Protein 5GNE (pdb70)

B-factor: mean 70.35, std 27.14, range [25.81, 166.95]

InterPro domains:
  IPR007484 Peptidase M28 [PF04389] (196-389)
  IPR045175 Peptidase M28 family [PTHR12147] (117-376)

Foldseek 3Di:
DKFWKKWFVQLCVVCVVQWDFLDDDPTMTTIIGRCDVVSVVSQVVCCLPTNHMAGCCLVQPVPDSVPDPVVVSNVLLFDFDADDFDQDPVVQLVVLLVPQDLVQLLVLLVVLLVDQFLAQADPNVQVQQVVLQVLLVVLCVVLVQPQKDKDWQDLPPPGPRTKMKMKGRVPADDAEEEEEEESGADDGRASCRQQTSLSSSLVSSLSNSQSVGPDHFRHMYMYIYFHPQSPNLSRLSRVLSVCVVVVRGHAEYEYEGRQFAALPLVQQEKEKEDPLAHPVVAVVLVVLCCVPLVGHYHYAYHGRSGTNSSSQSSVPYHYIYIHNDHPPSDDPCGNHSPSHSVRGDSSRSSSVSSSVNSSCRSVRHD/DKFWKKFFVQLCVVCVVFWDFLDDDPTMTTIIGRDDPVNLVSQVVCCLPGNHMAGCCLVQPPPDSVPDPVVVSNVLLFDFDQQPQDQDCPPVLVLLLVLQDLVQLLVLLVVLLVQQFLAQADPSVQVLQVVLQVLLVVLCVVLVPPQKDKDWQQLRPPGPHTKMKIKGRVVADDAEEEEEEESGADDGRASCSQQTSLSSSLVSSLSNSCSVSVPDFNHMYMYIHFYDQVPNLSRLSRVLSVCVVVVGGHAEYEYRGRQWAALDPPQLEKEKEPPLAHVNVVVVLQCLCVVWLNHHYHYAYHDRSRTNSSSCSSVPYHYIYIHNDHSVSDDPCGNHNPSHSVNTHSVSSSSSSSSVNSSCVSVRHD

Sequence (732 aa):
EEDRIIVSNCLYEQLKDKARLIAQSDHFSFIAIPIDENITNTLQKMRPVCGNYLNAEPYIQQTSNRFLDSKKLLDKLTSYHSIPYPINHEAQVHSLFEQIDPAKIWQTNQHLTSYINRSAKSRTGVEAAQWFKQQFDTLAQDYGRKDVESYFVKTGNNKFIQPSVVTVIGKDKPGEAIVIGAHIDTLDGNMPGADDDSSGISVELEMARVVFSSNFELNRPIYFIAYAAEERGLIGSGYVVQDFLQKKIPVKAVMQLDQAGYRANAKDQTIWLLKDYVDKGLTEFTAELLTRYVKTPVGYTKCGYACSDHVNWTNEGFKTTYPSATTLDDDNPYVHTSNDTLDILNLEHMVNFTKLGLAFIVELGLNEEDRIIVSNCLYEQLKDKARLIAQSDHFSFIAIPIDENITNTLQKMRPVCGNYLNAEPYIQQTSNRFLDSKKLLDKLTSYHSIPYPINHEAQVHSLFEQIDPAKIWQTNQHLTSYINRSAKSRTGVEAAQWFKQQFDTLAQDYGRKDVESYFVKTGNKFIQPSVVTVIGKDKPGEAIVIGAHIDTLDGNMPGADDDSSGISVELEMARVVFSSNFELNRPIYFIAYAAEERGLIGSGYVVQDFLQKKIPVKAVMQLDQAGYRANAKDQTIWLLKDYVDKGLTEFTAELLTRYVKTPVGYTKCGYACSDHVNWTNEGFKTTYPSATTLDDDNPYVHTSNDTLDILNLEHMVNFTKLGLAFIVELGLN

CATH classification: 3.40.630.10

Solvent-accessible surface area: 28064 Å² total; per-residue (Å²): 159,80,18,29,0,0,0,16,33,54,1,21,94,97,5,98,147,116,21,164,72,42,5,73,45,119,118,35,0,0,0,5,0,46,47,67,132,98,5,23,88,40,6,39,168,33,48,119,116,7,12,10,10,1,5,0,11,2,7,0,20,69,0,44,60,96,2,12,45,17,130,94,0,4,76,100,3,25,42,97,147,103,122,146,35,72,32,93,28,91,74,62,0,73,58,4,24,148,76,20,50,52,69,102,0,66,118,16,0,82,65,1,21,87,32,97,13,0,0,0,124,27,142,28,0,18,64,0,0,82,37,2,42,100,57,3,38,62,26,4,139,103,91,49,39,174,27,29,85,25,41,88,15,143,1,25,123,57,36,110,0,20,0,0,0,0,2,4,1,101,112,51,101,49,74,1,0,0,0,0,0,0,0,0,4,18,59,44,73,30,14,2,0,0,6,0,0,0,0,0,0,0,0,12,5,0,1,27,0,9,12,28,21,162,53,86,14,80,22,11,0,18,2,0,0,0,0,0,4,7,16,1,1,0,0,0,2,32,0,1,19,25,1,60,84,106,154,32,75,14,58,0,0,0,1,0,6,34,0,0,27,13,35,85,75,186,48,66,20,0,38,0,5,112,21,25,18,11,134,22,0,4,76,4,0,15,79,0,0,84,120,12,12,165,9,76,42,13,100,10,127,38,41,23,0,18,0,0,1,1,1,0,26,26,26,52,23,65,0,0,11,0,9,0,12,31,99,135,83,58,6,90,78,33,45,52,50,89,0,39,36,123,44,13,31,52,96,0,0,21,9,0,0,58,0,0,0,0,0,0,0,2,6,0,32,69,162,77,22,34,0,0,0,15,34,62,0,26,96,95,4,86,142,110,26,137,72,40,14,91,48,128,126,34,0,0,0,2,0,46,47,75,142,79,5,36,89,39,5,38,171,34,44,115,107,13,16,8,11,0,7,0,12,2,7,0,30,62,0,26,51,115,4,11,48,17,162,88,0,4,60,79,0,24,40,99,139,105,116,188,56,67,49,68,46,75,72,72,0,72,60,6,20,148,79,18,47,54,68,94,0,59,100,18,0,98,62,0,18,81,27,96,13,1,0,0,120,25,153,27,0,22,48,0,0,81,43,2,46,90,41,4,54,45,32,3,139,99,79,66,18,210,44,37,68,16,40,94,14,128,1,17,108,76,37,110,0,15,0,0,1,0,0,10,0,86,137,47,106,45,69,0,1,0,0,0,0,0,0,0,3,23,55,44,75,28,16,2,0,0,4,0,0,0,0,0,0,0,0,11,6,0,2,34,2,10,0,42,25,96,41,97,23,54,12,7,8,6,4,0,0,0,0,0,2,5,19,0,1,0,1,0,1,29,0,1,21,23,1,69,93,109,150,34,73,12,80,1,0,1,1,0,6,28,0,0,22,20,40,66,82,156,32,62,17,0,34,0,6,137,4,21,9,6,89,32,0,0,108,7,0,15,91,0,0,76,95,18,16,150,13,79,41,16,109,16,109,27,33,22,0,21,0,0,0,1,0,0,16,15,29,61,20,75,0,0,12,1,6,2,10,13,111,131,66,56,0,94,85,26,47,51,54,84,1,54,26,126,57,11,36,54,97,1,0,14,9,1,0,57,0,0,0,0,0,0,2,0,11,0,96,60

Nearest PDB structures (foldseek):
  5gne-assembly2_B  TM=9.988E-01  e=2.480E-70  Legionella pneumophila subsp. pneumophila str. Philadelphia 1
  6ica-assembly1_A  TM=9.302E-01  e=9.963E-44  Legionella pneumophila subsp. pneumophila str. Philadelphia 1
  6ica-assembly2_B  TM=9.115E-01  e=3.127E-43  Legionella pneumophila subsp. pneumophila str. Philadelphia 1
  6ica-assembly3_C  TM=9.333E-01  e=2.187E-42  Legionella pneumophila subsp. pneumophila str. Philadelphia 1
  6esl-assembly1_B  TM=7.771E-01  e=5.233E-43  Legionella pneumophila

Structure (mmCIF, N/CA/C/O backbone):
data_5GNE
#
_entry.id   5GNE
#
_cell.length_a   152.970
_cell.length_b   152.970
_cell.length_c   108.410
_cell.angle_alpha   90.00
_cell.angle_beta   90.00
_cell.angle_gamma   90.00
#
_symmetry.space_group_name_H-M   'P 42 21 2'
#
loop_
_entity.id
_entity.type
_entity.pdbx_description
1 polymer 'Leucine aminopeptidase'
2 non-polymer 'ZINC ION'
3 non-polymer 'SULFATE ION'
4 water water
#
loop_
_atom_site.group_PDB
_atom_site.id
_atom_site.type_symbol
_atom_site.label_atom_id
_atom_site.label_alt_id
_atom_site.label_comp_id
_atom_site.label_asym_id
_atom_site.label_entity_id
_atom_site.label_seq_id
_atom_site.pdbx_PDB_ins_code
_atom_site.Cartn_x
_atom_site.Cartn_y
_atom_site.Cartn_z
_atom_site.occupancy
_atom_site.B_iso_or_equiv
_atom_site.auth_seq_id
_atom_site.auth_comp_id
_atom_site.auth_asym_id
_atom_site.auth_atom_id
_atom_site.pdbx_PDB_model_num
ATOM 1 N N . GLU A 1 6 ? 19.236 -17.583 -17.454 1.00 93.63 28 GLU A N 1
ATOM 2 C CA . GLU A 1 6 ? 18.382 -17.088 -16.371 1.00 105.48 28 GLU A CA 1
ATOM 3 C C . GLU A 1 6 ? 17.351 -16.050 -16.824 1.00 103.71 28 GLU A C 1
ATOM 4 O O . GLU A 1 6 ? 16.143 -16.214 -16.617 1.00 108.26 28 GLU A O 1
ATOM 10 N N . GLU A 1 7 ? 17.824 -14.989 -17.461 1.00 83.39 29 GLU A N 1
ATOM 11 C CA . GLU A 1 7 ? 16.923 -13.943 -17.886 1.00 62.43 29 GLU A CA 1
ATOM 12 C C . GLU A 1 7 ? 16.517 -14.065 -19.320 1.00 57.02 29 GLU A C 1
ATOM 13 O O . GLU A 1 7 ? 17.350 -14.243 -20.205 1.00 58.67 29 GLU A O 1
ATOM 19 N N . ASP A 1 8 ? 15.224 -13.904 -19.551 1.00 51.71 30 ASP A N 1
ATOM 20 C CA . ASP A 1 8 ? 14.714 -13.917 -20.895 1.00 50.37 30 ASP A CA 1
ATOM 21 C C . ASP A 1 8 ? 14.797 -12.523 -21.457 1.00 50.44 30 ASP A C 1
ATOM 22 O O . ASP A 1 8 ? 14.611 -11.532 -20.747 1.00 47.02 30 ASP A O 1
ATOM 27 N N . ARG A 1 9 ? 15.108 -12.452 -22.739 1.00 40.04 31 ARG A N 1
ATOM 28 C CA . ARG A 1 9 ? 15.044 -11.188 -23.420 1.00 35.80 31 ARG A CA 1
ATOM 29 C C . ARG A 1 9 ? 13.887 -11.238 -24.393 1.00 38.08 31 ARG A C 1
ATOM 30 O O . ARG A 1 9 ? 13.854 -12.059 -25.316 1.00 35.03 31 ARG A O 1
ATOM 38 N N . ILE A 1 10 ? 12.920 -10.353 -24.173 1.00 33.99 32 ILE A N 1
ATOM 39 C CA . ILE A 1 10 ? 11.667 -10.405 -24.929 1.00 30.51 32 ILE A CA 1
ATOM 40 C C . ILE A 1 10 ? 11.283 -9.023 -25.386 1.00 39.08 32 ILE A C 1
ATOM 41 O O . ILE A 1 10 ? 11.723 -8.018 -24.818 1.00 41.23 32 ILE A O 1
ATOM 46 N N . ILE A 1 11 ? 10.461 -8.984 -26.431 1.00 34.01 33 ILE A N 1
ATOM 47 C CA . ILE A 1 11 ? 9.930 -7.729 -26.936 1.00 31.18 33 ILE A CA 1
ATOM 48 C C . ILE A 1 11 ? 8.444 -7.678 -26.613 1.00 33.65 33 ILE A C 1
ATOM 49 O O . ILE A 1 11 ? 7.711 -8.625 -26.876 1.00 32.74 33 ILE A O 1
ATOM 54 N N . VAL A 1 12 ? 8.023 -6.602 -25.964 1.00 32.64 34 VAL A N 1
ATOM 55 C CA . VAL A 1 12 ? 6.624 -6.394 -25.590 1.00 32.02 34 VAL A CA 1
ATOM 56 C C . VAL A 1 12 ? 6.099 -5.027 -26.001 1.00 34.39 34 VAL A C 1
ATOM 57 O O . VAL A 1 12 ? 6.851 -4.088 -26.152 1.00 41.22 34 VAL A O 1
ATOM 61 N N . SER A 1 13 ? 4.784 -4.909 -26.158 1.00 41.02 35 SER A N 1
ATOM 62 C CA . SER A 1 13 ? 4.157 -3.587 -26.353 1.00 34.97 35 SER A CA 1
ATOM 63 C C . SER A 1 13 ? 4.455 -2.710 -25.146 1.00 36.40 35 SER A C 1
ATOM 64 O O . SER A 1 13 ? 4.632 -3.204 -24.023 1.00 34.80 35 SER A O 1
ATOM 67 N N . ASN A 1 14 ? 4.525 -1.410 -25.357 1.00 31.62 36 ASN A N 1
ATOM 68 C CA . ASN A 1 14 ? 4.697 -0.528 -24.211 1.00 32.63 36 ASN A CA 1
ATOM 69 C C . ASN A 1 14 ? 3.612 -0.721 -23.158 1.00 33.07 36 ASN A C 1
ATOM 70 O O . ASN A 1 14 ? 3.858 -0.590 -21.956 1.00 39.34 36 ASN A O 1
ATOM 75 N N . CYS A 1 15 ? 2.428 -1.102 -23.615 1.00 38.76 37 CYS A N 1
ATOM 76 C CA . CYS A 1 15 ? 1.327 -1.464 -22.739 1.00 39.07 37 CYS A CA 1
ATOM 77 C C . CYS A 1 15 ? 1.735 -2.525 -21.733 1.00 33.86 37 CYS A C 1
ATOM 78 O O . CYS A 1 15 ? 1.592 -2.370 -20.534 1.00 52.91 37 CYS A O 1
ATOM 81 N N . LEU A 1 16 ? 2.251 -3.623 -22.237 1.00 40.88 38 LEU A N 1
ATOM 82 C CA . LEU A 1 16 ? 2.699 -4.711 -21.382 1.00 38.02 38 LEU A CA 1
ATOM 83 C C . LEU A 1 16 ? 3.913 -4.284 -20.549 1.00 37.25 38 LEU A C 1
ATOM 84 O O . LEU A 1 16 ? 4.045 -4.672 -19.391 1.00 40.29 38 LEU A O 1
ATOM 89 N N . TYR A 1 17 ? 4.789 -3.462 -21.118 1.00 39.18 39 TYR A N 1
ATOM 90 C CA . TYR A 1 17 ? 5.962 -3.019 -20.362 1.00 41.45 39 TYR A CA 1
ATOM 91 C C . TYR A 1 17 ? 5.586 -2.342 -19.050 1.00 49.34 39 TYR A C 1
ATOM 92 O O . TYR A 1 17 ? 6.183 -2.627 -18.008 1.00 46.02 39 TYR A O 1
ATOM 101 N N . GLU A 1 18 ? 4.609 -1.435 -19.101 1.00 49.74 40 GLU A N 1
ATOM 102 C CA . GLU A 1 18 ? 4.234 -0.686 -17.906 1.00 51.31 40 GLU A CA 1
ATOM 103 C C . GLU A 1 18 ? 3.723 -1.610 -16.808 1.00 48.15 40 GLU A C 1
ATOM 104 O O . GLU A 1 18 ? 3.846 -1.292 -15.628 1.00 56.69 40 GLU A O 1
ATOM 110 N N . GLN A 1 19 ? 3.168 -2.756 -17.194 1.00 45.12 41 GLN A N 1
ATOM 111 C CA . GLN A 1 19 ? 2.773 -3.784 -16.226 1.00 46.47 41 GLN A CA 1
ATOM 112 C C . GLN A 1 19 ? 3.962 -4.614 -15.701 1.00 56.39 41 GLN A C 1
ATOM 113 O O . GLN A 1 19 ? 3.819 -5.378 -14.748 1.00 69.79 41 GLN A O 1
ATOM 119 N N . LEU A 1 20 ? 5.123 -4.494 -16.333 1.00 48.71 42 LEU A N 1
ATOM 120 C CA . LEU A 1 20 ? 6.258 -5.359 -15.999 1.00 52.28 42 LEU A CA 1
ATOM 121 C C . LEU A 1 20 ? 7.473 -4.587 -15.511 1.00 54.21 42 LEU A C 1
ATOM 122 O O . LEU A 1 20 ? 8.482 -5.196 -15.138 1.00 60.57 42 LEU A O 1
ATOM 127 N N . LYS A 1 21 ? 7.397 -3.265 -15.629 1.00 54.20 43 LYS A N 1
ATOM 128 C CA . LYS A 1 21 ? 8.480 -2.328 -15.314 1.00 50.69 43 LYS A CA 1
ATOM 129 C C . LYS A 1 21 ? 9.331 -2.717 -14.122 1.00 56.73 43 LYS A C 1
ATOM 130 O O . LYS A 1 21 ? 10.550 -2.763 -14.204 1.00 56.04 43 LYS A O 1
ATOM 136 N N . ASP A 1 22 ? 8.666 -2.954 -12.999 1.00 65.00 44 ASP A N 1
ATOM 137 C CA . ASP A 1 22 ? 9.349 -3.139 -11.729 1.00 61.08 44 ASP A CA 1
ATOM 138 C C . ASP A 1 22 ? 10.124 -4.442 -11.672 1.00 56.44 44 ASP A C 1
ATOM 139 O O . ASP A 1 22 ? 11.003 -4.596 -10.826 1.00 56.59 44 ASP A O 1
ATOM 144 N N . LYS A 1 23 ? 9.802 -5.385 -12.552 1.00 58.53 45 LYS A N 1
ATOM 145 C CA . LYS A 1 23 ? 10.529 -6.650 -12.560 1.00 57.16 45 LYS A CA 1
ATOM 146 C C . LYS A 1 23 ? 11.464 -6.780 -13.771 1.00 60.01 45 LYS A C 1
ATOM 147 O O . LYS A 1 23 ? 12.178 -7.767 -13.913 1.00 65.82 45 LYS A O 1
ATOM 153 N N . ALA A 1 24 ? 11.491 -5.763 -14.623 1.00 60.04 46 ALA A N 1
ATOM 154 C CA . ALA A 1 24 ? 12.229 -5.848 -15.877 1.00 49.52 46 ALA A CA 1
ATOM 155 C C . ALA A 1 24 ? 13.358 -4.845 -15.934 1.00 54.34 46 ALA A C 1
ATOM 156 O O . ALA A 1 24 ? 13.353 -3.845 -15.229 1.00 66.42 46 ALA A O 1
ATOM 158 N N . ARG A 1 25 ? 14.323 -5.143 -16.792 1.00 48.47 47 ARG A N 1
ATOM 159 C CA . ARG A 1 25 ? 15.387 -4.241 -17.180 1.00 43.91 47 ARG A CA 1
ATOM 160 C C . ARG A 1 25 ? 15.118 -3.777 -18.601 1.00 43.17 47 ARG A C 1
ATOM 161 O O . ARG A 1 25 ? 14.983 -4.600 -19.512 1.00 50.96 47 ARG A O 1
ATOM 169 N N . LEU A 1 26 ? 15.027 -2.470 -18.794 1.00 43.50 48 LEU A N 1
ATOM 170 C CA . LEU A 1 26 ? 14.779 -1.937 -20.114 1.00 38.24 48 LEU A CA 1
ATOM 171 C C . LEU A 1 26 ? 16.038 -1.850 -20.951 1.00 44.75 48 LEU A C 1
ATOM 172 O O . LEU A 1 26 ? 16.942 -1.085 -20.619 1.00 51.51 48 LEU A O 1
ATOM 177 N N . ILE A 1 27 ? 16.097 -2.569 -22.064 1.00 39.56 49 ILE A N 1
ATOM 178 C CA . ILE A 1 27 ? 17.296 -2.506 -22.892 1.00 40.28 49 ILE A CA 1
ATOM 179 C C . ILE A 1 27 ? 17.181 -1.432 -23.984 1.00 38.62 49 ILE A C 1
ATOM 180 O O . ILE A 1 27 ? 18.069 -0.627 -24.158 1.00 55.50 49 ILE A O 1
ATOM 185 N N . ALA A 1 28 ? 16.079 -1.444 -24.723 1.00 39.62 50 ALA A N 1
ATOM 186 C CA . ALA A 1 28 ? 15.800 -0.458 -25.760 1.00 33.73 50 ALA A CA 1
ATOM 187 C C . ALA A 1 28 ? 14.301 -0.230 -25.780 1.00 41.53 50 ALA A C 1
ATOM 188 O O . ALA A 1 28 ? 13.539 -1.083 -25.344 1.00 44.68 50 ALA A O 1
ATOM 190 N N . GLN A 1 29 ? 13.884 0.936 -26.252 1.00 38.98 51 GLN A N 1
ATOM 191 C CA . GLN A 1 29 ? 12.479 1.301 -26.300 1.00 39.43 51 GLN A CA 1
ATOM 192 C C . GLN A 1 29 ? 12.153 2.169 -27.487 1.00 38.57 51 GLN A C 1
ATOM 193 O O . GLN A 1 29 ? 12.971 2.959 -27.892 1.00 45.36 51 GLN A O 1
ATOM 199 N N . SER A 1 30 ? 10.958 1.992 -28.055 1.00 43.41 52 SER A N 1
ATOM 200 C CA . SER A 1 30 ? 10.443 2.848 -29.134 1.00 36.44 52 SER A CA 1
ATOM 201 C C . SER A 1 30 ? 9.140 3.504 -28.673 1.00 37.84 52 SER A C 1
ATOM 202 O O . SER A 1 30 ? 8.726 3.324 -27.544 1.00 43.34 52 SER A O 1
ATOM 205 N N . ASP A 1 31 ? 8.481 4.271 -29.527 1.00 42.83 53 ASP A N 1
ATOM 206 C CA . ASP A 1 31 ? 7.210 4.866 -29.128 1.00 48.18 53 ASP A CA 1
ATOM 207 C C . ASP A 1 31 ? 6.157 3.781 -28.779 1.00 45.86 53 ASP A C 1
ATOM 208 O O . ASP A 1 31 ? 5.251 4.053 -27.997 1.00 43.89 53 ASP A O 1
ATOM 213 N N . HIS A 1 32 ? 6.264 2.582 -29.362 1.00 39.28 54 HIS A N 1
ATOM 214 C CA . HIS A 1 32 ? 5.254 1.525 -29.153 1.00 41.55 54 HIS A CA 1
ATOM 215 C C . HIS A 1 32 ? 5.743 0.224 -28.471 1.00 44.45 54 HIS A C 1
ATOM 216 O O . HIS A 1 32 ? 4.939 -0.479 -27.846 1.00 42.15 54 HIS A O 1
ATOM 223 N N . PHE A 1 33 ? 7.035 -0.096 -28.554 1.00 44.27 55 PHE A N 1
ATOM 224 C CA . PHE A 1 33 ? 7.512 -1.366 -28.004 1.00 41.86 55 PHE A CA 1
ATOM 225 C C . PHE A 1 33 ? 8.753 -1.199 -27.141 1.00 47.13 55 PHE A C 1
ATOM 226 O O . PHE A 1 33 ? 9.497 -0.194 -27.267 1.00 44.42 55 PHE A O 1
ATOM 234 N N . SER A 1 34 ? 8.942 -2.179 -26.255 1.00 38.38 56 SER A N 1
ATOM 235 C CA . SER A 1 34 ? 10.115 -2.278 -25.393 1.00 38.76 56 SER A CA 1
ATOM 236 C C . SER A 1 34 ? 10.846 -3.608 -25.537 1.00 35.65 56 SER A C 1
ATOM 237 O O . SER A 1 34 ? 10.215 -4.666 -25.635 1.00 39.27 56 SER A O 1
ATOM 240 N N . PHE A 1 35 ? 12.173 -3.539 -25.551 1.00 42.05 57 PHE A N 1
ATOM 241 C CA . PHE A 1 35 ? 13.026 -4.714 -25.565 1.00 29.16 57 PHE A CA 1
ATOM 242 C C . PHE A 1 35 ? 13.588 -4.875 -24.166 1.00 31.04 57 PHE A C 1
ATOM 243 O O . PHE A 1 35 ? 14.309 -3.999 -23.682 1.00 36.02 57 PHE A O 1
ATOM 251 N N . ILE A 1 36 ? 13.220 -5.950 -23.481 1.00 33.19 58 ILE A N 1
ATOM 252 C CA . ILE A 1 36 ? 13.536 -6.053 -22.062 1.00 33.60 58 ILE A CA 1
ATOM 253 C C . ILE A 1 36 ? 14.151 -7.374 -21.646 1.00 39.28 58 ILE A C 1
ATOM 254 O O . ILE A 1 36 ? 14.059 -8.388 -22.334 1.00 37.90 58 ILE A O 1
ATOM 259 N N . ALA A 1 37 ? 14.788 -7.339 -20.487 1.00 35.97 59 ALA A N 1
ATOM 260 C CA . ALA A 1 37 ? 15.260 -8.548 -19.853 1.00 37.41 59 ALA A CA 1
ATOM 261 C C . ALA A 1 37 ? 14.464 -8.744 -18.575 1.00 45.68 59 ALA A C 1
ATOM 262 O O . ALA A 1 37 ? 14.348 -7.835 -17.750 1.00 48.34 59 ALA A O 1
ATOM 264 N N . ILE A 1 38 ? 13.905 -9.935 -18.424 1.00 42.14 60 ILE A N 1
ATOM 265 C CA . ILE A 1 38 ? 13.021 -10.212 -17.313 1.00 43.61 60 ILE A CA 1
ATOM 266 C C . ILE A 1 38 ? 13.054 -11.718 -17.083 1.00 50.82 60 ILE A C 1
ATOM 267 O O . ILE A 1 38 ? 13.003 -12.507 -18.026 1.00 56.89 60 ILE A O 1
ATOM 272 N N . PRO A 1 39 ? 13.201 -12.128 -15.824 1.00 47.19 61 PRO A N 1
ATOM 273 C CA . PRO A 1 39 ? 13.211 -13.565 -15.599 1.00 52.84 61 PRO A CA 1
ATOM 274 C C . PRO A 1 39 ? 11.774 -14.024 -15.452 1.00 52.67 61 PRO A C 1
ATOM 275 O O . PRO A 1 39 ? 11.124 -13.740 -14.447 1.00 60.08 61 PRO A O 1
ATOM 279 N N . ILE A 1 40 ? 11.271 -14.693 -16.480 1.00 51.24 62 ILE A N 1
ATOM 280 C CA . ILE A 1 40 ? 9.892 -15.140 -16.496 1.00 53.75 62 ILE A CA 1
ATOM 281 C C . ILE A 1 40 ? 9.675 -16.300 -15.518 1.00 54.78 62 ILE A C 1
ATOM 282 O O . ILE A 1 40 ? 10.157 -17.408 -15.740 1.00 57.84 62 ILE A O 1
ATOM 287 N N . ASP A 1 41 ? 8.978 -16.017 -14.428 1.00 52.17 63 ASP A N 1
ATOM 288 C CA . ASP A 1 41 ? 8.623 -17.020 -13.437 1.00 61.39 63 ASP A CA 1
ATOM 289 C C . ASP A 1 41 ? 7.127 -17.173 -13.659 1.00 65.74 63 ASP A C 1
ATOM 290 O O . ASP A 1 41 ? 6.618 -16.550 -14.580 1.00 67.06 63 ASP A O 1
ATOM 295 N N . GLU A 1 42 ? 6.385 -17.963 -12.892 1.00 69.77 64 GLU A N 1
ATOM 296 C CA . GLU A 1 42 ? 4.986 -18.021 -13.293 1.00 76.94 64 GLU A CA 1
ATOM 297 C C . GLU A 1 42 ? 4.178 -16.848 -12.739 1.00 64.67 64 GLU A C 1
ATOM 298 O O . GLU A 1 42 ? 3.057 -16.626 -13.181 1.00 68.72 64 GLU A O 1
ATOM 304 N N . ASN A 1 43 ? 4.712 -16.106 -11.779 1.00 62.44 65 ASN A N 1
ATOM 305 C CA . ASN A 1 43 ? 4.080 -14.829 -11.457 1.00 65.77 65 ASN A CA 1
ATOM 306 C C . ASN A 1 43 ? 3.997 -13.955 -12.714 1.00 65.19 65 ASN A C 1
ATOM 307 O O . ASN A 1 43 ? 2.922 -13.459 -13.091 1.00 66.93 65 ASN A O 1
ATOM 312 N N . ILE A 1 44 ? 5.137 -13.810 -13.390 1.00 60.44 66 ILE A N 1
ATOM 313 C CA . ILE A 1 44 ? 5.212 -12.967 -14.582 1.00 56.25 66 ILE A CA 1
ATOM 314 C C . ILE A 1 44 ? 4.434 -13.613 -15.726 1.00 52.70 66 ILE A C 1
ATOM 315 O O . ILE A 1 44 ? 3.775 -12.917 -16.490 1.00 56.36 66 ILE A O 1
ATOM 320 N N . THR A 1 45 ? 4.505 -14.939 -15.840 1.00 56.75 67 THR A N 1
ATOM 321 C CA . THR A 1 45 ? 3.675 -15.661 -16.809 1.00 50.83 67 THR A CA 1
ATOM 322 C C . THR A 1 45 ? 2.207 -15.267 -16.659 1.00 61.55 67 THR A C 1
ATOM 323 O O . THR A 1 45 ? 1.519 -15.030 -17.654 1.00 71.31 67 THR A O 1
ATOM 327 N N . ASN A 1 46 ? 1.730 -15.169 -15.422 1.00 65.33 68 ASN A N 1
ATOM 328 C CA . ASN A 1 46 ? 0.324 -14.850 -15.186 1.00 63.56 68 ASN A CA 1
ATOM 329 C C . ASN A 1 46 ? -0.021 -13.442 -15.620 1.00 65.77 68 ASN A C 1
ATOM 330 O O . ASN A 1 46 ? -1.128 -13.190 -16.106 1.00 62.63 68 ASN A O 1
ATOM 335 N N . THR A 1 47 ? 0.914 -12.517 -15.413 1.00 62.02 69 THR A N 1
ATOM 336 C CA . THR A 1 47 ? 0.708 -11.142 -15.846 1.00 56.87 69 THR A CA 1
ATOM 337 C C . THR A 1 47 ? 0.607 -11.105 -17.361 1.00 47.59 69 THR A C 1
ATOM 338 O O . THR A 1 47 ? -0.300 -10.506 -17.937 1.00 43.88 69 THR A O 1
ATOM 342 N N . LEU A 1 48 ? 1.555 -11.756 -18.009 1.00 45.20 70 LEU A N 1
ATOM 343 C CA . LEU A 1 48 ? 1.541 -11.828 -19.456 1.00 47.24 70 LEU A CA 1
ATOM 344 C C . LEU A 1 48 ? 0.208 -12.350 -19.951 1.00 47.87 70 LEU A C 1
ATOM 345 O O . LEU A 1 48 ? -0.397 -11.774 -20.851 1.00 50.62 70 LEU A O 1
ATOM 350 N N . GLN A 1 49 ? -0.308 -13.386 -19.302 1.00 55.23 71 GLN A N 1
ATOM 351 C CA . GLN A 1 49 ? -1.517 -14.018 -19.808 1.00 48.99 71 GLN A CA 1
ATOM 352 C C . GLN A 1 49 ? -2.703 -13.117 -19.584 1.00 48.56 71 GLN A C 1
ATOM 353 O O . GLN A 1 49 ? -3.586 -13.001 -20.417 1.00 60.89 71 GLN A O 1
ATOM 359 N N . LYS A 1 50 ? -2.719 -12.468 -18.439 1.00 52.19 72 LYS A N 1
ATOM 360 C CA . LYS A 1 50 ? -3.837 -11.624 -18.067 1.00 53.27 72 LYS A CA 1
ATOM 361 C C . LYS A 1 50 ? -3.901 -10.331 -18.895 1.00 54.64 72 LYS A C 1
ATOM 362 O O . LYS A 1 50 ? -4.993 -9.840 -19.191 1.00 54.37 72 LYS A O 1
ATOM 368 N N . MET A 1 51 ? -2.743 -9.801 -19.304 1.00 50.78 73 MET A N 1
ATOM 369 C CA . MET A 1 51 ? -2.711 -8.564 -20.082 1.00 42.26 73 MET A CA 1
ATOM 370 C C . MET A 1 51 ? -2.786 -8.802 -21.584 1.00 43.90 73 MET A C 1
ATOM 371 O O . MET A 1 51 ? -2.969 -7.858 -22.353 1.00 43.35 73 MET A O 1
ATOM 376 N N . ARG A 1 52 ? -2.679 -10.061 -22.001 1.00 40.20 74 ARG A N 1
ATOM 377 C CA . ARG A 1 52 ? -2.642 -10.391 -23.426 1.00 44.19 74 ARG A CA 1
ATOM 378 C C . ARG A 1 52 ? -3.800 -9.837 -24.300 1.00 51.39 74 ARG A C 1
ATOM 379 O O . ARG A 1 52 ? -3.549 -9.363 -25.407 1.00 52.78 74 ARG A O 1
ATOM 387 N N . PRO A 1 53 ? -5.058 -9.897 -23.829 1.00 49.00 75 PRO A N 1
ATOM 388 C CA . PRO A 1 53 ? -6.141 -9.294 -24.641 1.00 52.90 75 PRO A CA 1
ATOM 389 C C . PRO A 1 53 ? -5.996 -7.773 -24.857 1.00 51.89 75 PRO A C 1
ATOM 390 O O . PRO A 1 53 ? -6.340 -7.246 -25.910 1.00 43.27 75 PRO A O 1
ATOM 394 N N . VAL A 1 54 ? -5.562 -7.078 -23.817 1.00 48.17 76 VAL A N 1
ATOM 395 C CA . VAL A 1 54 ? -5.358 -5.636 -23.864 1.00 53.42 76 VAL A CA 1
ATOM 396 C C . VAL A 1 54 ? -4.046 -5.246 -24.547 1.00 56.34 76 VAL A C 1
ATOM 397 O O . VAL A 1 54 ? -4.011 -4.347 -25.389 1.00 50.25 76 VAL A O 1
ATOM 401 N N . CYS A 1 55 ? -2.975 -5.940 -24.176 1.00 53.19 77 CYS A N 1
ATOM 402 C CA . CYS A 1 55 ? -1.625 -5.510 -24.493 1.00 43.21 77 CYS A CA 1
ATOM 403 C C . CYS A 1 55 ? -0.899 -6.352 -25.526 1.00 44.38 77 CYS A C 1
ATOM 404 O O . CYS A 1 55 ? 0.226 -6.020 -25.902 1.00 42.78 77 CYS A O 1
ATOM 407 N N . GLY A 1 56 ? -1.494 -7.472 -25.933 1.00 52.84 78 GLY A N 1
ATOM 408 C CA . GLY A 1 56 ? -0.890 -8.315 -26.955 1.00 30.91 78 GLY A CA 1
ATOM 409 C C . GLY A 1 56 ? 0.034 -9.369 -26.396 1.00 37.46 78 GLY A C 1
ATOM 410 O O . GLY A 1 56 ? 0.384 -9.379 -25.221 1.00 37.60 78 GLY A O 1
ATOM 411 N N . ASN A 1 57 ? 0.476 -10.253 -27.272 1.00 49.26 79 ASN A N 1
ATOM 412 C CA . ASN A 1 57 ? 1.415 -11.283 -26.896 1.00 42.30 79 ASN A CA 1
ATOM 413 C C . ASN A 1 57 ? 2.826 -10.706 -26.903 1.00 41.54 79 ASN A C 1
ATOM 414 O O . ASN A 1 57 ? 3.015 -9.568 -27.277 1.00 39.46 79 ASN A O 1
ATOM 419 N N . TYR A 1 58 ? 3.808 -11.491 -26.482 1.00 38.65 80 TYR A N 1
ATOM 420 C CA . TYR A 1 58 ? 5.197 -11.061 -26.545 1.00 46.52 80 TYR A CA 1
ATOM 421 C C . TYR A 1 58 ? 6.032 -11.957 -27.451 1.00 42.49 80 TYR A C 1
ATOM 422 O O . TYR A 1 58 ? 5.653 -13.078 -27.761 1.00 43.68 80 TYR A O 1
ATOM 431 N N . LEU A 1 59 ? 7.171 -11.442 -27.882 1.00 41.86 81 LEU A N 1
ATOM 432 C CA . LEU A 1 59 ? 8.061 -12.213 -28.732 1.00 36.24 81 LEU A CA 1
ATOM 433 C C . LEU A 1 59 ? 9.330 -12.531 -27.957 1.00 33.64 81 LEU A C 1
ATOM 434 O O . LEU A 1 59 ? 9.972 -11.635 -27.440 1.00 34.39 81 LEU A O 1
ATOM 439 N N . ASN A 1 60 ? 9.697 -13.794 -27.840 1.00 37.49 82 ASN A N 1
ATOM 440 C CA . ASN A 1 60 ? 10.980 -14.076 -27.235 1.00 37.14 82 ASN A CA 1
ATOM 441 C C . ASN A 1 60 ? 12.077 -13.852 -28.254 1.00 32.13 82 ASN A C 1
ATOM 442 O O . ASN A 1 60 ? 12.057 -14.442 -29.314 1.00 39.33 82 ASN A O 1
ATOM 447 N N . ALA A 1 61 ? 13.050 -13.019 -27.909 1.00 34.99 83 ALA A N 1
ATOM 448 C CA . ALA A 1 61 ? 14.082 -12.617 -28.868 1.00 33.80 83 ALA A CA 1
ATOM 449 C C . ALA A 1 61 ? 15.193 -13.636 -29.014 1.00 42.24 83 ALA A C 1
ATOM 450 O O . ALA A 1 61 ? 15.948 -13.573 -29.987 1.00 39.56 83 ALA A O 1
ATOM 452 N N . GLU A 1 62 ? 15.306 -14.559 -28.063 1.00 31.28 84 GLU A N 1
ATOM 453 C CA . GLU A 1 62 ? 16.434 -15.489 -28.070 1.00 39.86 84 GLU A CA 1
ATOM 454 C C . GLU A 1 62 ? 16.749 -16.152 -29.417 1.00 40.15 84 GLU A C 1
ATOM 455 O O . GLU A 1 62 ? 17.909 -16.271 -29.769 1.00 50.89 84 GLU A O 1
ATOM 461 N N . PRO A 1 63 ? 15.732 -16.591 -30.177 1.00 47.95 85 PRO A N 1
ATOM 462 C CA . PRO A 1 63 ? 16.148 -17.205 -31.443 1.00 40.67 85 PRO A CA 1
ATOM 463 C C . PRO A 1 63 ? 16.835 -16.218 -32.381 1.00 37.13 85 PRO A C 1
ATOM 464 O O . PRO A 1 63 ? 17.548 -16.658 -33.252 1.00 45.09 85 PRO A O 1
ATOM 468 N N . TYR A 1 64 ? 16.625 -14.918 -32.216 1.00 33.28 86 TYR A N 1
ATOM 469 C CA . TYR A 1 64 ? 17.263 -13.955 -33.104 1.00 33.74 86 TYR A CA 1
ATOM 470 C C . TYR A 1 64 ? 18.671 -13.544 -32.643 1.00 40.22 86 TYR A C 1
ATOM 471 O O . TYR A 1 64 ? 19.514 -13.162 -33.464 1.00 51.24 86 TYR A O 1
ATOM 480 N N . ILE A 1 65 ? 18.943 -13.636 -31.347 1.00 33.39 87 ILE A N 1
ATOM 481 C CA . ILE A 1 65 ? 20.190 -13.108 -30.806 1.00 40.14 87 ILE A CA 1
ATOM 482 C C . ILE A 1 65 ? 21.017 -14.118 -30.004 1.00 46.64 87 ILE A C 1
ATOM 483 O O . ILE A 1 65 ? 22.181 -13.846 -29.683 1.00 55.95 87 ILE A O 1
ATOM 488 N N . GLN A 1 66 ? 20.423 -15.271 -29.698 1.00 49.69 88 GLN A N 1
ATOM 489 C CA . GLN A 1 66 ? 21.146 -16.419 -29.119 1.00 60.72 88 GLN A CA 1
ATOM 490 C C . GLN A 1 66 ? 22.210 -16.109 -28.090 1.00 61.98 88 GLN A C 1
ATOM 491 O O . GLN A 1 66 ? 23.358 -16.438 -28.401 1.00 79.70 88 GLN A O 1
ATOM 497 N N . GLN A 1 67 ? 21.910 -15.470 -26.952 1.00 59.81 89 GLN A N 1
ATOM 498 C CA . GLN A 1 67 ? 22.882 -15.404 -25.837 1.00 69.90 89 GLN A CA 1
ATOM 499 C C . GLN A 1 67 ? 23.989 -14.330 -26.109 1.00 56.81 89 GLN A C 1
ATOM 500 O O . GLN A 1 67 ? 24.778 -13.999 -25.230 1.00 48.49 89 GLN A O 1
ATOM 506 N N . THR A 1 68 ? 23.994 -13.736 -27.305 1.00 43.83 90 THR A N 1
ATOM 507 C CA . THR A 1 68 ? 24.818 -12.566 -27.601 1.00 38.66 90 THR A CA 1
ATOM 508 C C . THR A 1 68 ? 24.585 -11.495 -26.559 1.00 44.43 90 THR A C 1
ATOM 509 O O . THR A 1 68 ? 23.429 -11.154 -26.224 1.00 42.69 90 THR A O 1
ATOM 513 N N . SER A 1 69 ? 25.686 -11.006 -26.026 1.00 46.16 91 SER A N 1
ATOM 514 C CA . SER A 1 69 ? 25.696 -10.008 -24.989 1.00 48.04 91 SER A CA 1
ATOM 515 C C . SER A 1 69 ? 25.080 -8.719 -25.483 1.00 51.19 91 SER A C 1
ATOM 516 O O . SER A 1 69 ? 25.276 -8.362 -26.639 1.00 53.00 91 SER A O 1
ATOM 519 N N . ASN A 1 70 ? 24.341 -8.030 -24.613 1.00 45.14 92 ASN A N 1
ATOM 520 C CA . ASN A 1 70 ? 23.772 -6.736 -24.965 1.00 42.67 92 ASN A CA 1
ATOM 521 C C . ASN A 1 70 ? 24.822 -5.737 -25.483 1.00 52.25 92 ASN A C 1
ATOM 522 O O . ASN A 1 70 ? 24.534 -4.958 -26.374 1.00 58.39 92 ASN A O 1
ATOM 527 N N . ARG A 1 71 ? 26.040 -5.755 -24.936 1.00 60.40 93 ARG A N 1
ATOM 528 C CA . ARG A 1 71 ? 27.068 -4.800 -25.393 1.00 57.82 93 ARG A CA 1
ATOM 529 C C . ARG A 1 71 ? 27.321 -4.902 -26.893 1.00 52.25 93 ARG A C 1
ATOM 530 O O . ARG A 1 71 ? 27.738 -3.928 -27.507 1.00 54.14 93 ARG A O 1
ATOM 538 N N . PHE A 1 72 ? 27.112 -6.079 -27.477 1.00 46.49 94 PHE A N 1
ATOM 539 C CA . PHE A 1 72 ? 27.375 -6.248 -28.906 1.00 48.92 94 PHE A CA 1
ATOM 540 C C . PHE A 1 72 ? 26.145 -6.159 -29.810 1.00 47.97 94 PHE A C 1
ATOM 541 O O . PHE A 1 72 ? 26.271 -6.315 -31.032 1.00 47.09 94 PHE A O 1
ATOM 549 N N . LEU A 1 73 ? 24.976 -5.893 -29.231 1.00 42.88 95 LEU A N 1
ATOM 550 C CA . LEU A 1 73 ? 23.751 -5.855 -30.014 1.00 52.80 95 LEU A CA 1
ATOM 551 C C . LEU A 1 73 ? 23.413 -4.439 -30.427 1.00 47.77 95 LEU A C 1
ATOM 552 O O .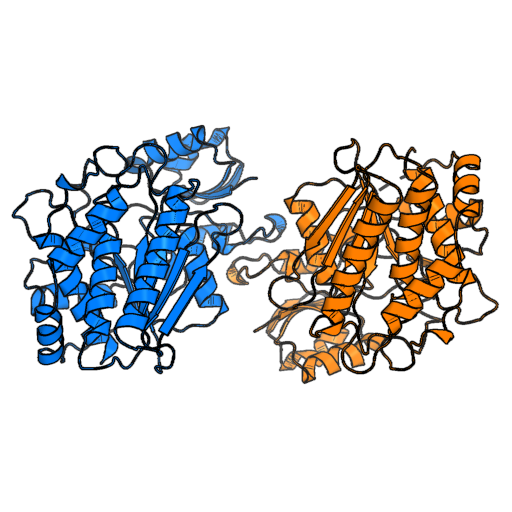 LEU A 1 73 ? 23.546 -3.507 -29.650 1.00 56.90 95 LEU A O 1
ATOM 557 N N . ASP A 1 74 ? 22.961 -4.283 -31.662 1.00 47.40 96 ASP A N 1
ATOM 558 C CA . ASP A 1 74 ? 22.311 -3.047 -32.047 1.00 38.98 96 ASP A CA 1
ATOM 559 C C . ASP A 1 74 ? 20.830 -3.178 -31.614 1.00 44.68 96 ASP A C 1
ATOM 560 O O . ASP A 1 74 ? 19.957 -3.547 -32.396 1.00 41.89 96 ASP A O 1
ATOM 565 N N . SER A 1 75 ? 20.582 -2.923 -30.335 1.00 41.35 97 SER A N 1
ATOM 566 C CA . SER A 1 75 ? 19.268 -3.110 -29.751 1.00 37.70 97 SER A CA 1
ATOM 567 C C . SER A 1 75 ? 18.153 -2.362 -30.459 1.00 44.31 97 SER A C 1
ATOM 568 O O . SER A 1 75 ? 17.037 -2.886 -30.570 1.00 46.99 97 SER A O 1
ATOM 571 N N . LYS A 1 76 ? 18.427 -1.145 -30.916 1.00 36.71 98 LYS A N 1
ATOM 572 C CA . LYS A 1 76 ? 17.373 -0.375 -31.539 1.00 40.61 98 LYS A CA 1
ATOM 573 C C . LYS A 1 76 ? 17.022 -0.932 -32.907 1.00 39.93 98 LYS A C 1
ATOM 574 O O . LYS A 1 76 ? 15.855 -0.948 -33.290 1.00 48.51 98 LYS A O 1
ATOM 580 N N . LYS A 1 77 ? 18.016 -1.406 -33.648 1.00 44.38 99 LYS A N 1
ATOM 581 C CA . LYS A 1 77 ? 17.715 -1.948 -34.961 1.00 46.37 99 LYS A CA 1
ATOM 582 C C . LYS A 1 77 ? 16.945 -3.262 -34.791 1.00 45.80 99 LYS A C 1
ATOM 583 O O . LYS A 1 77 ? 15.996 -3.554 -35.539 1.00 48.24 99 LYS A O 1
ATOM 589 N N . LEU A 1 78 ? 17.330 -4.030 -33.781 1.00 35.97 100 LEU A N 1
ATOM 590 C CA . LEU A 1 78 ? 16.631 -5.265 -33.464 1.00 39.89 100 LEU A CA 1
ATOM 591 C C . LEU A 1 78 ? 15.169 -4.964 -33.132 1.00 44.55 100 LEU A C 1
ATOM 592 O O . LEU A 1 78 ? 14.240 -5.574 -33.672 1.00 50.72 100 LEU A O 1
ATOM 597 N N . LEU A 1 79 ? 14.986 -4.008 -32.230 1.00 38.54 101 LEU A N 1
ATOM 598 C CA . LEU A 1 79 ? 13.677 -3.642 -31.768 1.00 34.55 101 LEU A CA 1
ATOM 599 C C . LEU A 1 79 ? 12.798 -3.149 -32.914 1.00 45.52 101 LEU A C 1
ATOM 600 O O . LEU A 1 79 ? 11.637 -3.561 -33.043 1.00 49.04 101 LEU A O 1
ATOM 605 N N . ASP A 1 80 ? 13.358 -2.300 -33.768 1.00 41.73 102 ASP A N 1
ATOM 606 C CA . ASP A 1 80 ? 12.608 -1.782 -34.912 1.00 46.24 102 ASP A CA 1
ATOM 607 C C . ASP A 1 80 ? 12.225 -2.877 -35.904 1.00 44.99 102 ASP A C 1
ATOM 608 O O . ASP A 1 80 ? 11.084 -2.936 -36.366 1.00 53.37 102 ASP A O 1
ATOM 613 N N . LYS A 1 81 ? 13.166 -3.745 -36.238 1.00 34.55 103 LYS A N 1
ATOM 614 C CA . LYS A 1 81 ? 12.923 -4.689 -37.308 1.00 45.96 103 LYS A CA 1
ATOM 615 C C . LYS A 1 81 ? 12.017 -5.849 -36.887 1.00 43.33 103 LYS A C 1
ATOM 616 O O . LYS A 1 81 ? 11.343 -6.423 -37.734 1.00 45.59 103 LYS A O 1
ATOM 622 N N . LEU A 1 82 ? 11.964 -6.175 -35.594 1.00 40.96 104 LEU A N 1
ATOM 623 C CA . LEU A 1 82 ? 11.056 -7.226 -35.121 1.00 35.45 104 LEU A CA 1
ATOM 624 C C . LEU A 1 82 ? 9.667 -6.659 -34.732 1.00 42.18 104 LEU A C 1
ATOM 625 O O . LEU A 1 82 ? 8.814 -7.413 -34.261 1.00 42.49 104 LEU A O 1
ATOM 630 N N . THR A 1 83 ? 9.435 -5.355 -34.916 1.00 41.97 105 THR A N 1
ATOM 631 C CA . THR A 1 83 ? 8.107 -4.805 -34.610 1.00 47.11 105 THR A CA 1
ATOM 632 C C . THR A 1 83 ? 7.491 -4.046 -35.788 1.00 45.40 105 THR A C 1
ATOM 633 O O . THR A 1 83 ? 6.500 -3.369 -35.645 1.00 54.18 105 THR A O 1
ATOM 637 N N . SER A 1 84 ? 8.086 -4.193 -36.959 1.00 56.29 106 SER A N 1
ATOM 638 C CA . SER A 1 84 ? 7.584 -3.591 -38.175 1.00 45.76 106 SER A CA 1
ATOM 639 C C . SER A 1 84 ? 7.741 -4.574 -39.300 1.00 51.04 106 SER A C 1
ATOM 640 O O . SER A 1 84 ? 8.599 -5.435 -39.240 1.00 68.60 106 SER A O 1
ATOM 643 N N . TYR A 1 85 ? 6.936 -4.446 -40.341 1.00 65.94 107 TYR A N 1
ATOM 644 C CA . TYR A 1 85 ? 7.135 -5.284 -41.514 1.00 76.48 107 TYR A CA 1
ATOM 645 C C . TYR A 1 85 ? 6.898 -4.545 -42.806 1.00 65.12 107 TYR A C 1
ATOM 646 O O . TYR A 1 85 ? 6.042 -3.686 -42.889 1.00 67.80 107 TYR A O 1
ATOM 655 N N . HIS A 1 86 ? 7.672 -4.902 -43.820 1.00 68.58 108 HIS A N 1
ATOM 656 C CA . HIS A 1 86 ? 7.464 -4.355 -45.138 1.00 68.92 108 HIS A CA 1
ATOM 657 C C . HIS A 1 86 ? 6.969 -5.459 -46.093 1.00 69.99 108 HIS A C 1
ATOM 658 O O . HIS A 1 86 ? 7.503 -6.566 -46.137 1.00 63.28 108 HIS A O 1
ATOM 665 N N . SER A 1 87 ? 5.926 -5.129 -46.844 1.00 79.24 109 SER A N 1
ATOM 666 C CA . SER A 1 87 ? 5.271 -6.032 -47.781 1.00 74.70 109 SER A CA 1
ATOM 667 C C . SER A 1 87 ? 6.219 -6.520 -48.879 1.00 92.46 109 SER A C 1
ATOM 668 O O . SER A 1 87 ? 7.069 -5.758 -49.336 1.00 99.79 109 SER A O 1
ATOM 671 N N . ILE A 1 88 ? 6.092 -7.782 -49.292 1.00 96.72 110 ILE A N 1
ATOM 672 C CA . ILE A 1 88 ? 6.896 -8.284 -50.411 1.00 93.22 110 ILE A CA 1
ATOM 673 C C . ILE A 1 88 ? 6.082 -8.314 -51.710 1.00 92.56 110 ILE A C 1
ATOM 674 O O . ILE A 1 88 ? 5.312 -9.244 -51.964 1.00 93.81 110 ILE A O 1
ATOM 679 N N . PRO A 1 93 ? -1.580 -13.544 -59.401 1.00 98.21 115 PRO A N 1
ATOM 680 C CA . PRO A 1 93 ? -0.170 -13.861 -59.650 1.00 91.33 115 PRO A CA 1
ATOM 681 C C . PRO A 1 93 ? 0.139 -15.341 -59.412 1.00 80.37 115 PRO A C 1
ATOM 682 O O . PRO A 1 93 ? 1.055 -15.870 -60.043 1.00 84.31 115 PRO A O 1
ATOM 686 N N . TYR A 1 94 ? -0.614 -15.994 -58.522 1.00 69.10 116 TYR A N 1
ATOM 687 C CA . TYR A 1 94 ? -0.520 -17.455 -58.364 1.00 62.43 116 TYR A CA 1
ATOM 688 C C . TYR A 1 94 ? -1.583 -18.183 -59.198 1.00 55.57 116 TYR A C 1
ATOM 689 O O . TYR A 1 94 ? -2.784 -17.907 -59.084 1.00 49.92 116 TYR A O 1
ATOM 698 N N . PRO A 1 95 ? -1.139 -19.131 -60.020 1.00 44.12 117 PRO A N 1
ATOM 699 C CA . PRO A 1 95 ? -1.989 -19.939 -60.893 1.00 46.41 117 PRO A CA 1
ATOM 700 C C . PRO A 1 95 ? -2.862 -20.886 -60.092 1.00 50.33 117 PRO A C 1
ATOM 701 O O . PRO A 1 95 ? -2.402 -21.346 -59.040 1.00 56.81 117 PRO A O 1
ATOM 705 N N . ILE A 1 96 ? -4.109 -21.085 -60.518 1.00 45.63 118 ILE A N 1
ATOM 706 C CA . ILE A 1 96 ? -4.964 -22.163 -60.010 1.00 50.40 118 ILE A CA 1
ATOM 707 C C . ILE A 1 96 ? -5.480 -23.051 -61.186 1.00 57.51 118 ILE A C 1
ATOM 708 O O . ILE A 1 96 ? -6.426 -22.690 -61.867 1.00 60.20 118 ILE A O 1
ATOM 713 N N . ASN A 1 97 ? -4.851 -24.196 -61.434 1.00 59.79 119 ASN A N 1
ATOM 714 C CA . ASN A 1 97 ? -5.007 -24.891 -62.722 1.00 60.74 119 ASN A CA 1
ATOM 715 C C . ASN A 1 97 ? -5.006 -26.425 -62.632 1.00 54.62 119 ASN A C 1
AT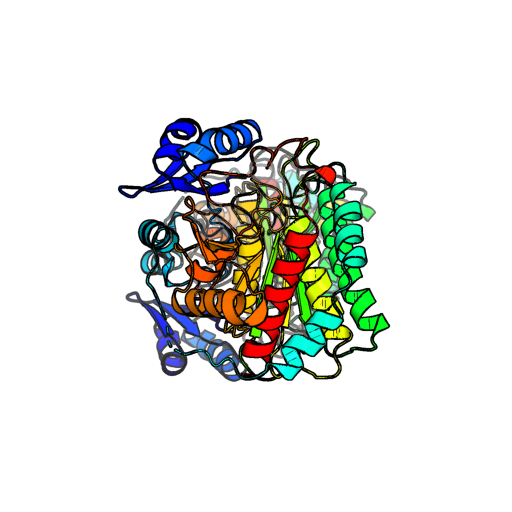OM 716 O O . ASN A 1 97 ? -4.717 -27.130 -63.608 1.00 55.94 119 ASN A O 1
ATOM 721 N N . HIS A 1 98 ? -5.244 -26.897 -61.424 1.00 57.11 120 HIS A N 1
ATOM 722 C CA . HIS A 1 98 ? -5.126 -28.277 -60.998 1.00 55.52 120 HIS A CA 1
ATOM 723 C C . HIS A 1 98 ? -6.395 -28.847 -60.374 1.00 56.44 120 HIS A C 1
ATOM 724 O O . HIS A 1 98 ? -6.323 -29.644 -59.417 1.00 57.97 120 HIS A O 1
ATOM 731 N N . GLU A 1 99 ? -7.549 -28.539 -60.957 1.00 51.62 121 GLU A N 1
ATOM 732 C CA . GLU A 1 99 ? -8.827 -28.882 -60.344 1.00 51.31 121 GLU A CA 1
ATOM 733 C C . GLU A 1 99 ? -9.003 -30.392 -60.170 1.00 61.71 121 GLU A C 1
ATOM 734 O O . GLU A 1 99 ? -9.495 -30.847 -59.134 1.00 63.18 121 GLU A O 1
ATOM 740 N N . ALA A 1 100 ? -8.579 -31.184 -61.153 1.00 52.75 122 ALA A N 1
ATOM 741 C CA . ALA A 1 100 ? -8.759 -32.635 -61.041 1.00 44.31 122 ALA A CA 1
ATOM 742 C C . ALA A 1 100 ? -7.988 -33.169 -59.858 1.00 50.21 122 ALA A C 1
ATOM 743 O O . ALA A 1 100 ? -8.518 -33.956 -59.071 1.00 50.34 122 ALA A O 1
ATOM 745 N N . GLN A 1 101 ? -6.737 -32.739 -59.724 1.00 52.88 123 GLN A N 1
ATOM 746 C CA . GLN A 1 101 ? -5.920 -33.228 -58.625 1.00 50.68 123 GLN A CA 1
ATOM 747 C C . GLN A 1 101 ? -6.461 -32.786 -57.269 1.00 48.95 123 GLN A C 1
ATOM 748 O O . GLN A 1 101 ? -6.531 -33.585 -56.333 1.00 55.98 123 GLN A O 1
ATOM 754 N N . VAL A 1 102 ? -6.891 -31.533 -57.177 1.00 46.01 124 VAL A N 1
ATOM 755 C CA . VAL A 1 102 ? -7.432 -31.005 -55.936 1.00 42.20 124 VAL A CA 1
ATOM 756 C C . VAL A 1 102 ? -8.659 -31.829 -55.510 1.00 55.85 124 VAL A C 1
ATOM 757 O O . VAL A 1 102 ? -8.788 -32.215 -54.346 1.00 60.07 124 VAL A O 1
ATOM 761 N N . HIS A 1 103 ? -9.561 -32.113 -56.443 1.00 57.04 125 HIS A N 1
ATOM 762 C CA . HIS A 1 103 ? -10.724 -32.919 -56.091 1.00 61.19 125 HIS A CA 1
ATOM 763 C C . HIS A 1 103 ? -10.369 -34.353 -55.722 1.00 54.06 125 HIS A C 1
ATOM 764 O O . HIS A 1 103 ? -10.954 -34.890 -54.796 1.00 51.58 125 HIS A O 1
ATOM 771 N N . SER A 1 104 ? -9.400 -34.959 -56.400 1.00 51.17 126 SER A N 1
ATOM 772 C CA . SER A 1 104 ? -8.946 -36.301 -56.013 1.00 48.88 126 SER A CA 1
ATOM 773 C C . SER A 1 104 ? -8.518 -36.295 -54.568 1.00 56.33 126 SER A C 1
ATOM 774 O O . SER A 1 104 ? -8.847 -37.215 -53.827 1.00 62.87 126 SER A O 1
ATOM 777 N N . LEU A 1 105 ? -7.782 -35.262 -54.161 1.00 48.55 127 LEU A N 1
ATOM 778 C CA . LEU A 1 105 ? -7.296 -35.224 -52.784 1.00 44.92 127 LEU A CA 1
ATOM 779 C C . LEU A 1 105 ? -8.430 -34.991 -51.801 1.00 43.19 127 LEU A C 1
ATOM 780 O O . LEU A 1 105 ? -8.421 -35.592 -50.720 1.00 48.29 127 LEU A O 1
ATOM 785 N N . PHE A 1 106 ? -9.379 -34.114 -52.139 1.00 41.89 128 PHE A N 1
ATOM 786 C CA . PHE A 1 106 ? -10.566 -33.898 -51.276 1.00 43.63 128 PHE A CA 1
ATOM 787 C C . PHE A 1 106 ? -11.266 -35.220 -50.961 1.00 47.38 128 PHE A C 1
ATOM 788 O O . PHE A 1 106 ? -11.546 -35.521 -49.812 1.00 51.76 128 PHE A O 1
ATOM 796 N N . GLU A 1 107 ? -11.503 -36.025 -51.994 1.00 52.46 129 GLU A N 1
ATOM 797 C CA . GLU A 1 107 ? -12.219 -37.297 -51.847 1.00 62.21 129 GLU A CA 1
ATOM 798 C C . GLU A 1 107 ? -11.511 -38.292 -50.926 1.00 61.78 129 GLU A C 1
ATOM 799 O O . GLU A 1 107 ? -12.096 -39.289 -50.521 1.00 63.25 129 GLU A O 1
ATOM 805 N N . GLN A 1 108 ? -10.256 -38.020 -50.588 1.00 54.96 130 GLN A N 1
ATOM 806 C CA . GLN A 1 108 ? -9.537 -38.884 -49.668 1.00 49.12 130 GLN A CA 1
ATOM 807 C C . GLN A 1 108 ? -9.496 -38.357 -48.240 1.00 50.11 130 GLN A C 1
ATOM 808 O O . GLN A 1 108 ? -8.940 -39.003 -47.359 1.00 56.43 130 GLN A O 1
ATOM 814 N N . ILE A 1 109 ? -10.091 -37.198 -47.990 1.00 51.38 131 ILE A N 1
ATOM 815 C CA . ILE A 1 109 ? -10.125 -36.702 -46.625 1.00 53.31 131 ILE A CA 1
ATOM 816 C C . ILE A 1 109 ? -10.967 -37.614 -45.768 1.00 63.99 131 ILE A C 1
ATOM 817 O O . ILE A 1 109 ? -12.129 -37.871 -46.088 1.00 64.56 131 ILE A O 1
ATOM 822 N N . ASP A 1 110 ? -10.352 -38.125 -44.706 1.00 59.80 132 ASP A N 1
ATOM 823 C CA . ASP A 1 110 ? -11.009 -38.994 -43.747 1.00 57.36 132 ASP A CA 1
ATOM 824 C C . ASP A 1 110 ? -11.282 -38.250 -42.428 1.00 55.15 132 ASP A C 1
ATOM 825 O O . ASP A 1 110 ? -10.433 -38.218 -41.534 1.00 56.97 132 ASP A O 1
ATOM 830 N N . PRO A 1 111 ? -12.470 -37.643 -42.302 1.00 49.83 133 PRO A N 1
ATOM 831 C CA . PRO A 1 111 ? -12.870 -36.890 -41.106 1.00 50.96 133 PRO A CA 1
ATOM 832 C C . PRO A 1 111 ? -12.703 -37.644 -39.775 1.00 57.90 133 PRO A C 1
ATOM 833 O O . PRO A 1 111 ? -12.406 -37.035 -38.742 1.00 58.19 133 PRO A O 1
ATOM 837 N N . ALA A 1 112 ? -12.897 -38.954 -39.793 1.00 60.06 134 ALA A N 1
ATOM 838 C CA . ALA A 1 112 ? -12.720 -39.743 -38.579 1.00 63.54 134 ALA A CA 1
ATOM 839 C C . ALA A 1 112 ? -11.262 -39.708 -38.112 1.00 60.20 134 ALA A C 1
ATOM 840 O O . ALA A 1 112 ? -10.978 -39.666 -36.911 1.00 59.62 134 ALA A O 1
ATOM 842 N N . LYS A 1 113 ? -10.340 -39.701 -39.069 1.00 55.10 135 LYS A N 1
ATOM 843 C CA . LYS A 1 113 ? -8.929 -39.743 -38.737 1.00 58.37 135 LYS A CA 1
ATOM 844 C C . LYS A 1 113 ? -8.541 -38.405 -38.102 1.00 57.20 135 LYS A C 1
ATOM 845 O O . LYS A 1 113 ? -7.772 -38.368 -37.127 1.00 48.81 135 LYS A O 1
ATOM 851 N N . ILE A 1 114 ? -9.099 -37.317 -38.640 1.00 53.83 136 ILE A N 1
ATOM 852 C CA . ILE A 1 114 ? -8.977 -35.994 -38.023 1.00 58.58 136 ILE A CA 1
ATOM 853 C C . ILE A 1 114 ? -9.426 -36.013 -36.569 1.00 61.76 136 ILE A C 1
ATOM 854 O O . ILE A 1 114 ? -8.678 -35.626 -35.669 1.00 60.33 136 ILE A O 1
ATOM 859 N N . TRP A 1 115 ? -10.659 -36.464 -36.349 1.00 66.61 137 TRP A N 1
ATOM 860 C CA . TRP A 1 115 ? -11.252 -36.458 -35.019 1.00 59.90 137 TRP A CA 1
ATOM 861 C C . TRP A 1 115 ? -10.424 -37.285 -34.051 1.00 55.14 137 TRP A C 1
ATOM 862 O O . TRP A 1 115 ? -10.194 -36.858 -32.916 1.00 60.24 137 TRP A O 1
ATOM 873 N N . GLN A 1 116 ? -9.929 -38.432 -34.513 1.00 53.35 138 GLN A N 1
ATOM 874 C CA . GLN A 1 116 ? -9.129 -39.291 -33.653 1.00 55.04 138 GLN A CA 1
ATOM 875 C C . GLN A 1 116 ? -7.893 -38.565 -33.106 1.00 58.36 138 GLN A C 1
ATOM 876 O O . GLN A 1 116 ? -7.559 -38.691 -31.918 1.00 51.19 138 GLN A O 1
ATOM 882 N N . THR A 1 117 ? -7.243 -37.783 -33.970 1.00 57.52 139 THR A N 1
ATOM 883 C CA . THR A 1 117 ? -6.057 -37.014 -33.579 1.00 46.43 139 THR A CA 1
ATOM 884 C C . THR A 1 117 ? -6.395 -36.056 -32.455 1.00 44.77 139 THR A C 1
ATOM 885 O O . THR A 1 117 ? -5.694 -36.004 -31.443 1.00 54.83 139 THR A O 1
ATOM 889 N N . ASN A 1 118 ? -7.461 -35.285 -32.634 1.00 43.05 140 ASN A N 1
ATOM 890 C CA . ASN A 1 118 ? -7.910 -34.396 -31.574 1.00 47.50 140 ASN A CA 1
ATOM 891 C C . ASN A 1 118 ? -8.179 -35.132 -30.281 1.00 57.74 140 ASN A C 1
ATOM 892 O O . ASN A 1 118 ? -7.818 -34.648 -29.210 1.00 64.63 140 ASN A O 1
ATOM 897 N N . GLN A 1 119 ? -8.797 -36.305 -30.368 1.00 56.42 141 GLN A N 1
ATOM 898 C CA . GLN A 1 119 ? -9.070 -37.068 -29.157 1.00 62.46 141 GLN A CA 1
ATOM 899 C C . GLN A 1 119 ? -7.773 -37.435 -28.447 1.00 58.44 141 GLN A C 1
ATOM 900 O O . GLN A 1 119 ? -7.699 -37.356 -27.230 1.00 67.51 141 GLN A O 1
ATOM 906 N N . HIS A 1 120 ? -6.732 -37.782 -29.200 1.00 49.31 142 HIS A N 1
ATOM 907 C CA . HIS A 1 120 ? -5.485 -38.165 -28.556 1.00 50.65 142 HIS A CA 1
ATOM 908 C C . HIS A 1 120 ? -4.798 -36.975 -27.874 1.00 58.45 142 HIS A C 1
ATOM 909 O O . HIS A 1 120 ? -4.431 -37.067 -26.701 1.00 63.93 142 HIS A O 1
ATOM 916 N N . LEU A 1 121 ? -4.641 -35.865 -28.589 1.00 51.64 143 LEU A N 1
ATOM 917 C CA . LEU A 1 121 ? -3.894 -34.717 -28.058 1.00 58.69 143 LEU A CA 1
ATOM 918 C C . LEU A 1 121 ? -4.609 -34.081 -26.876 1.00 62.60 143 LEU A C 1
ATOM 919 O O . LEU A 1 121 ? -3.986 -33.563 -25.945 1.00 59.20 143 LEU A O 1
ATOM 924 N N . THR A 1 122 ? -5.929 -34.061 -26.972 1.00 57.73 144 THR A N 1
ATOM 925 C CA . THR A 1 122 ? -6.742 -33.429 -25.967 1.00 63.47 144 THR A CA 1
ATOM 926 C C . THR A 1 122 ? -6.915 -34.328 -24.731 1.00 65.65 144 THR A C 1
ATOM 927 O O . THR A 1 122 ? -7.435 -33.887 -23.709 1.00 56.87 144 THR A O 1
ATOM 931 N N . SER A 1 123 ? -6.476 -35.582 -24.823 1.00 61.24 145 SER A N 1
ATOM 932 C CA . SER A 1 123 ? -6.567 -36.483 -23.680 1.00 64.98 145 SER A CA 1
ATOM 933 C C . SER A 1 123 ? -5.406 -36.236 -22.707 1.00 65.01 145 SER A C 1
ATOM 934 O O . SER A 1 123 ? -5.489 -36.604 -21.537 1.00 74.30 145 SER A O 1
ATOM 937 N N . TYR A 1 124 ? -4.316 -35.639 -23.191 1.00 60.66 146 TYR A N 1
ATOM 938 C CA . TYR A 1 124 ? -3.224 -35.212 -22.302 1.00 65.03 146 TYR A CA 1
ATOM 939 C C . TYR A 1 124 ? -3.734 -34.198 -21.291 1.00 62.23 146 TYR A C 1
ATOM 940 O O . TYR A 1 124 ? -4.606 -33.387 -21.605 1.00 67.91 146 TYR A O 1
ATOM 949 N N . ILE A 1 125 ? -3.208 -34.254 -20.074 1.00 67.14 147 ILE A N 1
ATOM 950 C CA . ILE A 1 125 ? -3.575 -33.271 -19.058 1.00 73.93 147 ILE A CA 1
ATOM 951 C C . ILE A 1 125 ? -3.262 -31.847 -19.559 1.00 66.44 147 ILE A C 1
ATOM 952 O O . ILE A 1 125 ? -4.086 -30.934 -19.446 1.00 69.99 147 ILE A O 1
ATOM 957 N N . ASN A 1 126 ? -2.070 -31.681 -20.123 1.00 56.79 148 ASN A N 1
ATOM 958 C CA . ASN A 1 126 ? -1.714 -30.503 -20.897 1.00 47.52 148 ASN A CA 1
ATOM 959 C C . ASN A 1 126 ? -0.642 -30.944 -21.881 1.00 50.85 148 ASN A C 1
ATOM 960 O O . ASN A 1 126 ? -0.192 -32.083 -21.818 1.00 63.07 148 ASN A O 1
ATOM 965 N N . ARG A 1 127 ? -0.265 -30.060 -22.803 1.00 52.20 149 ARG A N 1
ATOM 966 C CA . ARG A 1 127 ? 0.865 -30.244 -23.706 1.00 46.10 149 ARG A CA 1
ATOM 967 C C . ARG A 1 127 ? 1.872 -29.083 -23.526 1.00 62.87 149 ARG A C 1
ATOM 968 O O . ARG A 1 127 ? 2.389 -28.522 -24.501 1.00 57.41 149 ARG A O 1
ATOM 976 N N . SER A 1 128 ? 2.164 -28.742 -22.275 1.00 63.66 150 SER A N 1
ATOM 977 C CA . SER A 1 128 ? 3.036 -27.612 -21.951 1.00 48.79 150 SER A CA 1
ATOM 978 C C . SER A 1 128 ? 4.498 -27.827 -22.340 1.00 48.01 150 SER A C 1
ATOM 979 O O . SER A 1 128 ? 5.012 -28.930 -22.234 1.00 58.59 150 SER A O 1
ATOM 982 N N . ALA A 1 129 ? 5.179 -26.764 -22.756 1.00 44.98 151 ALA A N 1
ATOM 983 C CA . ALA A 1 129 ? 6.575 -26.883 -23.156 1.00 50.55 151 ALA A CA 1
ATOM 984 C C . ALA A 1 129 ? 7.497 -27.268 -22.001 1.00 53.06 151 ALA A C 1
ATOM 985 O O . ALA A 1 129 ? 8.636 -27.673 -22.231 1.00 58.13 151 ALA A O 1
ATOM 987 N N . LYS A 1 130 ? 7.015 -27.125 -20.771 1.00 52.71 152 LYS A N 1
ATOM 988 C CA . LYS A 1 130 ? 7.785 -27.521 -19.597 1.00 56.14 152 LYS A CA 1
ATOM 989 C C . LYS A 1 130 ? 7.482 -28.940 -19.121 1.00 63.47 152 LYS A C 1
ATOM 990 O O . LYS A 1 130 ? 8.265 -29.505 -18.357 1.00 71.63 152 LYS A O 1
ATOM 996 N N . SER A 1 131 ? 6.356 -29.520 -19.538 1.00 57.12 153 SER A N 1
ATOM 997 C CA . SER A 1 131 ? 5.918 -30.765 -18.902 1.00 53.77 153 SER A CA 1
ATOM 998 C C . SER A 1 131 ? 6.310 -31.998 -19.711 1.00 60.29 153 SER A C 1
ATOM 999 O O . SER A 1 131 ? 6.678 -31.914 -20.882 1.00 60.76 153 SER A O 1
ATOM 1002 N N . ARG A 1 132 ? 6.254 -33.142 -19.046 1.00 71.18 154 ARG A N 1
ATOM 1003 C CA . ARG A 1 132 ? 6.541 -34.429 -19.651 1.00 74.48 154 ARG A CA 1
ATOM 1004 C C . ARG A 1 132 ? 5.505 -34.739 -20.736 1.00 68.26 154 ARG A C 1
ATOM 1005 O O . ARG A 1 132 ? 5.854 -35.211 -21.822 1.00 63.37 154 ARG A O 1
ATOM 1013 N N . THR A 1 133 ? 4.230 -34.504 -20.440 1.00 59.48 155 THR A N 1
ATOM 1014 C CA . THR A 1 133 ? 3.200 -34.723 -21.446 1.00 57.03 155 THR A CA 1
ATOM 1015 C C . THR A 1 133 ? 3.441 -33.862 -22.669 1.00 60.68 155 THR A C 1
ATOM 1016 O O . THR A 1 133 ? 3.281 -34.329 -23.790 1.00 65.85 155 THR A O 1
ATOM 1020 N N . GLY A 1 134 ? 3.851 -32.614 -22.452 1.00 64.35 156 GLY A N 1
ATOM 1021 C CA . GLY A 1 134 ? 4.231 -31.732 -23.542 1.00 51.89 156 GLY A CA 1
ATOM 1022 C C . GLY A 1 134 ? 5.313 -32.324 -24.431 1.00 49.74 156 GLY A C 1
ATOM 1023 O O . GLY A 1 134 ? 5.274 -32.178 -25.647 1.00 54.14 156 GLY A O 1
ATOM 1024 N N . VAL A 1 135 ? 6.269 -33.018 -23.825 1.00 49.41 157 VAL A N 1
ATOM 1025 C CA . VAL A 1 135 ? 7.315 -33.706 -24.571 1.00 53.36 157 VAL A CA 1
ATOM 1026 C C . VAL A 1 135 ? 6.741 -34.903 -25.335 1.00 54.31 157 VAL A C 1
ATOM 1027 O O . VAL A 1 135 ? 7.070 -35.125 -26.499 1.00 67.59 157 VAL A O 1
ATOM 1031 N N . GLU A 1 136 ? 5.886 -35.676 -24.683 1.00 53.96 158 GLU A N 1
ATOM 1032 C CA . GLU A 1 136 ? 5.257 -36.815 -25.337 1.00 62.44 158 GLU A CA 1
ATOM 1033 C C . GLU A 1 136 ? 4.502 -36.411 -26.575 1.00 66.78 158 GLU A C 1
ATOM 1034 O O . GLU A 1 136 ? 4.600 -37.082 -27.613 1.00 62.79 158 GLU A O 1
ATOM 1040 N N . ALA A 1 137 ? 3.783 -35.293 -26.485 1.00 57.73 159 ALA A N 1
ATOM 1041 C CA . ALA A 1 137 ? 2.975 -34.866 -27.617 1.00 51.50 159 ALA A CA 1
ATOM 1042 C C . ALA A 1 137 ? 3.873 -34.673 -28.836 1.00 50.86 159 ALA A C 1
ATOM 1043 O O . ALA A 1 137 ? 3.558 -35.149 -29.938 1.00 53.42 159 ALA A O 1
ATOM 1045 N N . ALA A 1 138 ? 5.035 -34.074 -28.617 1.00 43.97 160 ALA A N 1
ATOM 1046 C CA . ALA A 1 138 ? 5.967 -33.835 -29.707 1.00 41.99 160 ALA A CA 1
ATOM 1047 C C . ALA A 1 138 ? 6.473 -35.164 -30.247 1.00 48.00 160 ALA A C 1
ATOM 1048 O O . ALA A 1 138 ? 6.489 -35.380 -31.456 1.00 50.22 160 ALA A O 1
ATOM 1050 N N . GLN A 1 139 ? 6.871 -36.062 -29.352 1.00 55.99 161 GLN A N 1
ATOM 1051 C CA . GLN A 1 139 ? 7.363 -37.374 -29.785 1.00 61.59 161 GLN A CA 1
ATOM 1052 C C . GLN A 1 139 ? 6.301 -38.144 -30.536 1.00 54.83 161 GLN A C 1
ATOM 1053 O O . GLN A 1 139 ? 6.584 -38.789 -31.543 1.00 63.07 161 GLN A O 1
ATOM 1059 N N . TRP A 1 140 ? 5.084 -38.092 -30.021 1.00 51.21 162 TRP A N 1
ATOM 1060 C CA . TRP A 1 140 ? 3.935 -38.688 -30.687 1.00 53.11 162 TRP A CA 1
ATOM 1061 C C . TRP A 1 140 ? 3.808 -38.222 -32.148 1.00 58.25 162 TRP A C 1
ATOM 1062 O O . TRP A 1 140 ? 3.695 -39.027 -33.075 1.00 60.39 162 TRP A O 1
ATOM 1073 N N . PHE A 1 141 ? 3.823 -36.911 -32.335 1.00 54.95 163 PHE A N 1
ATOM 1074 C CA . PHE A 1 141 ? 3.663 -36.323 -33.647 1.00 49.44 163 PHE A CA 1
ATOM 1075 C C . PHE A 1 141 ? 4.696 -36.858 -34.618 1.00 47.29 163 PHE A C 1
ATOM 1076 O O . PHE A 1 141 ? 4.356 -37.267 -35.730 1.00 49.35 163 PHE A O 1
ATOM 1084 N N . LYS A 1 142 ? 5.952 -36.900 -34.171 1.00 58.21 164 LYS A N 1
ATOM 1085 C CA . LYS A 1 142 ? 7.060 -37.348 -35.017 1.00 55.50 164 LYS A CA 1
ATOM 1086 C C . LYS A 1 142 ? 6.797 -38.772 -35.466 1.00 52.15 164 LYS A C 1
ATOM 1087 O O . LYS A 1 142 ? 6.952 -39.125 -36.635 1.00 53.94 164 LYS A O 1
ATOM 1093 N N . GLN A 1 143 ? 6.415 -39.591 -34.510 1.00 52.45 165 GLN A N 1
ATOM 1094 C CA . GLN A 1 143 ? 6.174 -40.996 -34.772 1.00 57.94 165 GLN A CA 1
ATOM 1095 C C . GLN A 1 143 ? 4.958 -41.203 -35.679 1.00 56.56 165 GLN A C 1
ATOM 1096 O O . GLN A 1 143 ? 4.956 -42.122 -36.501 1.00 54.82 165 GLN A O 1
ATOM 1102 N N . GLN A 1 144 ? 3.936 -40.351 -35.550 1.00 56.78 166 GLN A N 1
ATOM 1103 C CA . GLN A 1 144 ? 2.786 -40.409 -36.472 1.00 53.00 166 GLN A CA 1
ATOM 1104 C C . GLN A 1 144 ? 3.233 -40.174 -37.915 1.00 51.90 166 GLN A C 1
ATOM 1105 O O . GLN A 1 144 ? 2.717 -40.783 -38.848 1.00 53.20 166 GLN A O 1
ATOM 1111 N N . PHE A 1 145 ? 4.210 -39.295 -38.093 1.00 50.38 167 PHE A N 1
ATOM 1112 C CA . PHE A 1 145 ? 4.715 -39.029 -39.428 1.00 54.90 167 PHE A CA 1
ATOM 1113 C C . PHE A 1 145 ? 5.541 -40.215 -39.905 1.00 61.35 167 PHE A C 1
ATOM 1114 O O . PHE A 1 145 ? 5.284 -40.758 -40.979 1.00 64.92 167 PHE A O 1
ATOM 1122 N N . ASP A 1 146 ? 6.515 -40.622 -39.094 1.00 60.61 168 ASP A N 1
ATOM 1123 C CA . ASP A 1 146 ? 7.387 -41.745 -39.429 1.00 57.25 168 ASP A CA 1
ATOM 1124 C C . ASP A 1 146 ? 6.585 -42.989 -39.795 1.00 62.28 168 ASP A C 1
ATOM 1125 O O . ASP A 1 146 ? 6.863 -43.651 -40.807 1.00 59.96 168 ASP A O 1
ATOM 1130 N N . THR A 1 147 ? 5.590 -43.299 -38.966 1.00 57.66 169 THR A N 1
ATOM 1131 C CA . THR A 1 147 ? 4.730 -44.447 -39.198 1.00 59.05 169 THR A CA 1
ATOM 1132 C C . THR A 1 147 ? 4.043 -44.337 -40.557 1.00 62.04 169 THR A C 1
ATOM 1133 O O . THR A 1 147 ? 4.081 -45.276 -41.361 1.00 66.06 169 THR A O 1
ATOM 1137 N N . LEU A 1 148 ? 3.403 -43.197 -40.801 1.00 54.73 170 LEU A N 1
ATOM 1138 C CA . LEU A 1 148 ? 2.721 -42.959 -42.070 1.00 57.45 170 LEU A CA 1
ATOM 1139 C C . LEU A 1 148 ? 3.641 -43.152 -43.273 1.00 55.42 170 LEU A C 1
ATOM 1140 O O . LEU A 1 148 ? 3.274 -43.804 -44.253 1.00 52.01 170 LEU A O 1
ATOM 1145 N N . ALA A 1 149 ? 4.859 -42.630 -43.173 1.00 61.22 171 ALA A N 1
ATOM 1146 C CA . ALA A 1 149 ? 5.824 -42.758 -44.259 1.00 66.83 171 ALA A CA 1
ATOM 1147 C C . ALA A 1 149 ? 6.261 -44.206 -44.447 1.00 74.91 171 ALA A C 1
ATOM 1148 O O . ALA A 1 149 ? 6.543 -44.622 -45.566 1.00 77.98 171 ALA A O 1
ATOM 1150 N N . GLN A 1 150 ? 6.296 -44.977 -43.362 1.00 79.35 172 GLN A N 1
ATOM 1151 C CA . GLN A 1 150 ? 6.651 -46.393 -43.459 1.00 84.79 172 GLN A CA 1
ATOM 1152 C C . GLN A 1 150 ? 5.479 -47.182 -44.017 1.00 80.14 172 GLN A C 1
ATOM 1153 O O . GLN A 1 150 ? 5.662 -48.033 -44.875 1.00 87.29 172 GLN A O 1
ATOM 1159 N N . ASP A 1 151 ? 4.272 -46.848 -43.572 1.00 76.53 173 ASP A N 1
ATOM 1160 C CA . ASP A 1 151 ? 3.058 -47.496 -44.056 1.00 75.12 173 ASP A CA 1
ATOM 1161 C C . ASP A 1 151 ? 2.776 -47.309 -45.545 1.00 69.63 173 ASP A C 1
ATOM 1162 O O . ASP A 1 151 ? 2.219 -48.186 -46.189 1.00 77.59 173 ASP A O 1
ATOM 1167 N N . TYR A 1 152 ? 3.159 -46.176 -46.105 1.00 67.09 174 TYR A N 1
ATOM 1168 C CA . TYR A 1 152 ? 2.951 -45.967 -47.535 1.00 69.41 174 TYR A CA 1
ATOM 1169 C C . TYR A 1 152 ? 4.244 -46.125 -48.341 1.00 68.06 174 TYR A C 1
ATOM 1170 O O . TYR A 1 152 ? 4.313 -45.708 -49.499 1.00 68.21 174 TYR A O 1
ATOM 1179 N N . GLY A 1 153 ? 5.248 -46.746 -47.721 1.00 69.11 175 GLY A N 1
ATOM 1180 C CA . GLY A 1 153 ? 6.533 -47.033 -48.342 1.00 67.69 175 GLY A CA 1
ATOM 1181 C C . GLY A 1 153 ? 7.145 -45.842 -49.051 1.00 75.69 175 GLY A C 1
ATOM 1182 O O . GLY A 1 153 ? 7.604 -45.936 -50.193 1.00 81.85 175 GLY A O 1
ATOM 1183 N N . ARG A 1 154 ? 7.172 -44.719 -48.348 1.00 63.02 176 ARG A N 1
ATOM 1184 C CA . ARG A 1 154 ? 7.763 -43.505 -48.869 1.00 59.19 176 ARG A CA 1
ATOM 1185 C C . ARG A 1 154 ? 9.129 -43.250 -48.194 1.00 63.06 176 ARG A C 1
ATOM 1186 O O . ARG A 1 154 ? 9.200 -42.944 -47.002 1.00 70.66 176 ARG A O 1
ATOM 1194 N N . LYS A 1 155 ? 10.206 -43.375 -48.968 1.00 63.81 177 LYS A N 1
ATOM 1195 C CA . LYS A 1 155 ? 11.576 -43.242 -48.456 1.00 71.98 177 LYS A CA 1
ATOM 1196 C C . LYS A 1 155 ? 12.021 -41.816 -48.632 1.00 66.77 177 LYS A C 1
ATOM 1197 O O . LYS A 1 155 ? 13.072 -41.379 -48.165 1.00 77.50 177 LYS A O 1
ATOM 1203 N N . ASP A 1 156 ? 11.125 -41.098 -49.276 1.00 65.62 178 ASP A N 1
ATOM 1204 C CA . ASP A 1 156 ? 11.313 -39.795 -49.872 1.00 68.67 178 ASP A CA 1
ATOM 1205 C C . ASP A 1 156 ? 11.230 -38.673 -48.811 1.00 77.69 178 ASP A C 1
ATOM 1206 O O . ASP A 1 156 ? 10.981 -37.511 -49.128 1.00 79.56 178 ASP A O 1
ATOM 1211 N N . VAL A 1 157 ? 11.462 -39.037 -47.552 1.00 71.80 179 VAL A N 1
ATOM 1212 C CA . VAL A 1 157 ? 11.034 -38.247 -46.409 1.00 51.56 179 VAL A CA 1
ATOM 1213 C C . VAL A 1 157 ? 12.150 -37.965 -45.411 1.00 54.59 179 VAL A C 1
ATOM 1214 O O . VAL A 1 157 ? 13.260 -38.479 -45.530 1.00 59.34 179 VAL A O 1
ATOM 1218 N N . GLU A 1 158 ? 11.845 -37.101 -44.448 1.00 54.17 180 GLU A N 1
ATOM 1219 C CA . GLU A 1 158 ? 12.752 -36.822 -43.350 1.00 50.64 180 GLU A CA 1
ATOM 1220 C C . GLU A 1 158 ? 11.934 -36.342 -42.151 1.00 55.33 180 GLU A C 1
ATOM 1221 O O . GLU A 1 158 ? 10.841 -35.772 -42.330 1.00 58.54 180 GLU A O 1
ATOM 1227 N N . SER A 1 159 ? 12.399 -36.634 -40.938 1.00 53.39 181 SER A N 1
ATOM 1228 C CA . SER A 1 159 ? 11.804 -36.045 -39.730 1.00 53.48 181 SER A CA 1
ATOM 1229 C C . SER A 1 159 ? 12.866 -35.851 -38.656 1.00 53.76 181 SER A C 1
ATOM 1230 O O . SER A 1 159 ? 13.671 -36.735 -38.414 1.00 60.60 181 SER A O 1
ATOM 1233 N N . TYR A 1 160 ? 12.878 -34.682 -38.023 1.00 58.79 182 TYR A N 1
ATOM 1234 C CA . TYR A 1 160 ? 13.821 -34.420 -36.939 1.00 47.96 182 TYR A CA 1
ATOM 1235 C C . TYR A 1 160 ? 13.292 -33.467 -35.898 1.00 49.60 182 TYR A C 1
ATOM 1236 O O . TYR A 1 160 ? 12.424 -32.647 -36.177 1.00 52.05 182 TYR A O 1
ATOM 1245 N N . PHE A 1 161 ? 13.815 -33.588 -34.686 1.00 47.68 183 PHE A N 1
ATOM 1246 C CA . PHE A 1 161 ? 13.572 -32.608 -33.650 1.00 43.42 183 PHE A CA 1
ATOM 1247 C C . PHE A 1 161 ? 14.412 -31.377 -33.870 1.00 50.43 183 PHE A C 1
ATOM 1248 O O . PHE A 1 161 ? 15.543 -31.469 -34.323 1.00 62.69 183 PHE A O 1
ATOM 1256 N N . VAL A 1 162 ? 13.843 -30.221 -33.555 1.00 48.64 184 VAL A N 1
ATOM 1257 C CA . VAL A 1 162 ? 14.606 -28.999 -33.428 1.00 47.47 184 VAL A CA 1
ATOM 1258 C C . VAL A 1 162 ? 14.490 -28.487 -31.992 1.00 48.89 184 VAL A C 1
ATOM 1259 O O . VAL A 1 162 ? 13.413 -28.137 -31.540 1.00 50.51 184 VAL A O 1
ATOM 1263 N N . LYS A 1 163 ? 15.615 -28.517 -31.286 1.00 50.85 185 LYS A N 1
ATOM 1264 C CA . LYS A 1 163 ? 15.742 -28.141 -29.887 1.00 51.65 185 LYS A CA 1
ATOM 1265 C C . LYS A 1 163 ? 15.145 -26.767 -29.635 1.00 48.21 185 LYS A C 1
ATOM 1266 O O . LYS A 1 163 ? 15.365 -25.846 -30.408 1.00 55.81 185 LYS A O 1
ATOM 1272 N N . THR A 1 164 ? 14.418 -26.612 -28.537 1.00 51.39 186 THR A N 1
ATOM 1273 C CA . THR A 1 164 ? 13.860 -25.303 -28.203 1.00 57.10 186 THR A CA 1
ATOM 1274 C C . THR A 1 164 ? 14.856 -24.600 -27.296 1.00 45.67 186 THR A C 1
ATOM 1275 O O . THR A 1 164 ? 14.561 -24.241 -26.161 1.00 47.89 186 THR A O 1
ATOM 1279 N N . GLY A 1 165 ? 16.048 -24.392 -27.848 1.00 58.56 187 GLY A N 1
ATOM 1280 C CA . GLY A 1 165 ? 17.167 -23.852 -27.102 1.00 56.67 187 GLY A CA 1
ATOM 1281 C C . GLY A 1 165 ? 17.405 -24.660 -25.844 1.00 59.35 187 GLY A C 1
ATOM 1282 O O . GLY A 1 165 ? 17.292 -25.886 -25.835 1.00 63.43 187 GLY A O 1
ATOM 1283 N N . ASN A 1 166 ? 17.722 -23.965 -24.765 1.00 63.59 188 ASN A N 1
ATOM 1284 C CA A ASN A 1 166 ? 18.025 -24.572 -23.483 0.46 65.45 188 ASN A CA 1
ATOM 1285 C CA B ASN A 1 166 ? 17.970 -24.667 -23.510 0.54 64.32 188 ASN A CA 1
ATOM 1286 C C . ASN A 1 166 ? 16.918 -24.279 -22.497 1.00 63.49 188 ASN A C 1
ATOM 1287 O O . ASN A 1 166 ? 17.037 -24.581 -21.320 1.00 72.55 188 ASN A O 1
ATOM 1296 N N . LYS A 1 167 ? 15.866 -23.630 -22.974 1.00 61.72 189 LYS A N 1
ATOM 1297 C CA . LYS A 1 167 ? 14.856 -23.113 -22.067 1.00 63.00 189 LYS A CA 1
ATOM 1298 C C . LYS A 1 167 ? 13.693 -24.052 -21.849 1.00 59.45 189 LYS A C 1
ATOM 1299 O O . LYS A 1 167 ? 13.056 -23.994 -20.803 1.00 67.53 189 LYS A O 1
ATOM 1305 N N . PHE A 1 168 ? 13.389 -24.886 -22.841 1.00 55.71 190 PHE A N 1
ATOM 1306 C CA . PHE A 1 168 ? 12.204 -25.752 -22.768 1.00 51.06 190 PHE A CA 1
ATOM 1307 C C . PHE A 1 168 ? 12.454 -27.177 -23.245 1.00 48.85 190 PHE A C 1
ATOM 1308 O O . PHE A 1 168 ? 12.955 -27.391 -24.345 1.00 51.62 190 PHE A O 1
ATOM 1316 N N . ILE A 1 169 ? 12.081 -28.154 -22.424 1.00 55.83 191 ILE A N 1
ATOM 1317 C CA . ILE A 1 169 ? 12.327 -29.555 -22.762 1.00 55.99 191 ILE A CA 1
ATOM 1318 C C . ILE A 1 169 ? 11.526 -30.039 -23.976 1.00 58.16 191 ILE A C 1
ATOM 1319 O O . ILE A 1 169 ? 11.894 -31.011 -24.621 1.00 66.71 191 ILE A O 1
ATOM 1324 N N . GLN A 1 170 ? 10.429 -29.374 -24.291 1.00 55.58 192 GLN A N 1
ATOM 1325 C CA . GLN A 1 170 ? 9.632 -29.773 -25.446 1.00 50.11 192 GLN A CA 1
ATOM 1326 C C . GLN A 1 170 ? 10.282 -29.300 -26.750 1.00 47.51 192 GLN A C 1
ATOM 1327 O O . GLN A 1 170 ? 10.492 -28.110 -26.949 1.00 40.75 192 GLN A O 1
ATOM 1333 N N . PRO A 1 171 ? 10.593 -30.234 -27.659 1.00 50.21 193 PRO A N 1
ATOM 1334 C CA . PRO A 1 171 ? 11.207 -29.828 -28.925 1.00 46.18 193 PRO A CA 1
ATOM 1335 C C . PRO A 1 171 ? 10.155 -29.571 -29.991 1.00 48.88 193 PRO A C 1
ATOM 1336 O O . PRO A 1 171 ? 9.014 -30.043 -29.857 1.00 39.22 193 PRO A O 1
ATOM 1340 N N . SER A 1 172 ? 10.536 -28.861 -31.045 1.00 40.27 194 SER A N 1
ATOM 1341 C CA . SER A 1 172 ? 9.699 -28.775 -32.226 1.00 40.03 194 SER A CA 1
ATOM 1342 C C . SER A 1 172 ? 9.929 -30.012 -33.090 1.00 42.65 194 SER A C 1
ATOM 1343 O O . SER A 1 172 ? 10.970 -30.653 -32.980 1.00 46.10 194 SER A O 1
ATOM 1346 N N . VAL A 1 173 ? 9.013 -30.297 -34.008 1.00 43.24 195 VAL A N 1
ATOM 1347 C CA . VAL A 1 173 ? 9.200 -31.406 -34.922 1.00 30.97 195 VAL A CA 1
ATOM 1348 C C . VAL A 1 173 ? 9.000 -30.954 -36.351 1.00 44.77 195 VAL A C 1
ATOM 1349 O O . VAL A 1 173 ? 7.935 -30.445 -36.708 1.00 47.88 195 VAL A O 1
ATOM 1353 N N . VAL A 1 174 ? 10.032 -31.157 -37.168 1.00 40.58 196 VAL A N 1
ATOM 1354 C CA . VAL A 1 174 ? 10.017 -30.809 -38.577 1.00 37.10 196 VAL A CA 1
ATOM 1355 C C . VAL A 1 174 ? 9.953 -32.109 -39.379 1.00 48.31 196 VAL A C 1
ATOM 1356 O O . VAL A 1 174 ? 10.761 -33.009 -39.161 1.00 53.39 196 VAL A O 1
ATOM 1360 N N . THR A 1 175 ? 8.981 -32.217 -40.286 1.00 47.08 197 THR A N 1
ATOM 1361 C CA . THR A 1 175 ? 8.889 -33.356 -41.199 1.00 34.47 197 THR A CA 1
ATOM 1362 C C . THR A 1 175 ? 8.769 -32.826 -42.616 1.00 40.86 197 THR A C 1
ATOM 1363 O O . THR A 1 175 ? 8.371 -31.673 -42.813 1.00 39.08 197 THR A O 1
ATOM 1367 N N . VAL A 1 176 ? 9.173 -33.637 -43.592 1.00 38.75 198 VAL A N 1
ATOM 1368 C CA . VAL A 1 176 ? 9.119 -33.222 -44.983 1.00 35.90 198 VAL A CA 1
ATOM 1369 C C . VAL A 1 176 ? 8.812 -34.390 -45.882 1.00 40.51 198 VAL A C 1
ATOM 1370 O O . VAL A 1 176 ? 9.375 -35.467 -45.731 1.00 42.87 198 VAL A O 1
ATOM 1374 N N . ILE A 1 177 ? 7.918 -34.170 -46.836 1.00 49.44 199 ILE A N 1
ATOM 1375 C CA . ILE A 1 177 ? 7.676 -35.163 -47.861 1.00 44.73 199 ILE A CA 1
ATOM 1376 C C . ILE A 1 177 ? 8.267 -34.663 -49.187 1.00 50.29 199 ILE A C 1
ATOM 1377 O O . ILE A 1 177 ? 7.972 -33.543 -49.653 1.00 45.69 199 ILE A O 1
ATOM 1382 N N . GLY A 1 178 ? 9.105 -35.501 -49.786 1.00 45.80 200 GLY A N 1
ATOM 1383 C CA . GLY A 1 178 ? 9.780 -35.160 -51.016 1.00 40.74 200 GLY A CA 1
ATOM 1384 C C . GLY A 1 178 ? 11.061 -34.391 -50.740 1.00 44.07 200 GLY A C 1
ATOM 1385 O O . GLY A 1 178 ? 11.256 -33.312 -51.287 1.00 46.56 200 GLY A O 1
ATOM 1386 N N . LYS A 1 179 ? 11.929 -34.954 -49.892 1.00 47.17 201 LYS A N 1
ATOM 1387 C CA . LYS A 1 179 ? 13.199 -34.321 -49.495 1.00 46.78 201 LYS A CA 1
ATOM 1388 C C . LYS A 1 179 ? 14.088 -34.026 -50.704 1.00 52.22 201 LYS A C 1
ATOM 1389 O O . LYS A 1 179 ? 14.933 -33.142 -50.658 1.00 68.88 201 LYS A O 1
ATOM 1395 N N . ASP A 1 180 ? 13.961 -34.827 -51.752 1.00 57.07 202 ASP A N 1
ATOM 1396 C CA . ASP A 1 180 ? 14.845 -34.704 -52.911 1.00 52.08 202 ASP A CA 1
ATOM 1397 C C . ASP A 1 180 ? 14.224 -33.876 -54.028 1.00 54.45 202 ASP A C 1
ATOM 1398 O O . ASP A 1 180 ? 14.832 -33.724 -55.080 1.00 55.21 202 ASP A O 1
ATOM 1403 N N . LYS A 1 181 ? 13.020 -33.349 -53.822 1.00 48.12 203 LYS A N 1
ATOM 1404 C CA . LYS A 1 181 ? 12.378 -32.565 -54.871 1.00 51.71 203 LYS A CA 1
ATOM 1405 C C . LYS A 1 181 ? 13.108 -31.230 -55.059 1.00 58.19 203 LYS A C 1
ATOM 1406 O O . LYS A 1 181 ? 13.679 -30.677 -54.108 1.00 53.94 203 LYS A O 1
ATOM 1412 N N . PRO A 1 182 ? 13.136 -30.733 -56.303 1.00 57.55 204 PRO A N 1
ATOM 1413 C CA . PRO A 1 182 ? 13.816 -29.465 -56.609 1.00 60.76 204 PRO A CA 1
ATOM 1414 C C . PRO A 1 182 ? 12.971 -28.254 -56.214 1.00 61.41 204 PRO A C 1
ATOM 1415 O O . PRO A 1 182 ? 11.750 -28.327 -56.262 1.00 52.07 204 PRO A O 1
ATOM 1419 N N . GLY A 1 183 ? 13.600 -27.135 -55.887 1.00 68.45 205 GLY A N 1
ATOM 1420 C CA . GLY A 1 183 ? 12.823 -25.926 -55.705 1.00 65.78 205 GLY A CA 1
ATOM 1421 C C . GLY A 1 183 ? 12.549 -25.453 -54.296 1.00 62.24 205 GLY A C 1
ATOM 1422 O O . GLY A 1 183 ? 12.954 -26.059 -53.297 1.00 63.07 205 GLY A O 1
ATOM 1423 N N . GLU A 1 184 ? 11.801 -24.367 -54.213 1.00 56.66 206 GLU A N 1
ATOM 1424 C CA . GLU A 1 184 ? 11.509 -23.800 -52.921 1.00 50.68 206 GLU A CA 1
ATOM 1425 C C . GLU A 1 184 ? 10.388 -24.601 -52.308 1.00 47.06 206 GLU A C 1
ATOM 1426 O O . GLU A 1 184 ? 9.461 -25.047 -52.979 1.00 35.48 206 GLU A O 1
ATOM 1432 N N . ALA A 1 185 ? 10.509 -24.817 -51.016 1.00 49.78 207 ALA A N 1
ATOM 1433 C CA . ALA A 1 185 ? 9.611 -25.698 -50.319 1.00 44.59 207 ALA A CA 1
ATOM 1434 C C . ALA A 1 185 ? 8.295 -24.999 -49.947 1.00 47.97 207 ALA A C 1
ATOM 1435 O O . ALA A 1 185 ? 8.169 -23.768 -49.988 1.00 44.36 207 ALA A O 1
ATOM 1437 N N . ILE A 1 186 ? 7.321 -25.813 -49.571 1.00 39.94 208 ILE A N 1
ATOM 1438 C CA . ILE A 1 186 ? 6.099 -25.317 -48.999 1.00 41.76 208 ILE A CA 1
ATOM 1439 C C . ILE A 1 186 ? 6.123 -25.756 -47.562 1.00 38.34 208 ILE A C 1
ATOM 1440 O O . ILE A 1 186 ? 6.568 -26.846 -47.273 1.00 41.34 208 ILE A O 1
ATOM 1445 N N . VAL A 1 187 ? 5.728 -24.865 -46.658 1.00 38.11 209 VAL A N 1
ATOM 1446 C CA . VAL A 1 187 ? 5.697 -25.177 -45.242 1.00 36.85 209 VAL A CA 1
ATOM 1447 C C . VAL A 1 187 ? 4.273 -25.066 -44.681 1.00 37.70 209 VAL A C 1
ATOM 1448 O O . VAL A 1 187 ? 3.573 -24.051 -44.880 1.00 33.83 209 VAL A O 1
ATOM 1452 N N . ILE A 1 188 ? 3.870 -26.108 -43.975 1.00 33.36 210 ILE A N 1
ATOM 1453 C CA . ILE A 1 188 ? 2.664 -26.128 -43.173 1.00 28.57 210 ILE A CA 1
ATOM 1454 C C . ILE A 1 188 ? 3.072 -26.261 -41.706 1.00 31.70 210 ILE A C 1
ATOM 1455 O O . ILE A 1 188 ? 3.885 -27.139 -41.358 1.00 37.97 210 ILE A O 1
ATOM 1460 N N . GLY A 1 189 ? 2.495 -25.464 -40.829 1.00 26.64 211 GLY A N 1
ATOM 1461 C CA . GLY A 1 189 ? 2.872 -25.532 -39.431 1.00 27.23 211 GLY A CA 1
ATOM 1462 C C . GLY A 1 189 ? 1.695 -25.329 -38.504 1.00 33.46 211 GLY A C 1
ATOM 1463 O O . GLY A 1 189 ? 0.696 -24.709 -38.870 1.00 34.51 211 GLY A O 1
ATOM 1464 N N . ALA A 1 190 ? 1.822 -25.858 -37.294 1.00 31.37 212 ALA A N 1
ATOM 1465 C CA . ALA A 1 190 ? 0.846 -25.651 -36.229 1.00 26.67 212 ALA A CA 1
ATOM 1466 C C . ALA A 1 190 ? 1.612 -25.814 -34.936 1.00 26.89 212 ALA A C 1
ATOM 1467 O O . ALA A 1 190 ? 2.660 -26.437 -34.934 1.00 30.89 212 ALA A O 1
ATOM 1469 N N . HIS A 1 191 ? 1.143 -25.261 -33.838 1.00 28.55 213 HIS A N 1
ATOM 1470 C CA . HIS A 1 191 ? 1.876 -25.455 -32.598 1.00 39.94 213 HIS A CA 1
ATOM 1471 C C . HIS A 1 191 ? 1.240 -26.526 -31.722 1.00 38.96 213 HIS A C 1
ATOM 1472 O O . HIS A 1 191 ? 0.018 -26.642 -31.663 1.00 40.96 213 HIS A O 1
ATOM 1479 N N . ILE A 1 192 ? 2.099 -27.348 -31.117 1.00 38.53 214 ILE A N 1
ATOM 1480 C CA . ILE A 1 192 ? 1.703 -28.546 -30.376 1.00 40.50 214 ILE A CA 1
ATOM 1481 C C . ILE A 1 192 ? 1.408 -28.259 -28.910 1.00 44.32 214 ILE A C 1
ATOM 1482 O O . ILE A 1 192 ? 0.768 -29.051 -28.228 1.00 50.95 214 ILE A O 1
ATOM 1487 N N . ASP A 1 193 ? 1.882 -27.122 -28.426 1.00 46.13 215 ASP A N 1
ATOM 1488 C CA . ASP A 1 193 ? 1.945 -26.896 -26.995 1.00 43.90 215 ASP A CA 1
ATOM 1489 C C . ASP A 1 193 ? 0.701 -26.215 -26.470 1.00 44.36 215 ASP A C 1
ATOM 1490 O O . ASP A 1 193 ? -0.180 -25.803 -27.235 1.00 44.65 215 ASP A O 1
ATOM 1495 N N . THR A 1 194 ? 0.614 -26.165 -25.147 1.00 47.44 216 THR A N 1
ATOM 1496 C CA . THR A 1 194 ? -0.424 -25.417 -24.460 1.00 49.33 216 THR A CA 1
ATOM 1497 C C . THR A 1 194 ? 0.140 -24.785 -23.189 1.00 49.61 216 THR A C 1
ATOM 1498 O O . THR A 1 194 ? 1.292 -25.022 -22.856 1.00 59.74 216 THR A O 1
ATOM 1502 N N . LEU A 1 195 ? -0.675 -24.047 -22.437 1.00 52.93 217 LEU A N 1
ATOM 1503 C CA . LEU A 1 195 ? -0.255 -23.596 -21.102 1.00 62.41 217 LEU A CA 1
ATOM 1504 C C . LEU A 1 195 ? -0.163 -24.738 -20.086 1.00 60.98 217 LEU A C 1
ATOM 1505 O O . LEU A 1 195 ? -0.510 -25.876 -20.378 1.00 65.73 217 LEU A O 1
ATOM 1510 N N . ASP A 1 196 ? 0.297 -24.411 -18.883 1.00 58.23 218 ASP A N 1
ATOM 1511 C CA . ASP A 1 196 ? 0.422 -25.387 -17.803 1.00 60.58 218 ASP A CA 1
ATOM 1512 C C . ASP A 1 196 ? -0.916 -25.655 -17.156 1.00 63.21 218 ASP A C 1
ATOM 1513 O O . ASP A 1 196 ? -1.879 -24.914 -17.366 1.00 57.51 218 ASP A O 1
ATOM 1518 N N . GLY A 1 197 ? -0.954 -26.711 -16.351 1.00 65.32 219 GLY A N 1
ATOM 1519 C CA . GLY A 1 197 ? -2.137 -27.067 -15.602 1.00 59.57 219 GLY A CA 1
ATOM 1520 C C . GLY A 1 197 ? -3.029 -28.004 -16.379 1.00 67.00 219 GLY A C 1
ATOM 1521 O O . GLY A 1 197 ? -2.562 -28.932 -17.042 1.00 69.69 219 GLY A O 1
ATOM 1522 N N . ASN A 1 198 ? -4.329 -27.766 -16.288 1.00 71.81 220 ASN A N 1
ATOM 1523 C CA . ASN A 1 198 ? -5.283 -28.570 -17.023 1.00 69.12 220 ASN A CA 1
ATOM 1524 C C . ASN A 1 198 ? -5.783 -27.859 -18.287 1.00 69.24 220 ASN A C 1
ATOM 1525 O O . ASN A 1 198 ? -6.693 -27.026 -18.250 1.00 70.40 220 ASN A O 1
ATOM 1530 N N . MET A 1 199 ? -5.172 -28.208 -19.410 1.00 69.74 221 MET A N 1
ATOM 1531 C CA . MET A 1 199 ? -5.377 -27.501 -20.671 1.00 69.55 221 MET A CA 1
ATOM 1532 C C . MET A 1 199 ? -5.497 -28.488 -21.811 1.00 67.06 221 MET A C 1
ATOM 1533 O O . MET A 1 199 ? -4.494 -28.930 -22.374 1.00 64.17 221 MET A O 1
ATOM 1538 N N . PRO A 1 200 ? -6.736 -28.833 -22.160 1.00 67.80 222 PRO A N 1
ATOM 1539 C CA . PRO A 1 200 ? -6.967 -29.741 -23.286 1.00 69.07 222 PRO A CA 1
ATOM 1540 C C . PRO A 1 200 ? -6.514 -29.107 -24.592 1.00 58.18 222 PRO A C 1
ATOM 1541 O O . PRO A 1 200 ? -6.138 -29.823 -25.528 1.00 55.39 222 PRO A O 1
ATOM 1545 N N . GLY A 1 201 ? -6.587 -27.779 -24.650 1.00 66.42 223 GLY A N 1
ATOM 1546 C CA . GLY A 1 201 ? -6.105 -27.008 -25.782 1.00 58.21 223 GLY A CA 1
ATOM 1547 C C . GLY A 1 201 ? -6.675 -27.559 -27.067 1.00 61.11 223 GLY A C 1
ATOM 1548 O O . GLY A 1 201 ? -5.975 -27.689 -28.068 1.00 62.09 223 GLY A O 1
ATOM 1549 N N . ALA A 1 202 ? -7.961 -27.887 -27.031 1.00 52.42 224 ALA A N 1
ATOM 1550 C CA . ALA A 1 202 ? -8.595 -28.523 -28.161 1.00 53.40 224 ALA A CA 1
ATOM 1551 C C . ALA A 1 202 ? -8.563 -27.644 -29.410 1.00 55.41 224 ALA A C 1
ATOM 1552 O O . ALA A 1 202 ? -7.966 -28.026 -30.412 1.00 63.65 224 ALA A O 1
ATOM 1554 N N . ASP A 1 203 ? -9.221 -26.488 -29.365 1.00 57.47 225 ASP A N 1
ATOM 1555 C CA . ASP A 1 203 ? -9.147 -25.556 -30.485 1.00 46.98 225 ASP A CA 1
ATOM 1556 C C . ASP A 1 203 ? -7.763 -24.922 -30.555 1.00 50.47 225 ASP A C 1
ATOM 1557 O O . ASP A 1 203 ? -7.205 -24.788 -31.628 1.00 49.32 225 ASP A O 1
ATOM 1562 N N . ASP A 1 204 ? -7.200 -24.539 -29.408 1.00 59.97 226 ASP A N 1
ATOM 1563 C CA . ASP A 1 204 ? -5.873 -23.943 -29.415 1.00 53.70 226 ASP A CA 1
ATOM 1564 C C . ASP A 1 204 ? -4.853 -25.019 -29.664 1.00 65.79 226 ASP A C 1
ATOM 1565 O O . ASP A 1 204 ? -4.145 -25.500 -28.782 1.00 59.08 226 ASP A O 1
ATOM 1570 N N . ASP A 1 205 ? -4.988 -25.424 -30.917 1.00 73.57 227 ASP A N 1
ATOM 1571 C CA . ASP A 1 205 ? -4.152 -26.171 -31.809 1.00 53.00 227 ASP A CA 1
ATOM 1572 C C . ASP A 1 205 ? -3.907 -27.631 -31.694 1.00 53.26 227 ASP A C 1
ATOM 1573 O O . ASP A 1 205 ? -3.037 -28.151 -32.388 1.00 65.22 227 ASP A O 1
ATOM 1578 N N . SER A 1 206 ? -4.731 -28.324 -30.931 1.00 47.04 228 SER A N 1
ATOM 1579 C CA . SER A 1 206 ? -4.932 -29.706 -31.312 1.00 42.20 228 SER A CA 1
ATOM 1580 C C . SER A 1 206 ? -5.522 -29.644 -32.727 1.00 44.84 228 SER A C 1
ATOM 1581 O O . SER A 1 206 ? -5.072 -30.344 -33.642 1.00 39.86 228 SER A O 1
ATOM 1584 N N . SER A 1 207 ? -6.489 -28.743 -32.913 1.00 39.36 229 SER A N 1
ATOM 1585 C CA . SER A 1 207 ? -7.149 -28.592 -34.208 1.00 44.88 229 SER A CA 1
ATOM 1586 C C . SER A 1 207 ? -6.135 -28.410 -35.347 1.00 49.22 229 SER A C 1
ATOM 1587 O O . SER A 1 207 ? -6.105 -29.222 -36.294 1.00 41.17 229 SER A O 1
ATOM 1590 N N . GLY A 1 208 ? -5.315 -27.359 -35.257 1.00 39.17 230 GLY A N 1
ATOM 1591 C CA . GLY A 1 208 ? -4.312 -27.126 -36.270 1.00 36.53 230 GLY A CA 1
ATOM 1592 C C . GLY A 1 208 ? -3.428 -28.331 -36.538 1.00 34.10 230 GLY A C 1
ATOM 1593 O O . GLY A 1 208 ? -3.240 -28.728 -37.687 1.00 41.17 230 GLY A O 1
ATOM 1594 N N . ILE A 1 209 ? -2.919 -28.943 -35.477 1.00 33.42 231 ILE A N 1
ATOM 1595 C CA . ILE A 1 209 ? -2.116 -30.152 -35.607 1.00 37.99 231 ILE A CA 1
ATOM 1596 C C . ILE A 1 209 ? -2.884 -31.250 -36.340 1.00 45.71 231 ILE A C 1
ATOM 1597 O O . ILE A 1 209 ? -2.365 -31.880 -37.260 1.00 51.26 231 ILE A O 1
ATOM 1602 N N . SER A 1 210 ? -4.122 -31.490 -35.933 1.00 37.98 232 SER A N 1
ATOM 1603 C CA . SER A 1 210 ? -4.877 -32.572 -36.556 1.00 47.03 232 SER A CA 1
ATOM 1604 C C . SER A 1 210 ? -5.054 -32.319 -38.054 1.00 46.75 232 SER A C 1
ATOM 1605 O O . SER A 1 210 ? -4.959 -33.234 -38.875 1.00 52.97 232 SER A O 1
ATOM 1608 N N . VAL A 1 211 ? -5.361 -31.079 -38.401 1.00 32.63 233 VAL A N 1
ATOM 1609 C CA . VAL A 1 211 ? -5.585 -30.731 -39.795 1.00 37.31 233 VAL A CA 1
ATOM 1610 C C . VAL A 1 211 ? -4.371 -31.016 -40.666 1.00 33.91 233 VAL A C 1
ATOM 1611 O O . VAL A 1 211 ? -4.497 -31.580 -41.752 1.00 40.94 233 VAL A O 1
ATOM 1615 N N . GLU A 1 212 ? -3.189 -30.659 -40.188 1.00 32.90 234 GLU A N 1
ATOM 1616 C CA . GLU A 1 212 ? -1.993 -30.855 -40.997 1.00 42.43 234 GLU A CA 1
ATOM 1617 C C . GLU A 1 212 ? -1.588 -32.310 -41.007 1.00 36.79 234 GLU A C 1
ATOM 1618 O O . GLU A 1 212 ? -0.993 -32.772 -41.997 1.00 41.07 234 GLU A O 1
ATOM 1624 N N . LEU A 1 213 ? -1.890 -33.036 -39.933 1.00 33.84 235 LEU A N 1
ATOM 1625 C CA . LEU A 1 213 ? -1.602 -34.474 -39.919 1.00 37.95 235 LEU A CA 1
ATOM 1626 C C . LEU A 1 213 ? -2.424 -35.180 -40.976 1.00 40.31 235 LEU A C 1
ATOM 1627 O O . LEU A 1 213 ? -1.890 -35.990 -41.729 1.00 51.97 235 LEU A O 1
ATOM 1632 N N . GLU A 1 214 ? -3.702 -34.826 -41.085 1.00 39.21 236 GLU A N 1
ATOM 1633 C CA . GLU A 1 214 ? -4.535 -35.359 -42.168 1.00 40.47 236 GLU A CA 1
ATOM 1634 C C . GLU A 1 214 ? -4.029 -34.947 -43.563 1.00 41.51 236 GLU A C 1
ATOM 1635 O O . GLU A 1 214 ? -4.067 -35.741 -44.520 1.00 43.47 236 GLU A O 1
ATOM 1641 N N . MET A 1 215 ? -3.613 -33.697 -43.694 1.00 38.28 237 MET A N 1
ATOM 1642 C CA . MET A 1 215 ? -3.022 -33.234 -44.953 1.00 42.21 237 MET A CA 1
ATOM 1643 C C . MET A 1 215 ? -1.843 -34.116 -45.357 1.00 41.03 237 MET A C 1
ATOM 1644 O O . MET A 1 215 ? -1.777 -34.613 -46.491 1.00 43.56 237 MET A O 1
ATOM 1649 N N . ALA A 1 216 ? -0.961 -34.379 -44.396 1.00 40.48 238 ALA A N 1
ATOM 1650 C CA . ALA A 1 216 ? 0.192 -35.261 -44.620 1.00 45.42 238 ALA A CA 1
ATOM 1651 C C . ALA A 1 216 ? -0.255 -36.650 -45.041 1.00 41.14 238 ALA A C 1
ATOM 1652 O O . ALA A 1 216 ? 0.324 -37.257 -45.933 1.00 47.42 238 ALA A O 1
ATOM 1654 N N . ARG A 1 217 ? -1.284 -37.162 -44.399 1.00 42.18 239 ARG A N 1
ATOM 1655 C CA . ARG A 1 217 ? -1.698 -38.513 -44.694 1.00 49.80 239 ARG A CA 1
ATOM 1656 C C . ARG A 1 217 ? -2.370 -38.625 -46.058 1.00 54.87 239 ARG A C 1
ATOM 1657 O O . ARG A 1 217 ? -2.115 -39.565 -46.809 1.00 56.90 239 ARG A O 1
ATOM 1665 N N . VAL A 1 218 ? -3.212 -37.656 -46.391 1.00 48.85 240 VAL A N 1
ATOM 1666 C CA . VAL A 1 218 ? -3.744 -37.568 -47.743 1.00 48.39 240 VAL A CA 1
ATOM 1667 C C . VAL A 1 218 ? -2.642 -37.514 -48.807 1.00 51.94 240 VAL A C 1
ATOM 1668 O O . VAL A 1 218 ? -2.665 -38.283 -49.768 1.00 60.94 240 VAL A O 1
ATOM 1672 N N . VAL A 1 219 ? -1.655 -36.650 -48.605 1.00 47.59 241 VAL A N 1
ATOM 1673 C CA . VAL A 1 219 ? -0.510 -36.566 -49.510 1.00 46.50 241 VAL A CA 1
ATOM 1674 C C . VAL A 1 219 ? 0.228 -37.916 -49.657 1.00 58.90 241 VAL A C 1
ATOM 1675 O O . VAL A 1 219 ? 0.584 -38.303 -50.764 1.00 57.43 241 VAL A O 1
ATOM 1679 N N . PHE A 1 220 ? 0.405 -38.662 -48.568 1.00 59.67 242 PHE A N 1
ATOM 1680 C CA . PHE A 1 220 ? 1.061 -39.973 -48.659 1.00 55.03 242 PHE A CA 1
ATOM 1681 C C . PHE A 1 220 ? 0.240 -40.953 -49.496 1.00 64.32 242 PHE A C 1
ATOM 1682 O O . PHE A 1 220 ? 0.793 -41.776 -50.235 1.00 59.93 242 PHE A O 1
ATOM 1690 N N . SER A 1 221 ? -1.077 -40.879 -49.362 1.00 64.45 243 SER A N 1
ATOM 1691 C CA . SER A 1 221 ? -1.966 -41.786 -50.082 1.00 69.63 243 SER A CA 1
ATOM 1692 C C . SER A 1 221 ? -2.305 -41.280 -51.494 1.00 65.47 243 SER A C 1
ATOM 1693 O O . SER A 1 221 ? -2.954 -41.977 -52.259 1.00 74.42 243 SER A O 1
ATOM 1696 N N . SER A 1 222 ? -1.892 -40.061 -51.821 1.00 67.56 244 SER A N 1
ATOM 1697 C CA . SER A 1 222 ? -2.048 -39.522 -53.183 1.00 69.02 244 SER A CA 1
ATOM 1698 C C . SER A 1 222 ? -1.425 -40.380 -54.303 1.00 66.69 244 SER A C 1
ATOM 1699 O O . SER A 1 222 ? -0.483 -41.137 -54.072 1.00 69.10 244 SER A O 1
ATOM 1702 N N . ASN A 1 223 ? -1.977 -40.256 -55.513 1.00 61.41 245 ASN A N 1
ATOM 1703 C CA . ASN A 1 223 ? -1.500 -41.002 -56.684 1.00 66.60 245 ASN A CA 1
ATOM 1704 C C . ASN A 1 223 ? -0.474 -40.195 -57.488 1.00 70.14 245 ASN A C 1
ATOM 1705 O O . ASN A 1 223 ? 0.150 -40.711 -58.411 1.00 79.07 245 ASN A O 1
ATOM 1710 N N . PHE A 1 224 ? -0.354 -38.913 -57.172 1.00 57.69 246 PHE A N 1
ATOM 1711 C CA . PHE A 1 224 ? 0.642 -38.062 -57.804 1.00 57.87 246 PHE A CA 1
ATOM 1712 C C . PHE A 1 224 ? 1.617 -37.530 -56.749 1.00 60.62 246 PHE A C 1
ATOM 1713 O O . PHE A 1 224 ? 1.313 -37.439 -55.558 1.00 57.50 246 PHE A O 1
ATOM 1721 N N . GLU A 1 225 ? 2.822 -37.245 -57.196 1.00 63.61 247 GLU A N 1
ATOM 1722 C CA . GLU A 1 225 ? 3.843 -36.669 -56.349 1.00 60.56 247 GLU A CA 1
ATOM 1723 C C . GLU A 1 225 ? 3.792 -35.153 -56.507 1.00 52.13 247 GLU A C 1
ATOM 1724 O O . GLU A 1 225 ? 3.123 -34.643 -57.403 1.00 51.79 247 GLU A O 1
ATOM 1730 N N . LEU A 1 226 ? 4.443 -34.430 -55.610 1.00 43.39 248 LEU A N 1
ATOM 1731 C CA . LEU A 1 226 ? 4.524 -32.983 -55.774 1.00 46.41 248 LEU A CA 1
ATOM 1732 C C . LEU A 1 226 ? 5.869 -32.667 -56.398 1.00 49.66 248 LEU A C 1
ATOM 1733 O O . LEU A 1 226 ? 6.774 -33.482 -56.333 1.00 46.36 248 LEU A O 1
ATOM 1738 N N . ASN A 1 227 ? 6.015 -31.486 -56.989 1.00 49.24 249 ASN A N 1
ATOM 1739 C CA . ASN A 1 227 ? 7.296 -31.096 -57.544 1.00 40.98 249 ASN A CA 1
ATOM 1740 C C . ASN A 1 227 ? 8.164 -30.271 -56.597 1.00 51.35 249 ASN A C 1
ATOM 1741 O O . ASN A 1 227 ? 9.220 -29.789 -56.994 1.00 47.91 249 ASN A O 1
ATOM 1746 N N . ARG A 1 228 ? 7.726 -30.131 -55.347 1.00 51.36 250 ARG A N 1
ATOM 1747 C CA . ARG A 1 228 ? 8.459 -29.371 -54.333 1.00 47.41 250 ARG A CA 1
ATOM 1748 C C . ARG A 1 228 ? 8.426 -30.188 -53.067 1.00 46.22 250 ARG A C 1
ATOM 1749 O O . ARG A 1 228 ? 7.458 -30.902 -52.852 1.00 52.14 250 ARG A O 1
ATOM 1757 N N . PRO A 1 229 ? 9.423 -30.029 -52.185 1.00 43.77 251 PRO A N 1
ATOM 1758 C CA . PRO A 1 229 ? 9.270 -30.557 -50.826 1.00 39.94 251 PRO A CA 1
ATOM 1759 C C . PRO A 1 229 ? 8.118 -29.865 -50.087 1.00 48.29 251 PRO A C 1
ATOM 1760 O O . PRO A 1 229 ? 7.958 -28.647 -50.209 1.00 44.40 251 PRO A O 1
ATOM 1764 N N . ILE A 1 230 ? 7.374 -30.636 -49.300 1.00 38.79 252 ILE A N 1
ATOM 1765 C CA . ILE A 1 230 ? 6.349 -30.107 -48.432 1.00 37.88 252 ILE A CA 1
ATOM 1766 C C . ILE A 1 230 ? 6.753 -30.392 -47.009 1.00 36.75 252 ILE A C 1
ATOM 1767 O O . ILE A 1 230 ? 6.977 -31.533 -46.649 1.00 41.36 252 ILE A O 1
ATOM 1772 N N . TYR A 1 231 ? 6.811 -29.361 -46.187 1.00 37.42 253 TYR A N 1
ATOM 1773 C CA . TYR A 1 231 ? 7.112 -29.551 -44.779 1.00 35.29 253 TYR A CA 1
ATOM 1774 C C . TYR A 1 231 ? 5.863 -29.538 -43.924 1.00 37.30 253 TYR A C 1
ATOM 1775 O O . TYR A 1 231 ? 4.926 -28.734 -44.128 1.00 35.37 253 TYR A O 1
ATOM 1784 N N . PHE A 1 232 ? 5.846 -30.417 -42.943 1.00 31.14 254 PHE A N 1
ATOM 1785 C CA . PHE A 1 232 ? 4.809 -30.333 -41.942 1.00 33.59 254 PHE A CA 1
ATOM 1786 C C . PHE A 1 232 ? 5.501 -30.171 -40.606 1.00 33.79 254 PHE A C 1
ATOM 1787 O O . PHE A 1 232 ? 6.387 -30.950 -40.271 1.00 40.30 254 PHE A O 1
ATOM 1795 N N . ILE A 1 233 ? 5.124 -29.129 -39.872 1.00 35.06 255 ILE A N 1
ATOM 1796 C CA . ILE A 1 233 ? 5.799 -28.761 -38.650 1.00 28.78 255 ILE A CA 1
ATOM 1797 C C . ILE A 1 233 ? 4.895 -28.648 -37.427 1.00 31.41 255 ILE A C 1
ATOM 1798 O O . ILE A 1 233 ? 3.807 -28.081 -37.471 1.00 41.20 255 ILE A O 1
ATOM 1803 N N . ALA A 1 234 ? 5.361 -29.229 -36.334 1.00 32.84 256 ALA A N 1
ATOM 1804 C CA . ALA A 1 234 ? 4.783 -29.038 -35.004 1.00 30.25 256 ALA A CA 1
ATOM 1805 C C . ALA A 1 234 ? 5.681 -28.153 -34.115 1.00 32.58 256 ALA A C 1
ATOM 1806 O O . ALA A 1 234 ? 6.734 -28.608 -33.625 1.00 38.48 256 ALA A O 1
ATOM 1808 N N . TYR A 1 235 ? 5.301 -26.892 -33.947 1.00 35.39 257 TYR A N 1
ATOM 1809 C CA . TYR A 1 235 ? 6.077 -25.962 -33.138 1.00 37.78 257 TYR A CA 1
ATOM 1810 C C . TYR A 1 235 ? 5.936 -26.235 -31.655 1.00 42.64 257 TYR A C 1
ATOM 1811 O O . TYR A 1 235 ? 4.826 -26.364 -31.128 1.00 36.42 257 TYR A O 1
ATOM 1820 N N . ALA A 1 236 ? 7.071 -26.281 -30.972 1.00 39.94 258 ALA A N 1
ATOM 1821 C CA . ALA A 1 236 ? 7.070 -26.287 -29.512 1.00 41.22 258 ALA A CA 1
ATOM 1822 C C . ALA A 1 236 ? 6.802 -24.872 -28.994 1.00 36.04 258 ALA A C 1
ATOM 1823 O O . ALA A 1 236 ? 6.988 -23.910 -29.708 1.00 30.59 258 ALA A O 1
ATOM 1825 N N . ALA A 1 237 ? 6.356 -24.769 -27.750 1.00 35.19 259 ALA A N 1
ATOM 1826 C CA . ALA A 1 237 ? 6.435 -23.536 -26.980 1.00 34.53 259 ALA A CA 1
ATOM 1827 C C . ALA A 1 237 ? 5.876 -22.276 -27.641 1.00 41.65 259 ALA A C 1
ATOM 1828 O O . ALA A 1 237 ? 6.365 -21.153 -27.386 1.00 37.94 259 ALA A O 1
ATOM 1830 N N . GLU A 1 238 ? 4.846 -22.427 -28.462 1.00 35.66 260 GLU A N 1
ATOM 1831 C CA . GLU A 1 238 ? 4.232 -21.235 -29.048 1.00 35.39 260 GLU A CA 1
ATOM 1832 C C . GLU A 1 238 ? 3.649 -20.344 -27.951 1.00 34.15 260 GLU A C 1
ATOM 1833 O O . GLU A 1 238 ? 3.600 -19.126 -28.084 1.00 36.33 260 GLU A O 1
ATOM 1839 N N . GLU A 1 239 ? 3.242 -20.969 -26.854 1.00 37.90 261 GLU A N 1
ATOM 1840 C CA . GLU A 1 239 ? 2.636 -20.259 -25.735 1.00 33.93 261 GLU A CA 1
ATOM 1841 C C . GLU A 1 239 ? 3.695 -19.589 -24.874 1.00 33.32 261 GLU A C 1
ATOM 1842 O O . GLU A 1 239 ? 3.383 -18.991 -23.857 1.00 47.73 261 GLU A O 1
ATOM 1848 N N . ARG A 1 240 ? 4.946 -19.655 -25.315 1.00 37.93 262 ARG A N 1
ATOM 1849 C CA . ARG A 1 240 ? 6.070 -18.985 -24.632 1.00 38.46 262 ARG A CA 1
ATOM 1850 C C . ARG A 1 240 ? 6.726 -17.960 -25.555 1.00 37.80 262 ARG A C 1
ATOM 1851 O O . ARG A 1 240 ? 7.910 -18.059 -25.873 1.00 47.45 262 ARG A O 1
ATOM 1859 N N . GLY A 1 241 ? 5.953 -16.984 -26.007 1.00 39.44 263 GLY A N 1
ATOM 1860 C CA . GLY A 1 241 ? 6.466 -15.963 -26.901 1.00 35.82 263 GLY A CA 1
ATOM 1861 C C . GLY A 1 241 ? 6.975 -16.472 -28.237 1.00 40.69 263 GLY A C 1
ATOM 1862 O O . GLY A 1 241 ? 7.973 -15.976 -28.771 1.00 34.51 263 GLY A O 1
ATOM 1863 N N . LEU A 1 242 ? 6.310 -17.497 -28.755 1.00 33.41 264 LEU A N 1
ATOM 1864 C CA . LEU A 1 242 ? 6.595 -18.024 -30.096 1.00 35.14 264 LEU A CA 1
ATOM 1865 C C . LEU A 1 242 ? 8.008 -18.570 -30.241 1.00 37.55 264 LEU A C 1
ATOM 1866 O O . LEU A 1 242 ? 8.541 -18.639 -31.347 1.00 42.58 264 LEU A O 1
ATOM 1871 N N . ILE A 1 243 ? 8.614 -18.993 -29.142 1.00 31.29 265 ILE A N 1
ATOM 1872 C CA . ILE A 1 243 ? 10.034 -19.337 -29.205 1.00 41.95 265 ILE A CA 1
ATOM 1873 C C . ILE A 1 243 ? 10.318 -20.621 -30.010 1.00 42.14 265 ILE A C 1
ATOM 1874 O O . ILE A 1 243 ? 11.363 -20.702 -30.662 1.00 44.11 265 ILE A O 1
ATOM 1879 N N . GLY A 1 244 ? 9.400 -21.596 -30.012 1.00 38.22 266 GLY A N 1
ATOM 1880 C CA . GLY A 1 244 ? 9.628 -22.807 -30.796 1.00 28.30 266 GLY A CA 1
ATOM 1881 C C . GLY A 1 244 ? 9.843 -22.543 -32.284 1.00 36.90 266 GLY A C 1
ATOM 1882 O O . GLY A 1 244 ? 10.904 -22.925 -32.845 1.00 37.03 266 GLY A O 1
ATOM 1883 N N . SER A 1 245 ? 8.888 -21.863 -32.926 1.00 32.33 267 SER A N 1
ATOM 1884 C CA . SER A 1 245 ? 9.015 -21.513 -34.339 1.00 30.44 267 SER A CA 1
ATOM 1885 C C . SER A 1 245 ? 10.192 -20.558 -34.591 1.00 37.24 267 SER A C 1
ATOM 1886 O O . SER A 1 245 ? 10.739 -20.527 -35.690 1.00 41.14 267 SER A O 1
ATOM 1889 N N . GLY A 1 246 ? 10.535 -19.748 -33.595 1.00 33.84 268 GLY A N 1
ATOM 1890 C CA . GLY A 1 246 ? 11.758 -18.963 -33.635 1.00 38.22 268 GLY A CA 1
ATOM 1891 C C . GLY A 1 246 ? 12.936 -19.844 -34.014 1.00 38.57 268 GLY A C 1
ATOM 1892 O O . GLY A 1 246 ? 13.584 -19.663 -35.048 1.00 33.39 268 GLY A O 1
ATOM 1893 N N . TYR A 1 247 ? 13.197 -20.833 -33.172 1.00 39.74 269 TYR A N 1
ATOM 1894 C CA . TYR A 1 247 ? 14.261 -21.791 -33.450 1.00 44.81 269 TYR A CA 1
ATOM 1895 C C . TYR A 1 247 ? 14.095 -22.505 -34.783 1.00 47.92 269 TYR A C 1
ATOM 1896 O O . TYR A 1 247 ? 15.069 -22.664 -35.511 1.00 48.30 269 TYR A O 1
ATOM 1905 N N . VAL A 1 248 ? 12.871 -22.922 -35.109 1.00 44.46 270 VAL A N 1
ATOM 1906 C CA . VAL A 1 248 ? 12.658 -23.600 -36.383 1.00 40.65 270 VAL A CA 1
ATOM 1907 C C . VAL A 1 248 ? 13.028 -22.697 -37.581 1.00 41.09 270 VAL A C 1
ATOM 1908 O O . VAL A 1 248 ? 13.664 -23.156 -38.541 1.00 47.63 270 VAL A O 1
ATOM 1912 N N . VAL A 1 249 ? 12.603 -21.441 -37.561 1.00 34.91 271 VAL A N 1
ATOM 1913 C CA . VAL A 1 249 ? 12.913 -20.549 -38.671 1.00 39.32 271 VAL A CA 1
ATOM 1914 C C . VAL A 1 249 ? 14.425 -20.327 -38.788 1.00 47.82 271 VAL A C 1
ATOM 1915 O O . VAL A 1 249 ? 15.001 -20.350 -39.892 1.00 52.72 271 VAL A O 1
ATOM 1919 N N . GLN A 1 250 ? 15.071 -20.157 -37.644 1.00 44.40 272 GLN A N 1
ATOM 1920 C CA . GLN A 1 250 ? 16.519 -20.059 -37.606 1.00 53.25 272 GLN A CA 1
ATOM 1921 C C . GLN A 1 250 ? 17.156 -21.338 -38.190 1.00 53.59 272 GLN A C 1
ATOM 1922 O O . GLN A 1 250 ? 18.146 -21.256 -38.929 1.00 57.44 272 GLN A O 1
ATOM 1928 N N . ASP A 1 251 ? 16.590 -22.500 -37.878 1.00 43.52 273 ASP A N 1
ATOM 1929 C CA . ASP A 1 251 ? 17.126 -23.755 -38.411 1.00 44.52 273 ASP A CA 1
ATOM 1930 C C . ASP A 1 251 ? 16.992 -23.823 -39.939 1.00 49.82 273 ASP A C 1
ATOM 1931 O O . ASP A 1 251 ? 17.924 -24.257 -40.631 1.00 54.08 273 ASP A O 1
ATOM 1936 N N . PHE A 1 252 ? 15.875 -23.327 -40.473 1.00 49.48 274 PHE A N 1
ATOM 1937 C CA . PHE A 1 252 ? 15.703 -23.238 -41.920 1.00 45.08 274 PHE A CA 1
ATOM 1938 C C . PHE A 1 252 ? 16.713 -22.249 -42.541 1.00 53.23 274 PHE A C 1
ATOM 1939 O O . PHE A 1 252 ? 17.186 -22.427 -43.666 1.00 46.69 274 PHE A O 1
ATOM 1947 N N . LEU A 1 253 ? 17.013 -21.181 -41.809 1.00 48.86 275 LEU A N 1
ATOM 1948 C CA . LEU A 1 253 ? 17.926 -20.168 -42.307 1.00 44.74 275 LEU A CA 1
ATOM 1949 C C . LEU A 1 253 ? 19.350 -20.706 -42.339 1.00 53.92 275 LEU A C 1
ATOM 1950 O O . LEU A 1 253 ? 20.066 -20.535 -43.327 1.00 49.64 275 LEU A O 1
ATOM 1955 N N . GLN A 1 254 ? 19.750 -21.361 -41.255 1.00 51.79 276 GLN A N 1
ATOM 1956 C CA . GLN A 1 254 ? 21.058 -21.988 -41.183 1.00 54.38 276 GLN A CA 1
ATOM 1957 C C . GLN A 1 254 ? 21.258 -23.068 -42.242 1.00 64.92 276 GLN A C 1
ATOM 1958 O O . GLN A 1 254 ? 22.309 -23.139 -42.873 1.00 69.35 276 GLN A O 1
ATOM 1964 N N . LYS A 1 255 ? 20.231 -23.877 -42.471 1.00 59.21 277 LYS A N 1
ATOM 1965 C CA . LYS A 1 255 ? 20.343 -24.952 -43.443 1.00 49.01 277 LYS A CA 1
ATOM 1966 C C . LYS A 1 255 ? 20.114 -24.440 -44.846 1.00 53.31 277 LYS A C 1
ATOM 1967 O O . LYS A 1 255 ? 20.202 -25.204 -45.810 1.00 52.37 277 LYS A O 1
ATOM 1973 N N . LYS A 1 256 ? 19.877 -23.138 -44.962 1.00 52.22 278 LYS A N 1
ATOM 1974 C CA . LYS A 1 256 ? 19.675 -22.539 -46.267 1.00 59.93 278 LYS A CA 1
ATOM 1975 C C . LYS A 1 256 ? 18.561 -23.203 -47.079 1.00 64.48 278 LYS A C 1
ATOM 1976 O O . LYS A 1 256 ? 18.631 -23.243 -48.298 1.00 75.60 278 LYS A O 1
ATOM 1982 N N . ILE A 1 257 ? 17.563 -23.775 -46.410 1.00 62.16 279 ILE A N 1
ATOM 1983 C CA . ILE A 1 257 ? 16.404 -24.311 -47.115 1.00 53.04 279 ILE A CA 1
ATOM 1984 C C . ILE A 1 257 ? 15.548 -23.211 -47.745 1.00 54.59 279 ILE A C 1
ATOM 1985 O O . ILE A 1 257 ? 15.032 -22.338 -47.038 1.00 54.88 279 ILE A O 1
ATOM 1990 N N . PRO A 1 258 ? 15.410 -23.228 -49.082 1.00 52.52 280 PRO A N 1
ATOM 1991 C CA . PRO A 1 258 ? 14.571 -22.166 -49.674 1.00 52.67 280 PRO A CA 1
ATOM 1992 C C . PRO A 1 258 ? 13.084 -22.474 -49.531 1.00 49.96 280 PRO A C 1
ATOM 1993 O O . PRO A 1 258 ? 12.668 -23.595 -49.794 1.00 50.87 280 PRO A O 1
ATOM 1997 N N . VAL A 1 259 ? 12.299 -21.454 -49.204 1.00 44.52 281 VAL A N 1
ATOM 1998 C CA . VAL A 1 259 ? 10.888 -21.607 -48.892 1.00 46.66 281 VAL A CA 1
ATOM 1999 C C . VAL A 1 259 ? 10.013 -20.546 -49.561 1.00 48.18 281 VAL A C 1
ATOM 2000 O O . VAL A 1 259 ? 10.132 -19.346 -49.291 1.00 44.84 281 VAL A O 1
ATOM 2004 N N . LYS A 1 260 ? 9.094 -21.021 -50.391 1.00 46.46 282 LYS A N 1
ATOM 2005 C CA . LYS A 1 260 ? 8.244 -20.171 -51.216 1.00 43.53 282 LYS A CA 1
ATOM 2006 C C . LYS A 1 260 ? 6.973 -19.721 -50.508 1.00 47.12 282 LYS A C 1
ATOM 2007 O O . LYS A 1 260 ? 6.380 -18.724 -50.880 1.00 46.88 282 LYS A O 1
ATOM 2013 N N . ALA A 1 261 ? 6.541 -20.471 -49.497 1.00 45.63 283 ALA A N 1
ATOM 2014 C CA . ALA A 1 261 ? 5.225 -20.253 -48.897 1.00 35.23 283 ALA A CA 1
ATOM 2015 C C . ALA A 1 261 ? 5.040 -20.988 -47.596 1.00 35.37 283 ALA A C 1
ATOM 2016 O O . ALA A 1 261 ? 5.426 -22.149 -47.466 1.00 39.02 283 ALA A O 1
ATOM 2018 N N . VAL A 1 262 ? 4.393 -20.306 -46.663 1.00 33.95 284 VAL A N 1
ATOM 2019 C CA . VAL A 1 262 ? 4.152 -20.819 -45.331 1.00 35.85 284 VAL A CA 1
ATOM 2020 C C . VAL A 1 262 ? 2.680 -20.607 -44.933 1.00 33.58 284 VAL A C 1
ATOM 2021 O O . VAL A 1 262 ? 2.131 -19.495 -45.039 1.00 38.44 284 VAL A O 1
ATOM 2025 N N . MET A 1 263 ? 2.052 -21.696 -44.493 1.00 37.64 285 MET A N 1
ATOM 2026 C CA . MET A 1 263 ? 0.707 -21.688 -43.911 1.00 31.83 285 MET A CA 1
ATOM 2027 C C . MET A 1 263 ? 0.756 -21.977 -42.429 1.00 37.78 285 MET A C 1
ATOM 2028 O O . MET A 1 263 ? 1.396 -22.927 -42.001 1.00 33.81 285 MET A O 1
ATOM 2033 N N . GLN A 1 264 ? 0.079 -21.135 -41.651 1.00 32.27 286 GLN A N 1
ATOM 2034 C CA . GLN A 1 264 ? -0.036 -21.340 -40.214 1.00 31.79 286 GLN A CA 1
ATOM 2035 C C . GLN A 1 264 ? -1.437 -21.724 -39.855 1.00 39.02 286 GLN A C 1
ATOM 2036 O O . GLN A 1 264 ? -2.412 -21.037 -40.222 1.00 38.94 286 GLN A O 1
ATOM 2042 N N . LEU A 1 265 ? -1.536 -22.819 -39.120 1.00 42.65 287 LEU A N 1
ATOM 2043 C CA . LEU A 1 265 ? -2.802 -23.322 -38.641 1.00 29.47 287 LEU A CA 1
ATOM 2044 C C . LEU A 1 265 ? -2.844 -23.183 -37.137 1.00 35.20 287 LEU A C 1
ATOM 2045 O O . LEU A 1 265 ? -2.321 -24.027 -36.417 1.00 43.26 287 LEU A O 1
ATOM 2050 N N . ASP A 1 266 ? -3.475 -22.124 -36.660 1.00 40.20 288 ASP A N 1
ATOM 2051 C CA . ASP A 1 266 ? -3.642 -21.926 -35.242 1.00 42.16 288 ASP A CA 1
ATOM 2052 C C . ASP A 1 266 ? -5.137 -21.661 -34.972 1.00 50.36 288 ASP A C 1
ATOM 2053 O O . ASP A 1 266 ? -5.662 -20.602 -35.317 1.00 57.03 288 ASP A O 1
ATOM 2058 N N . GLN A 1 267 ? -5.779 -22.604 -34.280 1.00 53.32 289 GLN A N 1
ATOM 2059 C CA . GLN A 1 267 ? -7.245 -22.643 -34.089 1.00 46.66 289 GLN A CA 1
ATOM 2060 C C . GLN A 1 267 ? -8.003 -22.808 -35.393 1.00 44.26 289 GLN A C 1
ATOM 2061 O O . GLN A 1 267 ? -8.355 -21.828 -36.056 1.00 40.17 289 GLN A O 1
ATOM 2067 N N . ALA A 1 268 ? -8.166 -24.066 -35.792 1.00 41.59 290 ALA A N 1
ATOM 2068 C CA . ALA A 1 268 ? -8.888 -24.406 -37.015 1.00 46.44 290 ALA A CA 1
ATOM 2069 C C . ALA A 1 268 ? -10.211 -25.139 -36.780 1.00 54.05 290 ALA A C 1
ATOM 2070 O O . ALA A 1 268 ? -10.712 -25.798 -37.695 1.00 54.25 290 ALA A O 1
ATOM 2072 N N . GLY A 1 269 ? -10.741 -25.097 -35.559 1.00 55.90 291 GLY A N 1
ATOM 2073 C CA . GLY A 1 269 ? -11.840 -25.985 -35.232 1.00 60.66 291 GLY A CA 1
ATOM 2074 C C . GLY A 1 269 ? -13.065 -25.489 -34.495 1.00 66.18 291 GLY A C 1
ATOM 2075 O O . GLY A 1 269 ? -13.996 -26.257 -34.268 1.00 68.45 291 GLY A O 1
ATOM 2076 N N . TYR A 1 270 ? -13.091 -24.217 -34.134 1.00 63.14 292 TYR A N 1
ATOM 2077 C CA . TYR A 1 270 ? -14.191 -23.700 -33.343 1.00 53.91 292 TYR A CA 1
ATOM 2078 C C . TYR A 1 270 ? -15.006 -22.728 -34.145 1.00 64.81 292 TYR A C 1
ATOM 2079 O O . TYR A 1 270 ? -14.468 -21.794 -34.735 1.00 66.27 292 TYR A O 1
ATOM 2088 N N . ARG A 1 271 ? -16.313 -22.958 -34.174 1.00 67.01 293 ARG A N 1
ATOM 2089 C CA . ARG A 1 271 ? -17.201 -21.999 -34.788 1.00 70.68 293 ARG A CA 1
ATOM 2090 C C . ARG A 1 271 ? -17.954 -21.237 -33.724 1.00 67.53 293 ARG A C 1
ATOM 2091 O O . ARG A 1 271 ? -18.433 -21.825 -32.767 1.00 70.59 293 ARG A O 1
ATOM 2099 N N . ALA A 1 272 ? -17.999 -19.919 -33.870 1.00 70.75 294 ALA A N 1
ATOM 2100 C CA . ALA A 1 272 ? -18.733 -19.069 -32.942 1.00 78.76 294 ALA A CA 1
ATOM 2101 C C . ALA A 1 272 ? -20.230 -19.385 -33.064 1.00 88.05 294 ALA A C 1
ATOM 2102 O O . ALA A 1 272 ? -20.904 -19.637 -32.064 1.00 88.81 294 ALA A O 1
ATOM 2104 N N . ASN A 1 273 ? -20.738 -19.346 -34.295 1.00 88.70 295 ASN A N 1
ATOM 2105 C CA . ASN A 1 273 ? -22.060 -19.875 -34.622 1.00 86.61 295 ASN A CA 1
ATOM 2106 C C . ASN A 1 273 ? -21.890 -21.183 -35.384 1.00 76.94 295 ASN A C 1
ATOM 2107 O O . ASN A 1 273 ? -21.414 -21.183 -36.516 1.00 60.97 295 ASN A O 1
ATOM 2112 N N . ALA A 1 274 ? -22.335 -22.284 -34.782 1.00 88.15 296 ALA A N 1
ATOM 2113 C CA . ALA A 1 274 ? -22.078 -23.640 -35.295 1.00 90.47 296 ALA A CA 1
ATOM 2114 C C . ALA A 1 274 ? -22.472 -23.935 -36.748 1.00 95.43 296 ALA A C 1
ATOM 2115 O O . ALA A 1 274 ? -22.139 -25.009 -37.260 1.00 97.34 296 ALA A O 1
ATOM 2117 N N . LYS A 1 275 ? -23.193 -23.037 -37.412 1.00 91.04 297 LYS A N 1
ATOM 2118 C CA . LYS A 1 275 ? -23.409 -23.221 -38.848 1.00 89.77 297 LYS A CA 1
ATOM 2119 C C . LYS A 1 275 ? -22.935 -22.008 -39.644 1.00 90.38 297 LYS A C 1
ATOM 2120 O O . LYS A 1 275 ? -23.406 -21.760 -40.749 1.00 94.04 297 LYS A O 1
ATOM 2126 N N . ASP A 1 276 ? -21.974 -21.275 -39.085 1.00 95.96 298 ASP A N 1
ATOM 2127 C CA . ASP A 1 276 ? -21.397 -20.125 -39.772 1.00 95.21 298 ASP A CA 1
ATOM 2128 C C . ASP A 1 276 ? -20.579 -20.574 -41.005 1.00 90.35 298 ASP A C 1
ATOM 2129 O O . ASP A 1 276 ? -20.766 -20.004 -42.059 1.00 94.60 298 ASP A O 1
ATOM 2134 N N . GLN A 1 277 ? -19.657 -21.535 -40.913 1.00 78.84 299 GLN A N 1
ATOM 2135 C CA . GLN A 1 277 ? -18.849 -21.874 -42.125 1.00 77.43 299 GLN A CA 1
ATOM 2136 C C . GLN A 1 277 ? -17.961 -20.819 -42.776 1.00 75.33 299 GLN A C 1
ATOM 2137 O O . GLN A 1 277 ? -17.243 -21.136 -43.708 1.00 81.93 299 GLN A O 1
ATOM 2143 N N . THR A 1 278 ? -17.950 -19.596 -42.271 1.00 82.52 300 THR A N 1
ATOM 2144 C CA . THR A 1 278 ? -16.977 -18.606 -42.742 1.00 74.95 300 THR A CA 1
ATOM 2145 C C . THR A 1 278 ? -15.575 -18.950 -42.260 1.00 66.38 300 THR A C 1
ATOM 2146 O O . THR A 1 278 ? -15.393 -19.362 -41.122 1.00 66.61 300 THR A O 1
ATOM 2150 N N . ILE A 1 279 ? -14.587 -18.830 -43.135 1.00 70.42 301 ILE A N 1
ATOM 2151 C CA . ILE A 1 279 ? -13.202 -18.899 -42.679 1.00 63.80 301 ILE A CA 1
ATOM 2152 C C . ILE A 1 279 ? -12.541 -17.522 -42.836 1.00 56.17 301 ILE A C 1
ATOM 2153 O O . ILE A 1 279 ? -12.698 -16.851 -43.853 1.00 54.62 301 ILE A O 1
ATOM 2158 N N . TRP A 1 280 ? -11.798 -17.112 -41.817 1.00 55.34 302 TRP A N 1
ATOM 2159 C CA . TRP A 1 280 ? -11.212 -15.775 -41.773 1.00 57.05 302 TRP A CA 1
ATOM 2160 C C . TRP A 1 280 ? -9.709 -15.803 -42.061 1.00 60.89 302 TRP A C 1
ATOM 2161 O O . TRP A 1 280 ? -8.973 -16.621 -41.513 1.00 56.96 302 TRP A O 1
ATOM 2172 N N . LEU A 1 281 ? -9.269 -14.887 -42.918 1.00 59.00 303 LEU A N 1
ATOM 2173 C CA . LEU A 1 281 ? -7.861 -14.723 -43.233 1.00 51.97 303 LEU A CA 1
ATOM 2174 C C . LEU A 1 281 ? -7.333 -13.528 -42.479 1.00 63.04 303 LEU A C 1
ATOM 2175 O O . LEU A 1 281 ? -8.051 -12.530 -42.327 1.00 65.96 303 LEU A O 1
ATOM 2180 N N . LEU A 1 282 ? -6.072 -13.601 -42.052 1.00 61.35 304 LEU A N 1
ATOM 2181 C CA . LEU A 1 282 ? -5.476 -12.514 -41.286 1.00 58.01 304 LEU A CA 1
ATOM 2182 C C . LEU A 1 282 ? -4.854 -11.547 -42.242 1.00 57.54 304 LEU A C 1
ATOM 2183 O O . LEU A 1 282 ? -4.333 -11.967 -43.266 1.00 63.78 304 LEU A O 1
ATOM 2188 N N . LYS A 1 283 ? -4.948 -10.249 -41.964 1.00 63.65 305 LYS A N 1
ATOM 2189 C CA . LYS A 1 283 ? -4.360 -9.315 -42.914 1.00 73.70 305 LYS A CA 1
ATOM 2190 C C . LYS A 1 283 ? -3.089 -8.610 -42.435 1.00 72.06 305 LYS A C 1
ATOM 2191 O O . LYS A 1 283 ? -2.456 -7.911 -43.222 1.00 79.30 305 LYS A O 1
ATOM 2197 N N . ASP A 1 284 ? -2.712 -8.748 -41.170 1.00 69.48 306 ASP A N 1
ATOM 2198 C CA . ASP A 1 284 ? -1.417 -8.196 -40.775 1.00 80.12 306 ASP A CA 1
ATOM 2199 C C . ASP A 1 284 ? -0.353 -9.286 -40.550 1.00 69.08 306 ASP A C 1
ATOM 2200 O O . ASP A 1 284 ? -0.645 -10.412 -40.152 1.00 65.58 306 ASP A O 1
ATOM 2205 N N . TYR A 1 285 ? 0.892 -8.925 -40.817 1.00 56.24 307 TYR A N 1
ATOM 2206 C CA . TYR A 1 285 ? 2.003 -9.816 -40.575 1.00 55.03 307 TYR A CA 1
ATOM 2207 C C . TYR A 1 285 ? 1.927 -11.082 -41.426 1.00 55.24 307 TYR A C 1
ATOM 2208 O O . TYR A 1 285 ? 2.429 -12.127 -41.039 1.00 51.61 307 TYR A O 1
ATOM 2217 N N . VAL A 1 286 ? 1.313 -10.952 -42.599 1.00 46.44 308 VAL A N 1
ATOM 2218 C CA . VAL A 1 286 ? 1.200 -12.028 -43.591 1.00 43.50 308 VAL A CA 1
ATOM 2219 C C . VAL A 1 286 ? 1.524 -11.438 -44.949 1.00 42.09 308 VAL A C 1
ATOM 2220 O O . VAL A 1 286 ? 1.582 -10.230 -45.088 1.00 51.29 308 VAL A O 1
ATOM 2224 N N . ASP A 1 287 ? 1.771 -12.287 -45.934 1.00 44.37 309 ASP A N 1
ATOM 2225 C CA . ASP A 1 287 ? 1.962 -11.853 -47.317 1.00 45.70 309 ASP A CA 1
ATOM 2226 C C . ASP A 1 287 ? 0.611 -11.608 -47.958 1.00 51.98 309 ASP A C 1
ATOM 2227 O O . ASP A 1 287 ? -0.244 -12.497 -47.953 1.00 55.08 309 ASP A O 1
ATOM 2232 N N . LYS A 1 288 ? 0.413 -10.420 -48.516 1.00 59.00 310 LYS A N 1
ATOM 2233 C CA . LYS A 1 288 ? -0.867 -10.088 -49.133 1.00 60.12 310 LYS A CA 1
ATOM 2234 C C . LYS A 1 288 ? -1.104 -10.914 -50.377 1.00 54.61 310 LYS A C 1
ATOM 2235 O O . LYS A 1 288 ? -2.198 -11.417 -50.560 1.00 59.83 310 LYS A O 1
ATOM 2241 N N . GLY A 1 289 ? -0.055 -11.157 -51.157 1.00 55.31 311 GLY A N 1
ATOM 2242 C CA . GLY A 1 289 ? -0.135 -12.028 -52.323 1.00 60.28 311 GLY A CA 1
ATOM 2243 C C . GLY A 1 289 ? -0.559 -13.454 -52.000 1.00 57.89 311 GLY A C 1
ATOM 2244 O O . GLY A 1 289 ? -1.509 -13.968 -52.572 1.00 62.16 311 GLY A O 1
ATOM 2245 N N . LEU A 1 290 ? 0.143 -14.087 -51.068 1.00 56.19 312 LEU A N 1
ATOM 2246 C CA . LEU A 1 290 ? -0.198 -15.431 -50.616 1.00 52.72 312 LEU A CA 1
ATOM 2247 C C . LEU A 1 290 ? -1.606 -15.472 -50.009 1.00 55.50 312 LEU A C 1
ATOM 2248 O O . LEU A 1 290 ? -2.320 -16.474 -50.126 1.00 50.76 312 LEU A O 1
ATOM 2253 N N . THR A 1 291 ? -1.992 -14.388 -49.343 1.00 49.94 313 THR A N 1
ATOM 2254 C CA . THR A 1 291 ? -3.323 -14.294 -48.731 1.00 52.39 313 THR A CA 1
ATOM 2255 C C . THR A 1 291 ? -4.449 -14.159 -49.758 1.00 50.90 313 THR A C 1
ATOM 2256 O O . THR A 1 291 ? -5.493 -14.801 -49.610 1.00 52.77 313 THR A O 1
ATOM 2260 N N . GLU A 1 292 ? -4.240 -13.387 -50.824 1.00 54.91 314 GLU A N 1
ATOM 2261 C CA . GLU A 1 292 ? -5.263 -13.328 -51.863 1.00 57.70 314 GLU A CA 1
ATOM 2262 C C . GLU A 1 292 ? -5.404 -14.709 -52.495 1.00 55.44 314 GLU A C 1
ATOM 2263 O O . GLU A 1 292 ? -6.513 -15.144 -52.795 1.00 59.63 314 GLU A O 1
ATOM 2269 N N . PHE A 1 293 ? -4.278 -15.399 -52.663 1.00 53.10 315 PHE A N 1
ATOM 2270 C CA . PHE A 1 293 ? -4.255 -16.766 -53.182 1.00 46.22 315 PHE A CA 1
ATOM 2271 C C . PHE A 1 293 ? -5.112 -17.697 -52.320 1.00 45.80 315 PHE A C 1
ATOM 2272 O O . PHE A 1 293 ? -5.948 -18.439 -52.837 1.00 45.89 315 PHE A O 1
ATOM 2280 N N . THR A 1 294 ? -4.911 -17.645 -51.004 1.00 43.05 316 THR A N 1
ATOM 2281 C CA . THR A 1 294 ? -5.688 -18.475 -50.078 1.00 46.50 316 THR A CA 1
ATOM 2282 C C . THR A 1 294 ? -7.190 -18.172 -50.199 1.00 52.74 316 THR A C 1
ATOM 2283 O O . THR A 1 294 ? -8.020 -19.083 -50.238 1.00 54.97 316 THR A O 1
ATOM 2287 N N . ALA A 1 295 ? -7.525 -16.889 -50.275 1.00 54.50 317 ALA A N 1
ATOM 2288 C CA . ALA A 1 295 ? -8.905 -16.452 -50.503 1.00 51.97 317 ALA A CA 1
ATOM 2289 C C . ALA A 1 295 ? -9.505 -17.105 -51.758 1.00 47.40 317 ALA A C 1
ATOM 2290 O O . ALA A 1 295 ? -10.626 -17.594 -51.723 1.00 47.09 317 ALA A O 1
ATOM 2292 N N . GLU A 1 296 ? -8.771 -17.134 -52.865 1.00 45.40 318 GLU A N 1
ATOM 2293 C CA . GLU A 1 296 ? -9.360 -17.717 -54.064 1.00 55.99 318 GLU A CA 1
ATOM 2294 C C . GLU A 1 296 ? -9.439 -19.239 -53.999 1.00 55.21 318 GLU A C 1
ATOM 2295 O O . GLU A 1 296 ? -10.296 -19.834 -54.642 1.00 56.06 318 GLU A O 1
ATOM 2301 N N . LEU A 1 297 ? -8.595 -19.862 -53.179 1.00 51.04 319 LEU A N 1
ATOM 2302 C CA . LEU A 1 297 ? -8.693 -21.301 -52.988 1.00 46.11 319 LEU A CA 1
ATOM 2303 C C . LEU A 1 297 ? -9.974 -21.589 -52.216 1.00 51.37 319 LEU A C 1
ATOM 2304 O O . LEU A 1 297 ? -10.734 -22.509 -52.554 1.00 51.59 319 LEU A O 1
ATOM 2309 N N . LEU A 1 298 ? -10.243 -20.757 -51.212 1.00 49.90 320 LEU A N 1
ATOM 2310 C CA . LEU A 1 298 ? -11.456 -20.923 -50.412 1.00 44.42 320 LEU A CA 1
ATOM 2311 C C . LEU A 1 298 ? -12.714 -20.778 -51.265 1.00 55.46 320 LEU A C 1
ATOM 2312 O O . LEU A 1 298 ? -13.642 -21.594 -51.190 1.00 68.29 320 LEU A O 1
ATOM 2317 N N . THR A 1 299 ? -12.746 -19.743 -52.086 1.00 50.29 321 THR A N 1
ATOM 2318 C CA . THR A 1 299 ? -13.896 -19.527 -52.935 1.00 58.84 321 THR A CA 1
ATOM 2319 C C . THR A 1 299 ? -14.009 -20.602 -54.020 1.00 60.40 321 THR A C 1
ATOM 2320 O O . THR A 1 299 ? -15.070 -21.227 -54.180 1.00 52.13 321 THR A O 1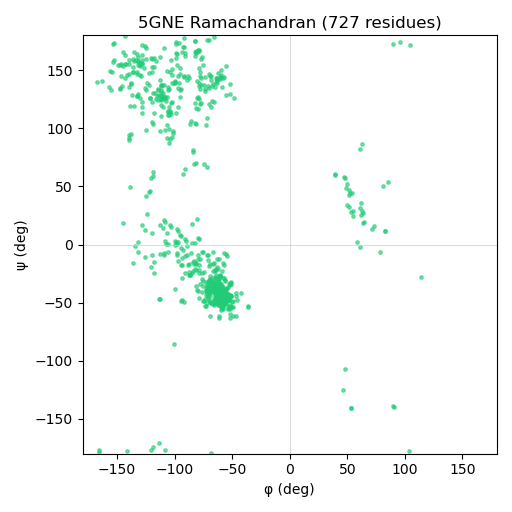
ATOM 2324 N N . ARG A 1 300 ? -12.917 -20.837 -54.741 1.00 58.13 322 ARG A N 1
ATOM 2325 C CA . ARG A 1 300 ? -12.948 -21.767 -55.862 1.00 60.47 322 ARG A CA 1
ATOM 2326 C C . ARG A 1 300 ? -13.123 -23.225 -55.442 1.00 55.69 322 ARG A C 1
ATOM 2327 O O . ARG A 1 300 ? -13.835 -23.969 -56.103 1.00 60.68 322 ARG A O 1
ATOM 2335 N N . TYR A 1 301 ? -12.478 -23.646 -54.359 1.00 53.81 323 TYR A N 1
ATOM 2336 C CA . TYR A 1 301 ? -12.474 -25.074 -54.021 1.00 53.47 323 TYR A CA 1
ATOM 2337 C C . TYR A 1 301 ? -13.237 -25.434 -52.752 1.00 55.68 323 TYR A C 1
ATOM 2338 O O . TYR A 1 301 ? -14.038 -26.368 -52.759 1.00 59.19 323 TYR A O 1
ATOM 2347 N N . VAL A 1 302 ? -13.011 -24.692 -51.670 1.00 51.35 324 VAL A N 1
ATOM 2348 C CA . VAL A 1 302 ? -13.649 -25.027 -50.407 1.00 46.49 324 VAL A CA 1
ATOM 2349 C C . VAL A 1 302 ? -15.093 -24.528 -50.436 1.00 59.69 324 VAL A C 1
ATOM 2350 O O . VAL A 1 302 ? -15.932 -24.973 -49.645 1.00 59.45 324 VAL A O 1
ATOM 2354 N N . LYS A 1 303 ? -15.365 -23.617 -51.370 1.00 68.12 325 LYS A N 1
ATOM 2355 C CA . LYS A 1 303 ? -16.669 -22.960 -51.533 1.00 70.07 325 LYS A CA 1
ATOM 2356 C C . LYS A 1 303 ? -17.187 -22.461 -50.189 1.00 77.19 325 LYS A C 1
ATOM 2357 O O . LYS A 1 303 ? -18.269 -22.817 -49.736 1.00 81.15 325 LYS A O 1
ATOM 2363 N N . THR A 1 304 ? -16.381 -21.616 -49.563 1.00 79.89 326 THR A N 1
ATOM 2364 C CA . THR A 1 304 ? -16.679 -21.038 -48.262 1.00 77.40 326 THR A CA 1
ATOM 2365 C C . THR A 1 304 ? -16.683 -19.513 -48.341 1.00 68.91 326 THR A C 1
ATOM 2366 O O . THR A 1 304 ? -15.993 -18.938 -49.181 1.00 63.88 326 THR A O 1
ATOM 2370 N N . PRO A 1 305 ? -17.526 -18.849 -47.535 1.00 64.05 327 PRO A N 1
ATOM 2371 C CA . PRO A 1 305 ? -17.402 -17.386 -47.482 1.00 60.55 327 PRO A CA 1
ATOM 2372 C C . PRO A 1 305 ? -16.038 -17.007 -46.921 1.00 62.90 327 PRO A C 1
ATOM 2373 O O . PRO A 1 305 ? -15.561 -17.640 -45.974 1.00 61.70 327 PRO A O 1
ATOM 2377 N N . VAL A 1 306 ? -15.406 -15.997 -47.497 1.00 66.12 328 VAL A N 1
ATOM 2378 C CA . VAL A 1 306 ? -14.085 -15.584 -47.033 1.00 57.32 328 VAL A CA 1
ATOM 2379 C C . VAL A 1 306 ? -14.160 -14.323 -46.191 1.00 59.99 328 VAL A C 1
ATOM 2380 O O . VAL A 1 306 ? -14.503 -13.263 -46.706 1.00 69.81 328 VAL A O 1
ATOM 2384 N N . GLY A 1 307 ? -13.869 -14.437 -44.900 1.00 62.48 329 GLY A N 1
ATOM 2385 C CA . GLY A 1 307 ? -13.741 -13.269 -44.040 1.00 55.68 329 GLY A CA 1
ATOM 2386 C C . GLY A 1 307 ? -12.314 -12.793 -43.778 1.00 58.61 329 GLY A C 1
ATOM 2387 O O . GLY A 1 307 ? -11.337 -13.435 -44.176 1.00 66.30 329 GLY A O 1
ATOM 2388 N N . TYR A 1 308 ? -12.192 -11.643 -43.126 1.00 60.84 330 TYR A N 1
ATOM 2389 C CA . TYR A 1 308 ? -10.894 -11.090 -42.758 1.00 59.42 330 TYR A CA 1
ATOM 2390 C C . TYR A 1 308 ? -10.895 -10.631 -41.300 1.00 69.28 330 TYR A C 1
ATOM 2391 O O . TYR A 1 308 ? -11.913 -10.204 -40.763 1.00 74.83 330 TYR A O 1
ATOM 2400 N N . THR A 1 309 ? -9.744 -10.760 -40.657 1.00 75.68 331 THR A N 1
ATOM 2401 C CA . THR A 1 309 ? -9.573 -10.372 -39.261 1.00 67.16 331 THR A CA 1
ATOM 2402 C C . THR A 1 309 ? -8.169 -9.802 -39.006 1.00 66.28 331 THR A C 1
ATOM 2403 O O . THR A 1 309 ? -7.275 -9.903 -39.862 1.00 70.26 331 THR A O 1
ATOM 2407 N N . LYS A 1 310 ? -7.995 -9.150 -37.863 1.00 70.31 332 LYS A N 1
ATOM 2408 C CA . LYS A 1 310 ? -6.695 -8.613 -37.467 1.00 74.00 332 LYS A CA 1
ATOM 2409 C C . LYS A 1 310 ? -6.255 -9.252 -36.152 1.00 68.69 332 LYS A C 1
ATOM 2410 O O . LYS A 1 310 ? -7.064 -9.871 -35.459 1.00 60.84 332 LYS A O 1
ATOM 2416 N N . CYS A 1 311 ? -4.953 -9.196 -35.875 1.00 68.81 333 CYS A N 1
ATOM 2417 C CA . CYS A 1 311 ? -4.369 -9.817 -34.683 1.00 65.54 333 CYS A CA 1
ATOM 2418 C C . CYS A 1 311 ? -3.506 -8.836 -33.902 1.00 67.11 333 CYS A C 1
ATOM 2419 O O . CYS A 1 311 ? -3.044 -7.839 -34.440 1.00 73.62 333 CYS A O 1
ATOM 2422 N N . GLY A 1 312 ? -3.292 -9.132 -32.627 1.00 69.70 334 GLY A N 1
ATOM 2423 C CA . GLY A 1 312 ? -2.312 -8.421 -31.825 1.00 77.01 334 GLY A CA 1
ATOM 2424 C C . GLY A 1 312 ? -0.872 -8.702 -32.260 1.00 65.00 334 GLY A C 1
ATOM 2425 O O . GLY A 1 312 ? -0.614 -9.471 -33.193 1.00 53.95 334 GLY A O 1
ATOM 2426 N N . TYR A 1 313 ? 0.067 -8.083 -31.554 1.00 49.98 335 TYR A N 1
ATOM 2427 C CA . TYR A 1 313 ? 1.495 -8.308 -31.753 1.00 43.87 335 TYR A CA 1
ATOM 2428 C C . TYR A 1 313 ? 1.891 -9.749 -31.431 1.00 44.40 335 TYR A C 1
ATOM 2429 O O . TYR A 1 313 ? 1.363 -10.337 -30.488 1.00 53.23 335 TYR A O 1
ATOM 2438 N N . ALA A 1 314 ? 2.830 -10.303 -32.195 1.00 48.02 336 ALA A N 1
ATOM 2439 C CA . ALA A 1 314 ? 3.387 -11.644 -31.921 1.00 46.23 336 ALA A CA 1
ATOM 2440 C C . ALA A 1 314 ? 2.241 -12.636 -31.771 1.00 43.06 336 ALA A C 1
ATOM 2441 O O . ALA A 1 314 ? 2.179 -13.454 -30.856 1.00 39.08 336 ALA A O 1
ATOM 2443 N N . CYS A 1 315 ? 1.318 -12.498 -32.695 1.00 40.60 337 CYS A N 1
ATOM 2444 C CA . CYS A 1 315 ? 0.082 -13.231 -32.718 1.00 45.44 337 CYS A CA 1
ATOM 2445 C C . CYS A 1 315 ? 0.274 -14.746 -32.730 1.00 50.31 337 CYS A C 1
ATOM 2446 O O . CYS A 1 315 ? -0.334 -15.479 -31.930 1.00 46.20 337 CYS A O 1
ATOM 2449 N N . SER A 1 316 ? 1.131 -15.222 -33.627 1.00 39.06 338 SER A N 1
ATOM 2450 C CA . SER A 1 316 ? 1.310 -16.652 -33.750 1.00 35.90 338 SER A CA 1
ATOM 2451 C C . SER A 1 316 ? 2.552 -16.942 -34.567 1.00 33.29 338 SER A C 1
ATOM 2452 O O . SER A 1 316 ? 3.227 -16.008 -35.011 1.00 41.05 338 SER A O 1
ATOM 2455 N N . ASP A 1 317 ? 2.838 -18.220 -34.805 1.00 34.55 339 ASP A N 1
ATOM 2456 C CA . ASP A 1 317 ? 4.153 -18.601 -35.323 1.00 33.08 339 ASP A CA 1
ATOM 2457 C C . ASP A 1 317 ? 4.490 -17.990 -36.682 1.00 41.79 339 ASP A C 1
ATOM 2458 O O . ASP A 1 317 ? 5.664 -17.823 -37.002 1.00 37.01 339 ASP A O 1
ATOM 2463 N N . HIS A 1 318 ? 3.465 -17.669 -37.475 1.00 39.82 340 HIS A N 1
ATOM 2464 C CA . HIS A 1 318 ? 3.670 -17.041 -38.773 1.00 36.06 340 HIS A CA 1
ATOM 2465 C C . HIS A 1 318 ? 4.568 -15.807 -38.663 1.00 34.20 340 HIS A C 1
ATOM 2466 O O . HIS A 1 318 ? 5.383 -15.551 -39.550 1.00 35.02 340 HIS A O 1
ATOM 2473 N N . VAL A 1 319 ? 4.457 -15.109 -37.540 1.00 33.54 341 VAL A N 1
ATOM 2474 C CA . VAL A 1 319 ? 5.256 -13.916 -37.239 1.00 34.22 341 VAL A CA 1
ATOM 2475 C C . VAL A 1 319 ? 6.758 -14.170 -37.344 1.00 36.08 341 VAL A C 1
ATOM 2476 O O . VAL A 1 319 ? 7.497 -13.328 -37.855 1.00 38.99 341 VAL A O 1
ATOM 2480 N N . ASN A 1 320 ? 7.229 -15.303 -36.852 1.00 31.05 342 ASN A N 1
ATOM 2481 C CA . ASN A 1 320 ? 8.650 -15.616 -36.994 1.00 42.42 342 ASN A CA 1
ATOM 2482 C C . ASN A 1 320 ? 9.076 -15.802 -38.459 1.00 52.35 342 ASN A C 1
ATOM 2483 O O . ASN A 1 320 ? 10.172 -15.388 -38.865 1.00 50.87 342 ASN A O 1
ATOM 2488 N N . TRP A 1 321 ? 8.204 -16.389 -39.267 1.00 39.27 343 TRP A N 1
ATOM 2489 C CA . TRP A 1 321 ? 8.514 -16.478 -40.683 1.00 33.43 343 TRP A CA 1
ATOM 2490 C C . TRP A 1 321 ? 8.549 -15.089 -41.364 1.00 43.36 343 TRP A C 1
ATOM 2491 O O . TRP A 1 321 ? 9.505 -14.780 -42.082 1.00 40.32 343 TRP A O 1
ATOM 2502 N N . THR A 1 322 ? 7.513 -14.266 -41.188 1.00 38.10 344 THR A N 1
ATOM 2503 C CA . THR A 1 322 ? 7.511 -13.009 -41.900 1.00 42.24 344 THR A CA 1
ATOM 2504 C C . THR A 1 322 ? 8.652 -12.112 -41.395 1.00 46.95 344 THR A C 1
ATOM 2505 O O . THR A 1 322 ? 9.226 -11.373 -42.173 1.00 40.44 344 THR A O 1
ATOM 2509 N N . ASN A 1 323 ? 8.995 -12.186 -40.112 1.00 46.80 345 ASN A N 1
ATOM 2510 C CA . ASN A 1 323 ? 10.143 -11.416 -39.621 1.00 43.64 345 ASN A CA 1
ATOM 2511 C C . ASN A 1 323 ? 11.437 -11.754 -40.332 1.00 47.50 345 ASN A C 1
ATOM 2512 O O . ASN A 1 323 ? 12.336 -10.924 -40.372 1.00 48.28 345 ASN A O 1
ATOM 2517 N N . GLU A 1 324 ? 11.520 -12.940 -40.928 1.00 40.08 346 GLU A N 1
ATOM 2518 C CA . GLU A 1 324 ? 12.754 -13.358 -41.585 1.00 35.84 346 GLU A CA 1
ATOM 2519 C C . GLU A 1 324 ? 12.634 -13.366 -43.094 1.00 45.31 346 GLU A C 1
ATOM 2520 O O . GLU A 1 324 ? 13.433 -14.007 -43.786 1.00 45.78 346 GLU A O 1
ATOM 2526 N N . GLY A 1 325 ? 11.642 -12.642 -43.607 1.00 43.91 347 GLY A N 1
ATOM 2527 C CA . GLY A 1 325 ? 11.470 -12.488 -45.043 1.00 34.46 347 GLY A CA 1
ATOM 2528 C C . GLY A 1 325 ? 10.737 -13.607 -45.762 1.00 40.30 347 GLY A C 1
ATOM 2529 O O . GLY A 1 325 ? 10.735 -13.646 -46.980 1.00 45.89 347 GLY A O 1
ATOM 2530 N N . PHE A 1 326 ? 10.107 -14.520 -45.033 1.00 34.47 348 PHE A N 1
ATOM 2531 C CA . PHE A 1 326 ? 9.335 -15.560 -45.695 1.00 42.56 348 PHE A CA 1
ATOM 2532 C C . PHE A 1 326 ? 7.882 -15.193 -45.885 1.00 40.47 348 PHE A C 1
ATOM 2533 O O . PHE A 1 326 ? 7.310 -14.508 -45.049 1.00 56.00 348 PHE A O 1
ATOM 2541 N N . LYS A 1 327 ? 7.295 -15.633 -46.997 1.00 48.25 349 LYS A N 1
ATOM 2542 C CA . LYS A 1 327 ? 5.885 -15.368 -47.294 1.00 40.89 349 LYS A CA 1
ATOM 2543 C C . LYS A 1 327 ? 4.956 -16.288 -46.526 1.00 41.39 349 LYS A C 1
ATOM 2544 O O . LYS A 1 327 ? 5.127 -17.491 -46.473 1.00 54.90 349 LYS A O 1
ATOM 2550 N N . THR A 1 328 ? 3.913 -15.699 -45.993 1.00 40.62 350 THR A N 1
ATOM 2551 C CA . THR A 1 328 ? 3.134 -16.286 -44.940 1.00 34.99 350 THR A CA 1
ATOM 2552 C C . THR A 1 328 ? 1.652 -16.081 -45.159 1.00 39.44 350 THR A C 1
ATOM 2553 O O . THR A 1 328 ? 1.234 -15.025 -45.590 1.00 53.57 350 THR A O 1
ATOM 2557 N N . THR A 1 329 ? 0.857 -17.107 -44.890 1.00 40.60 351 THR A N 1
ATOM 2558 C CA . THR A 1 329 ? -0.595 -16.941 -44.843 1.00 35.11 351 THR A CA 1
ATOM 2559 C C . THR A 1 329 ? -1.180 -17.676 -43.631 1.00 37.61 351 THR A C 1
ATOM 2560 O O . THR A 1 329 ? -0.650 -18.707 -43.206 1.00 38.69 351 THR A O 1
ATOM 2564 N N . TYR A 1 330 ? -2.260 -17.146 -43.072 1.00 35.15 352 TYR A N 1
ATOM 2565 C CA . TYR A 1 330 ? -2.822 -17.669 -41.823 1.00 39.88 352 TYR A CA 1
ATOM 2566 C C . TYR A 1 330 ? -4.360 -17.705 -41.837 1.00 45.16 352 TYR A C 1
ATOM 2567 O O . TYR A 1 330 ? -5.011 -16.718 -41.508 1.00 50.90 352 TYR A O 1
ATOM 2576 N N . PRO A 1 331 ? -4.952 -18.839 -42.253 1.00 46.24 353 PRO A N 1
ATOM 2577 C CA . PRO A 1 331 ? -6.417 -18.980 -42.137 1.00 39.45 353 PRO A CA 1
ATOM 2578 C C . PRO A 1 331 ? -6.838 -19.290 -40.690 1.00 43.19 353 PRO A C 1
ATOM 2579 O O . PRO A 1 331 ? -6.203 -20.119 -40.025 1.00 42.23 353 PRO A O 1
ATOM 2583 N N . SER A 1 332 ? -7.903 -18.652 -40.212 1.00 47.12 354 SER A N 1
ATOM 2584 C CA . SER A 1 332 ? -8.344 -18.849 -38.834 1.00 48.23 354 SER A CA 1
ATOM 2585 C C . SER A 1 332 ? -9.853 -19.161 -38.662 1.00 56.55 354 SER A C 1
ATOM 2586 O O . SER A 1 332 ? -10.704 -18.654 -39.389 1.00 53.80 354 SER A O 1
ATOM 2589 N N . ALA A 1 333 ? -10.158 -19.984 -37.660 1.00 51.81 355 ALA A N 1
ATOM 2590 C CA . ALA A 1 333 ? -11.521 -20.385 -37.317 1.00 54.85 355 ALA A CA 1
ATOM 2591 C C . ALA A 1 333 ? -12.455 -19.236 -36.918 1.00 59.20 355 ALA A C 1
ATOM 2592 O O . ALA A 1 333 ? -13.651 -19.297 -37.187 1.00 54.02 355 ALA A O 1
ATOM 2594 N N . THR A 1 334 ? -11.913 -18.200 -36.281 1.00 63.03 356 THR A N 1
ATOM 2595 C CA . THR A 1 334 ? -12.725 -17.105 -35.725 1.00 62.44 356 THR A CA 1
ATOM 2596 C C . THR A 1 334 ? -12.177 -15.730 -36.106 1.00 63.67 356 THR A C 1
ATOM 2597 O O . THR A 1 334 ? -11.014 -15.615 -36.501 1.00 68.91 356 THR A O 1
ATOM 2601 N N . THR A 1 335 ? -13.038 -14.711 -36.061 1.00 74.06 357 THR A N 1
ATOM 2602 C CA . THR A 1 335 ? -12.615 -13.305 -36.120 1.00 80.66 357 THR A CA 1
ATOM 2603 C C . THR A 1 335 ? -12.170 -12.888 -34.737 1.00 93.96 357 THR A C 1
ATOM 2604 O O . THR A 1 335 ? -12.482 -13.567 -33.765 1.00 105.51 357 THR A O 1
ATOM 2608 N N . LEU A 1 336 ? -11.495 -11.751 -34.636 1.00 95.82 358 LEU A N 1
ATOM 2609 C CA . LEU A 1 336 ? -11.059 -11.251 -33.343 1.00 101.82 358 LEU A CA 1
ATOM 2610 C C . LEU A 1 336 ? -12.188 -10.756 -32.413 1.00 109.81 358 LEU A C 1
ATOM 2611 O O . LEU A 1 336 ? -11.982 -10.632 -31.204 1.00 116.39 358 LEU A O 1
ATOM 2616 N N . ASP A 1 337 ? -13.379 -10.496 -32.939 1.00 109.14 359 ASP A N 1
ATOM 2617 C CA . ASP A 1 337 ? -14.464 -10.100 -32.043 1.00 115.77 359 ASP A CA 1
ATOM 2618 C C . ASP A 1 337 ? -15.465 -11.193 -31.655 1.00 112.39 359 ASP A C 1
ATOM 2619 O O . ASP A 1 337 ? -15.919 -11.204 -30.511 1.00 122.85 359 ASP A O 1
ATOM 2624 N N . ASP A 1 338 ? -15.852 -12.089 -32.553 1.00 102.58 360 ASP A N 1
ATOM 2625 C CA . ASP A 1 338 ? -16.591 -13.219 -32.026 1.00 95.93 360 ASP A CA 1
ATOM 2626 C C . ASP A 1 338 ? -15.587 -14.380 -31.976 1.00 91.63 360 ASP A C 1
ATOM 2627 O O . ASP A 1 338 ? -15.393 -15.121 -32.947 1.00 77.24 360 ASP A O 1
ATOM 2632 N N . ASP A 1 339 ? -14.962 -14.497 -30.802 1.00 97.17 361 ASP A N 1
ATOM 2633 C CA . ASP A 1 339 ? -13.809 -15.345 -30.507 1.00 92.26 361 ASP A CA 1
ATOM 2634 C C . ASP A 1 339 ? -14.126 -16.719 -30.003 1.00 94.27 361 ASP A C 1
ATOM 2635 O O . ASP A 1 339 ? -15.279 -17.097 -29.829 1.00 104.66 361 ASP A O 1
ATOM 2640 N N . ASN A 1 340 ? -13.061 -17.481 -29.799 1.00 86.14 362 ASN A N 1
ATOM 2641 C CA . ASN A 1 340 ? -13.133 -18.644 -28.947 1.00 72.34 362 ASN A CA 1
ATOM 2642 C C . ASN A 1 340 ? -12.868 -18.145 -27.521 1.00 72.95 362 ASN A C 1
ATOM 2643 O O . ASN A 1 340 ? -11.732 -17.863 -27.169 1.00 74.91 362 ASN A O 1
ATOM 2648 N N . PRO A 1 341 ? -13.923 -18.019 -26.699 1.00 77.84 363 PRO A N 1
ATOM 2649 C CA . PRO A 1 341 ? -13.733 -17.542 -25.322 1.00 65.99 363 PRO A CA 1
ATOM 2650 C C . PRO A 1 341 ? -13.039 -18.559 -24.431 1.00 67.05 363 PRO A C 1
ATOM 2651 O O . PRO A 1 341 ? -12.671 -18.213 -23.316 1.00 72.21 363 PRO A O 1
ATOM 2655 N N . TYR A 1 342 ? -12.855 -19.786 -24.909 1.00 68.26 364 TYR A N 1
ATOM 2656 C CA . TYR A 1 342 ? -12.333 -20.843 -24.049 1.00 67.13 364 TYR A CA 1
ATOM 2657 C C . TYR A 1 342 ? -10.827 -21.097 -24.173 1.00 64.75 364 TYR A C 1
ATOM 2658 O O . TYR A 1 342 ? -10.267 -21.840 -23.360 1.00 63.90 364 TYR A O 1
ATOM 2667 N N . VAL A 1 343 ? -10.165 -20.487 -25.160 1.00 59.32 365 VAL A N 1
ATOM 2668 C CA . VAL A 1 343 ? -8.733 -20.730 -25.349 1.00 59.97 365 VAL A CA 1
ATOM 2669 C C . VAL A 1 343 ? -7.937 -20.374 -24.097 1.00 60.78 365 VAL A C 1
ATOM 2670 O O . VAL A 1 343 ? -8.251 -19.417 -23.406 1.00 57.82 365 VAL A O 1
ATOM 2674 N N . HIS A 1 344 ? -6.909 -21.174 -23.828 1.00 59.34 366 HIS A N 1
ATOM 2675 C CA . HIS A 1 344 ? -6.086 -21.060 -22.626 1.00 56.02 366 HIS A CA 1
ATOM 2676 C C . HIS A 1 344 ? -6.849 -21.339 -21.336 1.00 60.62 366 HIS A C 1
ATOM 2677 O O . HIS A 1 344 ? -6.430 -20.918 -20.257 1.00 66.77 366 HIS A O 1
ATOM 2684 N N . THR A 1 345 ? -7.984 -22.018 -21.422 1.00 60.20 367 THR A N 1
ATOM 2685 C CA . THR A 1 345 ? -8.629 -22.452 -20.190 1.00 61.31 367 THR A CA 1
ATOM 2686 C C . THR A 1 345 ? -8.860 -23.954 -20.223 1.00 73.92 367 THR A C 1
ATOM 2687 O O . THR A 1 345 ? -8.736 -24.594 -21.259 1.00 80.11 367 THR A O 1
ATOM 2691 N N . SER A 1 346 ? -9.240 -24.503 -19.081 1.00 83.34 368 SER A N 1
ATOM 2692 C CA . SER A 1 346 ? -9.660 -25.896 -18.981 1.00 78.17 368 SER A CA 1
ATOM 2693 C C . SER A 1 346 ? -10.839 -26.248 -19.873 1.00 72.21 368 SER A C 1
ATOM 2694 O O . SER A 1 346 ? -11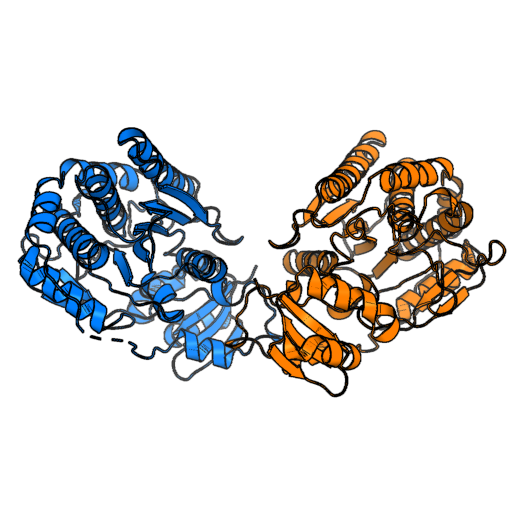.128 -27.426 -20.073 1.00 72.23 368 SER A O 1
ATOM 2697 N N . ASN A 1 347 ? -11.550 -25.242 -20.371 1.00 71.99 369 ASN A N 1
ATOM 2698 C CA . ASN A 1 347 ? -12.716 -25.494 -21.218 1.00 67.18 369 ASN A CA 1
ATOM 2699 C C . ASN A 1 347 ? -12.484 -25.412 -22.730 1.00 73.18 369 ASN A C 1
ATOM 2700 O O . ASN A 1 347 ? -13.441 -25.376 -23.503 1.00 64.95 369 ASN A O 1
ATOM 2705 N N . ASP A 1 348 ? -11.219 -25.393 -23.151 1.00 82.59 370 ASP A N 1
ATOM 2706 C CA . ASP A 1 348 ? -10.879 -25.550 -24.566 1.00 70.45 370 ASP A CA 1
ATOM 2707 C C . ASP A 1 348 ? -10.918 -27.044 -24.848 1.00 69.92 370 ASP A C 1
ATOM 2708 O O . ASP A 1 348 ? -9.884 -27.677 -25.015 1.00 69.49 370 ASP A O 1
ATOM 2713 N N . THR A 1 349 ? -12.127 -27.609 -24.837 1.00 70.06 371 THR A N 1
ATOM 2714 C CA . THR A 1 349 ? -12.303 -29.060 -24.861 1.00 62.45 371 THR A CA 1
ATOM 2715 C C . THR A 1 349 ? -12.708 -29.598 -26.208 1.00 60.96 371 THR A C 1
ATOM 2716 O O . THR A 1 349 ? -13.228 -28.872 -27.054 1.00 53.78 371 THR A O 1
ATOM 2720 N N . LEU A 1 350 ? -12.451 -30.889 -26.382 1.00 55.45 372 LEU A N 1
ATOM 2721 C CA . LEU A 1 350 ? -12.822 -31.644 -27.566 1.00 56.34 372 LEU A CA 1
ATOM 2722 C C . LEU A 1 350 ? -14.244 -31.298 -28.049 1.00 59.71 372 LEU A C 1
ATOM 2723 O O . LEU A 1 350 ? -14.488 -31.164 -29.241 1.00 65.97 372 LEU A O 1
ATOM 2728 N N . ASP A 1 351 ? -15.179 -31.158 -27.118 1.00 62.71 373 ASP A N 1
ATOM 2729 C CA . ASP A 1 351 ? -16.596 -31.002 -27.462 1.00 79.59 373 ASP A CA 1
ATOM 2730 C C . ASP A 1 351 ? -16.954 -29.645 -28.063 1.00 73.20 373 ASP A C 1
ATOM 2731 O O . ASP A 1 351 ? -18.063 -29.430 -28.565 1.00 67.35 373 ASP A O 1
ATOM 2736 N N . ILE A 1 352 ? -15.983 -28.751 -28.011 1.00 63.96 374 ILE A N 1
ATOM 2737 C CA . ILE A 1 352 ? -16.067 -27.422 -28.572 1.00 67.14 374 ILE A CA 1
ATOM 2738 C C . ILE A 1 352 ? -15.726 -27.406 -30.078 1.00 65.53 374 ILE A C 1
ATOM 2739 O O . ILE A 1 352 ? -16.178 -26.531 -30.829 1.00 59.12 374 ILE A O 1
ATOM 2744 N N . LEU A 1 353 ? -14.986 -28.423 -30.521 1.00 60.06 375 LEU A N 1
ATOM 2745 C CA . LEU A 1 353 ? -14.549 -28.533 -31.921 1.00 58.86 375 LEU A CA 1
ATOM 2746 C C . LEU A 1 353 ? -15.664 -28.830 -32.906 1.00 58.01 375 LEU A C 1
ATOM 2747 O O . LEU A 1 353 ? -16.507 -29.678 -32.649 1.00 68.68 375 LEU A O 1
ATOM 2752 N N . ASN A 1 354 ? -15.672 -28.109 -34.023 1.00 63.92 376 ASN A N 1
ATOM 2753 C CA . ASN A 1 354 ? -16.547 -28.416 -35.154 1.00 59.29 376 ASN A CA 1
ATOM 2754 C C . ASN A 1 354 ? -15.796 -29.202 -36.241 1.00 63.73 376 ASN A C 1
ATOM 2755 O O . ASN A 1 354 ? -14.906 -28.652 -36.905 1.00 71.87 376 ASN A O 1
ATOM 2760 N N . LEU A 1 355 ? -16.176 -30.461 -36.460 1.00 61.28 377 LEU A N 1
ATOM 2761 C CA . LEU A 1 355 ? -15.477 -31.311 -37.427 1.00 50.67 377 LEU A CA 1
ATOM 2762 C C . LEU A 1 355 ? -15.690 -30.867 -38.862 1.00 54.18 377 LEU A C 1
ATOM 2763 O O . LEU A 1 355 ? -14.773 -31.006 -39.672 1.00 75.24 377 LEU A O 1
ATOM 2768 N N . GLU A 1 356 ? -16.845 -30.299 -39.190 1.00 55.42 378 GLU A N 1
ATOM 2769 C CA . GLU A 1 356 ? -17.035 -29.781 -40.548 1.00 67.13 378 GLU A CA 1
ATOM 2770 C C . GLU A 1 356 ? -16.010 -28.664 -40.836 1.00 65.68 378 GLU A C 1
ATOM 2771 O O . GLU A 1 356 ? -15.412 -28.604 -41.923 1.00 64.55 378 GLU A O 1
ATOM 2777 N N . HIS A 1 357 ? -15.758 -27.846 -39.819 1.00 62.03 379 HIS A N 1
ATOM 2778 C CA . HIS A 1 357 ? -14.851 -26.706 -39.911 1.00 64.77 379 HIS A CA 1
ATOM 2779 C C . HIS A 1 357 ? -13.387 -27.112 -40.154 1.00 55.54 379 HIS A C 1
ATOM 2780 O O . HIS A 1 357 ? -12.713 -26.574 -41.025 1.00 51.76 379 HIS A O 1
ATOM 2787 N N . MET A 1 358 ? -12.943 -28.124 -39.430 1.00 52.13 380 MET A N 1
ATOM 2788 C CA . MET A 1 358 ? -11.633 -28.713 -39.622 1.00 41.48 380 MET A CA 1
ATOM 2789 C C . MET A 1 358 ? -11.488 -29.368 -40.978 1.00 49.77 380 MET A C 1
ATOM 2790 O O . MET A 1 358 ? -10.459 -29.188 -41.659 1.00 51.63 380 MET A O 1
ATOM 2795 N N . VAL A 1 359 ? -12.524 -30.097 -41.392 1.00 43.35 381 VAL A N 1
ATOM 2796 C CA . VAL A 1 359 ? -12.506 -30.691 -42.718 1.00 42.64 381 VAL A CA 1
ATOM 2797 C C . VAL 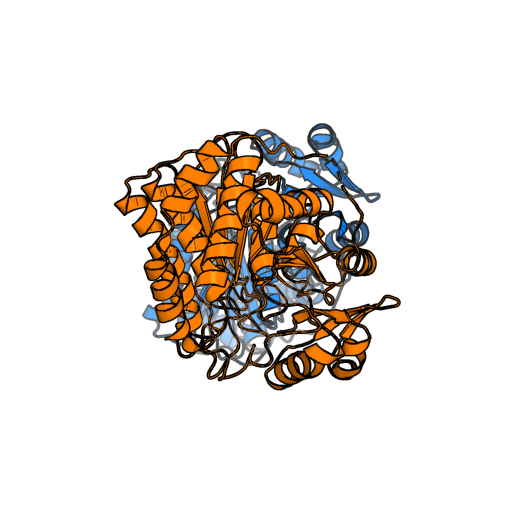A 1 359 ? -12.289 -29.586 -43.754 1.00 48.89 381 VAL A C 1
ATOM 2798 O O . VAL A 1 359 ? -11.505 -29.754 -44.672 1.00 51.58 381 VAL A O 1
ATOM 2802 N N . ASN A 1 360 ? -12.951 -28.441 -43.596 1.00 53.27 382 ASN A N 1
ATOM 2803 C CA . ASN A 1 360 ? -12.755 -27.341 -44.546 1.00 50.25 382 ASN A CA 1
ATOM 2804 C C . ASN A 1 360 ? -11.316 -26.786 -44.527 1.00 54.67 382 ASN A C 1
ATOM 2805 O O . ASN A 1 360 ? -10.751 -26.520 -45.585 1.00 54.28 382 ASN A O 1
ATOM 2810 N N . PHE A 1 361 ? -10.718 -26.619 -43.343 1.00 48.47 383 PHE A N 1
ATOM 2811 C CA . PHE A 1 361 ? -9.294 -26.248 -43.265 1.00 42.21 383 PHE A CA 1
ATOM 2812 C C . PHE A 1 361 ? -8.389 -27.306 -43.903 1.00 38.11 383 PHE A C 1
ATOM 2813 O O . PHE A 1 361 ? -7.406 -26.968 -44.567 1.00 42.23 383 PHE A O 1
ATOM 2821 N N . THR A 1 362 ? -8.733 -28.581 -43.747 1.00 39.51 384 THR A N 1
ATOM 2822 C CA . THR A 1 362 ? -7.992 -29.616 -44.472 1.00 45.26 384 THR A CA 1
ATOM 2823 C C . THR A 1 362 ? -8.119 -29.465 -45.979 1.00 43.26 384 THR A C 1
ATOM 2824 O O . THR A 1 362 ? -7.120 -29.556 -46.697 1.00 42.16 384 THR A O 1
ATOM 2828 N N . LYS A 1 363 ? -9.333 -29.181 -46.454 1.00 48.33 385 LYS A N 1
ATOM 2829 C CA . LYS A 1 363 ? -9.517 -28.905 -47.875 1.00 40.36 385 LYS A CA 1
ATOM 2830 C C . LYS A 1 363 ? -8.624 -27.753 -48.307 1.00 39.81 385 LYS A C 1
ATOM 2831 O O . LYS A 1 363 ? -7.859 -27.881 -49.279 1.00 41.95 385 LYS A O 1
ATOM 2837 N N . LEU A 1 364 ? -8.698 -26.646 -47.571 1.00 37.30 386 LEU A N 1
ATOM 2838 C CA . LEU A 1 364 ? -7.908 -25.476 -47.905 1.00 39.81 386 LEU A CA 1
ATOM 2839 C C . LEU A 1 364 ? -6.434 -25.795 -47.992 1.00 40.50 386 LEU A C 1
ATOM 2840 O O . LEU A 1 364 ? -5.805 -25.509 -48.989 1.00 42.63 386 LEU A O 1
ATOM 2845 N N . GLY A 1 365 ? -5.906 -26.435 -46.954 1.00 45.59 387 GLY A N 1
ATOM 2846 C CA . GLY A 1 365 ? -4.536 -26.910 -46.937 1.00 36.90 387 GLY A CA 1
ATOM 2847 C C . GLY A 1 365 ? -4.129 -27.741 -48.142 1.00 40.12 387 GLY A C 1
ATOM 2848 O O . GLY A 1 365 ? -3.038 -27.552 -48.712 1.00 41.27 387 GLY A O 1
ATOM 2849 N N . LEU A 1 366 ? -4.995 -28.661 -48.549 1.00 37.74 388 LEU A N 1
ATOM 2850 C CA . LEU A 1 366 ? -4.656 -29.551 -49.659 1.00 31.33 388 LEU A CA 1
ATOM 2851 C C . LEU A 1 366 ? -4.679 -28.820 -51.004 1.00 36.00 388 LEU A C 1
ATOM 2852 O O . LEU A 1 366 ? -3.821 -29.057 -51.843 1.00 47.22 388 LEU A O 1
ATOM 2857 N N . ALA A 1 367 ? -5.652 -27.935 -51.221 1.00 41.09 389 ALA A N 1
ATOM 2858 C CA . ALA A 1 367 ? -5.654 -27.080 -52.419 1.00 36.49 389 ALA A CA 1
ATOM 2859 C C . ALA A 1 367 ? -4.373 -26.216 -52.466 1.00 42.31 389 ALA A C 1
ATOM 2860 O O . ALA A 1 367 ? -3.710 -26.063 -53.515 1.00 34.92 389 ALA A O 1
ATOM 2862 N N . PHE A 1 368 ? -4.040 -25.649 -51.311 1.00 36.89 390 PHE A N 1
ATOM 2863 C CA . PHE A 1 368 ? -2.800 -24.912 -51.131 1.00 36.90 390 PHE A CA 1
ATOM 2864 C C . PHE A 1 368 ? -1.596 -25.742 -51.577 1.00 43.05 390 PHE A C 1
ATOM 2865 O O . PHE A 1 368 ? -0.807 -25.318 -52.414 1.00 47.19 390 PHE A O 1
ATOM 2873 N N . ILE A 1 369 ? -1.488 -26.947 -51.033 1.00 44.43 391 ILE A N 1
ATOM 2874 C CA . ILE A 1 369 ? -0.397 -27.843 -51.370 1.00 38.08 391 ILE A CA 1
ATOM 2875 C C . ILE A 1 369 ? -0.394 -28.244 -52.853 1.00 39.30 391 ILE A C 1
ATOM 2876 O O . ILE A 1 369 ? 0.651 -28.289 -53.485 1.00 39.92 391 ILE A O 1
ATOM 2881 N N . VAL A 1 370 ? -1.557 -28.511 -53.432 1.00 38.27 392 VAL A N 1
ATOM 2882 C CA . VAL A 1 370 ? -1.581 -28.937 -54.832 1.00 36.64 392 VAL A CA 1
ATOM 2883 C C . VAL A 1 370 ? -1.247 -27.774 -55.756 1.00 44.64 392 VAL A C 1
ATOM 2884 O O . VAL A 1 370 ? -0.410 -27.896 -56.654 1.00 53.05 392 VAL A O 1
ATOM 2888 N N . GLU A 1 371 ? -1.914 -26.645 -55.583 1.00 44.10 393 GLU A N 1
ATOM 2889 C CA . GLU A 1 371 ? -1.714 -25.588 -56.551 1.00 49.98 393 GLU A CA 1
ATOM 2890 C C . GLU A 1 371 ? -0.320 -24.949 -56.457 1.00 53.91 393 GLU A C 1
ATOM 2891 O O . GLU A 1 371 ? 0.225 -24.509 -57.478 1.00 49.42 393 GLU A O 1
ATOM 2897 N N . LEU A 1 372 ? 0.269 -24.917 -55.264 1.00 41.67 394 LEU A N 1
ATOM 2898 C CA . LEU A 1 372 ? 1.674 -24.511 -55.156 1.00 39.20 394 LEU A CA 1
ATOM 2899 C C . LEU A 1 372 ? 2.630 -25.667 -55.516 1.00 46.39 394 LEU A C 1
ATOM 2900 O O . LEU A 1 372 ? 3.662 -25.458 -56.171 1.00 40.28 394 LEU A O 1
ATOM 2905 N N . GLY A 1 373 ? 2.275 -26.879 -55.082 1.00 41.96 395 GLY A N 1
ATOM 2906 C CA . GLY A 1 373 ? 3.104 -28.066 -55.228 1.00 39.30 395 GLY A CA 1
ATOM 2907 C C . GLY A 1 373 ? 3.337 -28.505 -56.663 1.00 50.94 395 GLY A C 1
ATOM 2908 O O . GLY A 1 373 ? 4.347 -29.125 -56.980 1.00 50.97 395 GLY A O 1
ATOM 2909 N N . LEU A 1 374 ? 2.383 -28.180 -57.528 1.00 53.64 396 LEU A N 1
ATOM 2910 C CA . LEU A 1 374 ? 2.489 -28.477 -58.943 1.00 51.44 396 LEU A CA 1
ATOM 2911 C C . LEU A 1 374 ? 2.450 -27.200 -59.856 1.00 55.99 396 LEU A C 1
ATOM 2912 O O . LEU A 1 374 ? 2.405 -27.304 -61.075 1.00 60.17 396 LEU A O 1
ATOM 2917 N N . ASN A 1 375 ? 2.540 -26.012 -59.259 1.00 64.71 397 ASN A N 1
ATOM 2918 C CA . ASN A 1 375 ? 2.601 -24.708 -59.975 1.00 63.64 397 ASN A CA 1
ATOM 2919 C C . ASN A 1 375 ? 1.569 -24.483 -61.094 1.00 58.17 397 ASN A C 1
ATOM 2920 O O . ASN A 1 375 ? 0.414 -24.128 -60.827 1.00 53.66 397 ASN A O 1
ATOM 2925 N N . GLU B 1 6 ? 27.809 -22.021 -43.307 1.00 99.25 28 GLU B N 1
ATOM 2926 C CA . GLU B 1 6 ? 28.685 -21.988 -44.477 1.00 109.45 28 GLU B CA 1
ATOM 2927 C C . GLU B 1 6 ? 29.806 -20.956 -44.300 1.00 106.44 28 GLU B C 1
ATOM 2928 O O . GLU B 1 6 ? 30.990 -21.260 -44.497 1.00 111.07 28 GLU B O 1
ATOM 2934 N N . GLU B 1 7 ? 29.417 -19.732 -43.945 1.00 93.72 29 GLU B N 1
ATOM 2935 C CA . GLU B 1 7 ? 30.359 -18.632 -43.772 1.00 74.45 29 GLU B CA 1
ATOM 2936 C C . GLU B 1 7 ? 30.785 -18.456 -42.317 1.00 64.40 29 GLU B C 1
ATOM 2937 O O . GLU B 1 7 ? 29.982 -18.508 -41.397 1.00 78.89 29 GLU B O 1
ATOM 2943 N N . ASP B 1 8 ? 32.077 -18.320 -42.115 1.00 49.60 30 ASP B N 1
ATOM 2944 C CA . ASP B 1 8 ? 32.612 -18.052 -40.799 1.00 51.99 30 ASP B CA 1
ATOM 2945 C C . ASP B 1 8 ? 32.862 -16.564 -40.602 1.00 55.84 30 ASP B C 1
ATOM 2946 O O . ASP B 1 8 ? 33.246 -15.862 -41.538 1.00 54.93 30 ASP B O 1
ATOM 2951 N N . ARG B 1 9 ? 32.648 -16.072 -39.390 1.00 47.73 31 ARG B N 1
ATOM 2952 C CA . ARG B 1 9 ? 32.955 -14.680 -39.105 1.00 39.75 31 ARG B CA 1
ATOM 2953 C C . ARG B 1 9 ? 34.120 -14.622 -38.153 1.00 38.56 31 ARG B C 1
ATOM 2954 O O . ARG B 1 9 ? 34.058 -15.162 -37.062 1.00 44.81 31 ARG B O 1
ATOM 2962 N N . ILE B 1 10 ? 35.194 -13.983 -38.599 1.00 43.51 32 ILE B N 1
ATOM 2963 C CA . ILE B 1 10 ? 36.461 -13.989 -37.888 1.00 42.04 32 ILE B CA 1
ATOM 2964 C C . ILE B 1 10 ? 37.089 -12.607 -37.842 1.00 47.84 32 ILE B C 1
ATOM 2965 O O . ILE B 1 10 ? 36.740 -11.722 -38.624 1.00 49.52 32 ILE B O 1
ATOM 2970 N N . ILE B 1 11 ? 37.990 -12.418 -36.887 1.00 47.88 33 ILE B N 1
ATOM 2971 C CA . ILE B 1 11 ? 38.732 -11.185 -36.783 1.00 48.79 33 ILE B CA 1
ATOM 2972 C C . ILE B 1 11 ? 40.179 -11.475 -37.140 1.00 48.62 33 ILE B C 1
ATOM 2973 O O . ILE B 1 11 ? 40.778 -12.386 -36.577 1.00 55.72 33 ILE B O 1
ATOM 2978 N N . VAL B 1 12 ? 40.722 -10.714 -38.082 1.00 43.10 34 VAL B N 1
ATOM 2979 C CA . VAL B 1 12 ? 42.095 -10.887 -38.543 1.00 49.23 34 VAL B CA 1
ATOM 2980 C C . VAL B 1 12 ? 42.847 -9.565 -38.495 1.00 56.47 34 VAL B C 1
ATOM 2981 O O . VAL B 1 12 ? 42.240 -8.484 -38.533 1.00 54.02 34 VAL B O 1
ATOM 2985 N N . SER B 1 13 ? 44.166 -9.649 -38.399 1.00 56.49 35 SER B N 1
ATOM 2986 C CA . SER B 1 13 ? 45.009 -8.474 -38.570 1.00 61.17 35 SER B CA 1
ATOM 2987 C C . SER B 1 13 ? 44.831 -7.916 -39.979 1.00 62.82 35 SER B C 1
ATOM 2988 O O . SER B 1 13 ? 44.610 -8.684 -40.929 1.00 61.40 35 SER B O 1
ATOM 2991 N N . ASN B 1 14 ? 44.942 -6.597 -40.134 1.00 52.45 36 ASN B N 1
ATOM 2992 C CA . ASN B 1 14 ? 44.891 -6.025 -41.476 1.00 60.10 36 ASN B CA 1
ATOM 2993 C C . ASN B 1 14 ? 45.942 -6.631 -42.407 1.00 63.36 36 ASN B C 1
ATOM 2994 O O . ASN B 1 14 ? 45.719 -6.738 -43.613 1.00 67.53 36 ASN B O 1
ATOM 2999 N N . CYS B 1 15 ? 47.077 -7.026 -41.836 1.00 65.81 37 CYS B N 1
ATOM 3000 C CA . CYS B 1 15 ? 48.086 -7.794 -42.553 1.00 75.53 37 CYS B CA 1
ATOM 3001 C C . CYS B 1 15 ? 47.473 -9.024 -43.224 1.00 61.42 37 CYS B C 1
ATOM 3002 O O . CYS B 1 15 ? 47.609 -9.243 -44.419 1.00 64.72 37 CYS B O 1
ATOM 3005 N N . LEU B 1 16 ? 46.813 -9.833 -42.420 1.00 54.03 38 LEU B N 1
ATOM 3006 C CA . LEU B 1 16 ? 46.131 -11.022 -42.891 1.00 59.69 38 LEU B CA 1
ATOM 3007 C C . LEU B 1 16 ? 44.941 -10.677 -43.803 1.00 59.85 38 LEU B C 1
ATOM 3008 O O . LEU B 1 16 ? 44.632 -11.407 -44.749 1.00 60.46 38 LEU B O 1
ATOM 3013 N N . TYR B 1 17 ? 44.273 -9.567 -43.515 1.00 51.54 39 TYR B N 1
ATOM 3014 C CA . TYR B 1 17 ? 43.118 -9.183 -44.314 1.00 59.63 39 TYR B CA 1
ATOM 3015 C C . TYR B 1 17 ? 43.500 -9.107 -45.788 1.00 66.82 39 TYR B C 1
ATOM 3016 O O . TYR B 1 17 ? 42.785 -9.596 -46.663 1.00 61.81 39 TYR B O 1
ATOM 3025 N N . GLU B 1 18 ? 44.649 -8.494 -46.045 1.00 67.95 40 GLU B N 1
ATOM 3026 C CA . GLU B 1 18 ? 45.092 -8.249 -47.411 1.00 70.24 40 GLU B CA 1
ATOM 3027 C C . GLU B 1 18 ? 45.282 -9.542 -48.208 1.00 63.34 40 GLU B C 1
ATOM 3028 O O . GLU B 1 18 ? 45.124 -9.552 -49.426 1.00 68.10 40 GLU B O 1
ATOM 3034 N N . GLN B 1 19 ? 45.580 -10.631 -47.515 1.00 53.89 41 GLN B N 1
ATOM 3035 C CA . GLN B 1 19 ? 45.652 -11.944 -48.149 1.00 61.83 41 GLN B CA 1
ATOM 3036 C C . GLN B 1 19 ? 44.297 -12.601 -48.380 1.00 68.26 41 GLN B C 1
ATOM 3037 O O . GLN B 1 19 ? 44.197 -13.580 -49.123 1.00 61.73 41 GLN B O 1
ATOM 3043 N N . LEU B 1 20 ? 43.249 -12.058 -47.766 1.00 68.37 42 LEU B N 1
ATOM 3044 C CA . LEU B 1 20 ? 41.964 -12.746 -47.771 1.00 62.98 42 LEU B CA 1
ATOM 3045 C C . LEU B 1 20 ? 40.825 -11.993 -48.459 1.00 62.82 42 LEU B C 1
ATOM 3046 O O . LEU B 1 20 ? 39.797 -12.588 -48.791 1.00 53.98 42 LEU B O 1
ATOM 3051 N N . LYS B 1 21 ? 41.047 -10.699 -48.696 1.00 67.38 43 LYS B N 1
ATOM 3052 C CA . LYS B 1 21 ? 40.060 -9.762 -49.243 1.00 57.57 43 LYS B CA 1
ATOM 3053 C C . LYS B 1 21 ? 39.110 -10.300 -50.290 1.00 56.30 43 LYS B C 1
ATOM 3054 O O . LYS B 1 21 ? 37.891 -10.147 -50.178 1.00 58.60 43 LYS B O 1
ATOM 3060 N N . ASP B 1 22 ? 39.674 -10.911 -51.328 1.00 56.23 44 ASP B N 1
ATOM 3061 C CA . ASP B 1 22 ? 38.908 -11.201 -52.529 1.00 52.34 44 ASP B CA 1
ATOM 3062 C C . ASP B 1 22 ? 37.806 -12.190 -52.220 1.00 63.49 44 ASP B C 1
ATOM 3063 O O . ASP B 1 22 ? 36.790 -12.231 -52.907 1.00 70.79 44 ASP B O 1
ATOM 3068 N N . LYS B 1 23 ? 37.977 -12.946 -51.141 1.00 63.65 45 LYS B N 1
ATOM 3069 C CA . LYS B 1 23 ? 37.016 -13.988 -50.806 1.00 59.25 45 LYS B CA 1
ATOM 3070 C C . LYS B 1 23 ? 36.121 -13.623 -49.626 1.00 47.94 45 LYS B C 1
ATOM 3071 O O . LYS B 1 23 ? 35.222 -14.369 -49.279 1.00 41.33 45 LYS B O 1
ATOM 3077 N N . ALA B 1 24 ? 36.314 -12.436 -49.069 1.00 48.49 46 ALA B N 1
ATOM 3078 C CA . ALA B 1 24 ? 35.624 -12.076 -47.843 1.00 51.75 46 ALA B CA 1
ATOM 3079 C C . ALA B 1 24 ? 34.589 -10.950 -48.009 1.00 50.08 46 ALA B C 1
ATOM 3080 O O . ALA B 1 24 ? 34.596 -10.203 -48.976 1.00 48.64 46 ALA B O 1
ATOM 3082 N N . ARG B 1 25 ? 33.694 -10.874 -47.036 1.00 47.81 47 ARG B N 1
ATOM 3083 C CA . ARG B 1 25 ? 32.862 -9.716 -46.833 1.00 51.33 47 ARG B CA 1
ATOM 3084 C C . ARG B 1 25 ? 33.464 -8.948 -45.671 1.00 50.54 47 ARG B C 1
ATOM 3085 O O . ARG B 1 25 ? 33.650 -9.494 -44.578 1.00 54.56 47 ARG B O 1
ATOM 3093 N N . LEU B 1 26 ? 33.810 -7.696 -45.912 1.00 45.13 48 LEU B N 1
ATOM 3094 C CA . LEU B 1 26 ? 34.305 -6.848 -44.846 1.00 45.98 48 LEU B CA 1
ATOM 3095 C C . LEU B 1 26 ? 33.104 -6.352 -44.064 1.00 41.81 48 LEU B C 1
ATOM 3096 O O . LEU B 1 26 ? 32.272 -5.651 -44.596 1.00 41.39 48 LEU B O 1
ATOM 3101 N N . ILE B 1 27 ? 33.012 -6.716 -42.797 1.00 45.08 49 ILE B N 1
ATOM 3102 C CA . ILE B 1 27 ? 31.896 -6.285 -41.992 1.00 36.97 49 ILE B CA 1
ATOM 3103 C C . ILE B 1 27 ? 32.276 -5.008 -41.236 1.00 44.17 49 ILE B C 1
ATOM 3104 O O . ILE B 1 27 ? 31.533 -4.029 -41.240 1.00 56.46 49 ILE B O 1
ATOM 3109 N N . ALA B 1 28 ? 33.436 -5.000 -40.593 1.00 48.73 50 ALA B N 1
ATOM 3110 C CA . ALA B 1 28 ? 33.895 -3.799 -39.915 1.00 46.03 50 ALA B CA 1
ATOM 3111 C C . ALA B 1 28 ? 35.413 -3.719 -39.976 1.00 55.39 50 ALA B C 1
ATOM 3112 O O . ALA B 1 28 ? 36.091 -4.742 -40.066 1.00 60.75 50 ALA B O 1
ATOM 3114 N N . GLN B 1 29 ? 35.963 -2.516 -39.888 1.00 56.48 51 GLN B N 1
ATOM 3115 C CA . GLN B 1 29 ? 37.411 -2.392 -39.975 1.00 56.38 51 GLN B CA 1
ATOM 3116 C C . GLN B 1 29 ? 37.927 -1.307 -39.044 1.00 55.25 51 GLN B C 1
ATOM 3117 O O . GLN B 1 29 ? 37.274 -0.298 -38.832 1.00 64.23 51 GLN B O 1
ATOM 3123 N N . SER B 1 30 ? 39.096 -1.560 -38.459 1.00 63.80 52 SER B N 1
ATOM 3124 C CA . SER B 1 30 ? 39.791 -0.597 -37.608 1.00 60.30 52 SER B CA 1
ATOM 3125 C C . SER B 1 30 ? 41.140 -0.282 -38.249 1.00 71.65 52 SER B C 1
ATOM 3126 O O . SER B 1 30 ? 41.407 -0.726 -39.371 1.00 62.92 52 SER B O 1
ATOM 3129 N N . ASP B 1 31 ? 41.978 0.493 -37.561 1.00 75.91 53 ASP B N 1
ATOM 3130 C CA . ASP B 1 31 ? 43.288 0.813 -38.099 1.00 77.43 53 ASP B CA 1
ATOM 3131 C C . ASP B 1 31 ? 44.091 -0.429 -38.383 1.00 76.18 53 ASP B C 1
ATOM 3132 O O . ASP B 1 31 ? 44.802 -0.495 -39.380 1.00 86.61 53 ASP B O 1
ATOM 3137 N N . HIS B 1 32 ? 43.929 -1.428 -37.523 1.00 73.92 54 HIS B N 1
ATOM 3138 C CA . HIS B 1 32 ? 44.789 -2.605 -37.523 1.00 60.58 54 HIS B CA 1
ATOM 3139 C C . HIS B 1 32 ? 44.109 -3.942 -37.748 1.00 71.93 54 HIS B C 1
ATOM 3140 O O . HIS B 1 32 ? 44.775 -4.929 -38.086 1.00 62.57 54 HIS B O 1
ATOM 3147 N N . PHE B 1 33 ? 42.795 -3.999 -37.534 1.00 69.85 55 PHE B N 1
ATOM 3148 C CA . PHE B 1 33 ? 42.096 -5.270 -37.671 1.00 59.84 55 PHE B CA 1
ATOM 3149 C C . PHE B 1 33 ? 40.853 -5.215 -38.541 1.00 61.06 55 PHE B C 1
ATOM 3150 O O . PHE B 1 33 ? 40.224 -4.158 -38.696 1.00 64.56 55 PHE B O 1
ATOM 3158 N N . SER B 1 34 ? 40.507 -6.369 -39.110 1.00 49.23 56 SER B N 1
ATOM 3159 C CA . SER B 1 34 ? 39.293 -6.510 -39.908 1.00 42.44 56 SER B CA 1
ATOM 3160 C C . SER B 1 34 ? 38.365 -7.600 -39.355 1.00 48.98 56 SER B C 1
ATOM 3161 O O . SER B 1 34 ? 38.795 -8.675 -38.914 1.00 52.06 56 SER B O 1
ATOM 3164 N N . PHE B 1 35 ? 37.080 -7.288 -39.333 1.00 48.67 57 PHE B N 1
ATOM 3165 C CA . PHE B 1 35 ? 36.067 -8.249 -38.925 1.00 35.30 57 PHE B CA 1
ATOM 3166 C C . PHE B 1 35 ? 35.418 -8.686 -40.215 1.00 42.23 57 PHE B C 1
ATOM 3167 O O . PHE B 1 35 ? 34.817 -7.868 -40.922 1.00 47.68 57 PHE B O 1
ATOM 3175 N N . ILE B 1 36 ? 35.594 -9.954 -40.568 1.00 39.91 58 ILE B N 1
ATOM 3176 C CA . ILE B 1 36 ? 35.178 -10.412 -41.886 1.00 41.14 58 ILE B CA 1
ATOM 3177 C C . ILE B 1 36 ? 34.306 -11.647 -41.814 1.00 46.78 58 ILE B C 1
ATOM 3178 O O . ILE B 1 36 ? 34.167 -12.266 -40.761 1.00 49.25 58 ILE B O 1
ATOM 3183 N N . ALA B 1 37 ? 33.619 -11.907 -42.917 1.00 42.02 59 ALA B N 1
ATOM 3184 C CA . ALA B 1 37 ? 32.903 -13.151 -43.133 1.00 43.93 59 ALA B CA 1
ATOM 3185 C C . ALA B 1 37 ? 33.535 -13.832 -44.325 1.00 44.52 59 ALA B C 1
ATOM 3186 O O . ALA B 1 37 ? 33.704 -13.208 -45.382 1.00 45.23 59 ALA B O 1
ATOM 3188 N N . ILE B 1 38 ? 33.867 -15.101 -44.176 1.00 38.15 60 ILE B N 1
ATOM 3189 C CA . ILE B 1 38 ? 34.601 -15.803 -45.209 1.00 39.57 60 ILE B CA 1
ATOM 3190 C C . ILE B 1 38 ? 34.350 -17.299 -45.068 1.00 48.47 60 ILE B C 1
ATOM 3191 O O . ILE B 1 38 ? 34.327 -17.832 -43.959 1.00 47.93 60 ILE B O 1
ATOM 3196 N N . PRO B 1 39 ? 34.102 -17.984 -46.189 1.00 54.47 61 PRO B N 1
ATOM 3197 C CA . PRO B 1 39 ? 33.910 -19.424 -46.003 1.00 58.57 61 PRO B CA 1
ATOM 3198 C C . PRO B 1 39 ? 35.250 -20.117 -45.926 1.00 56.76 61 PRO B C 1
ATOM 3199 O O . PRO B 1 39 ? 35.912 -20.275 -46.938 1.00 69.81 61 PRO B O 1
ATOM 3203 N N . ILE B 1 40 ? 35.637 -20.507 -44.717 1.00 59.32 62 ILE B N 1
ATOM 3204 C CA . ILE B 1 40 ? 36.919 -21.144 -44.471 1.00 69.37 62 ILE B CA 1
ATOM 3205 C C . ILE B 1 40 ? 36.951 -22.584 -44.989 1.00 69.30 62 ILE B C 1
ATOM 3206 O O . ILE B 1 40 ? 36.432 -23.478 -44.353 1.00 71.17 62 ILE B O 1
ATOM 3211 N N . ASP B 1 41 ? 37.596 -22.789 -46.133 1.00 77.11 63 ASP B N 1
ATOM 3212 C CA . ASP B 1 41 ? 37.767 -24.105 -46.753 1.00 73.61 63 ASP B CA 1
ATOM 3213 C C . ASP B 1 41 ? 39.225 -24.517 -46.742 1.00 72.74 63 ASP B C 1
ATOM 3214 O O . ASP B 1 41 ? 40.064 -23.828 -46.156 1.00 63.73 63 ASP B O 1
ATOM 3219 N N . GLU B 1 42 ? 39.530 -25.601 -47.451 1.00 84.91 64 GLU B N 1
ATOM 3220 C CA . GLU B 1 42 ? 40.888 -26.105 -47.512 1.00 87.42 64 GLU B CA 1
ATOM 3221 C C . GLU B 1 42 ? 41.814 -25.012 -48.004 1.00 80.23 64 GLU B C 1
ATOM 3222 O O . GLU B 1 42 ? 42.793 -24.663 -47.340 1.00 73.42 64 GLU B O 1
ATOM 3228 N N . ASN B 1 43 ? 41.412 -24.370 -49.093 1.00 78.95 65 ASN B N 1
ATOM 3229 C CA . ASN B 1 43 ? 42.185 -23.285 -49.677 1.00 80.26 65 ASN B CA 1
ATOM 3230 C C . ASN B 1 43 ? 42.483 -22.159 -48.681 1.00 78.28 65 ASN B C 1
ATOM 3231 O O . ASN B 1 43 ? 43.637 -21.757 -48.515 1.00 82.59 65 ASN B O 1
ATOM 3236 N N . ILE B 1 44 ? 41.450 -21.683 -47.991 1.00 73.04 66 ILE B N 1
ATOM 3237 C CA . ILE B 1 44 ? 41.600 -20.591 -47.032 1.00 62.30 66 ILE B CA 1
ATOM 3238 C C . ILE B 1 44 ? 42.333 -21.032 -45.771 1.00 67.50 66 ILE B C 1
ATOM 3239 O O . ILE B 1 44 ? 43.189 -20.308 -45.251 1.00 73.85 66 ILE B O 1
ATOM 3244 N N . THR B 1 45 ? 42.035 -22.232 -45.294 1.00 64.96 67 THR B N 1
ATOM 3245 C CA . THR B 1 45 ? 42.794 -22.776 -44.180 1.00 61.14 67 THR B CA 1
ATOM 3246 C C . THR B 1 45 ? 44.295 -22.706 -44.466 1.00 74.09 67 THR B C 1
ATOM 3247 O O . THR B 1 45 ? 45.078 -22.302 -43.594 1.00 74.46 67 THR B O 1
ATOM 3251 N N . ASN B 1 46 ? 44.693 -23.059 -45.690 1.00 69.58 68 ASN B N 1
ATOM 3252 C CA . ASN B 1 46 ? 46.115 -23.073 -46.039 1.00 68.59 68 ASN B CA 1
ATOM 3253 C C . ASN B 1 46 ? 46.681 -21.661 -46.004 1.00 70.19 68 ASN B C 1
ATOM 3254 O O . ASN B 1 46 ? 47.775 -21.436 -45.494 1.00 69.03 68 ASN B O 1
ATOM 3259 N N . THR B 1 47 ? 45.899 -20.705 -46.505 1.00 63.49 69 THR B N 1
ATOM 3260 C CA . THR B 1 47 ? 46.317 -19.313 -46.502 1.00 66.09 69 THR B CA 1
ATOM 3261 C C . THR B 1 47 ? 46.474 -18.810 -45.072 1.00 64.56 69 THR B C 1
ATOM 3262 O O . THR B 1 47 ? 47.495 -18.198 -44.735 1.00 63.39 69 THR B O 1
ATOM 3266 N N . LEU B 1 48 ? 45.478 -19.080 -44.233 1.00 62.78 70 LEU B N 1
ATOM 3267 C CA . LEU B 1 48 ? 45.531 -18.672 -42.830 1.00 69.61 70 LEU B CA 1
ATOM 3268 C C . LEU B 1 48 ? 46.790 -19.131 -42.091 1.00 69.26 70 LEU B C 1
ATOM 3269 O O . LEU B 1 48 ? 47.383 -18.347 -41.349 1.00 73.69 70 LEU B O 1
ATOM 3274 N N . GLN B 1 49 ? 47.172 -20.397 -42.275 1.00 70.91 71 GLN B N 1
ATOM 3275 C CA . GLN B 1 49 ? 48.349 -20.967 -41.596 1.00 76.90 71 GLN B CA 1
ATOM 3276 C C . GLN B 1 49 ? 49.658 -20.489 -42.209 1.00 75.41 71 GLN B C 1
ATOM 3277 O O . GLN B 1 49 ? 50.642 -20.274 -41.502 1.00 72.00 71 GLN B O 1
ATOM 3283 N N . LYS B 1 50 ? 49.660 -20.312 -43.524 1.00 71.36 72 LYS B N 1
ATOM 3284 C CA . LYS B 1 50 ? 50.860 -19.907 -44.221 1.00 74.72 72 LYS B CA 1
ATOM 3285 C C . LYS B 1 50 ? 51.210 -18.446 -43.849 1.00 78.53 72 LYS B C 1
ATOM 3286 O O . LYS B 1 50 ? 52.388 -18.079 -43.810 1.00 80.74 72 LYS B O 1
ATOM 3292 N N . MET B 1 51 ? 50.197 -17.630 -43.537 1.00 75.24 73 MET B N 1
ATOM 3293 C CA . MET B 1 51 ? 50.431 -16.233 -43.129 1.00 72.55 73 MET B CA 1
ATOM 3294 C C . MET B 1 51 ? 50.580 -16.058 -41.617 1.00 65.38 73 MET B C 1
ATOM 3295 O O . MET B 1 51 ? 50.937 -14.976 -41.148 1.00 66.47 73 MET B O 1
ATOM 3300 N N . ARG B 1 52 ? 50.287 -17.106 -40.857 1.00 61.87 74 ARG B N 1
ATOM 3301 C CA . ARG B 1 52 ? 50.338 -17.025 -39.396 1.00 68.55 74 ARG B CA 1
ATOM 3302 C C . ARG B 1 52 ? 51.697 -16.509 -38.877 1.00 79.30 74 ARG B C 1
ATOM 3303 O O . ARG B 1 52 ? 51.717 -15.650 -37.993 1.00 84.19 74 ARG B O 1
ATOM 3311 N N . PRO B 1 53 ? 52.833 -17.008 -39.425 1.00 79.26 75 PRO B N 1
ATOM 3312 C CA . PRO B 1 53 ? 54.105 -16.431 -38.958 1.00 84.40 75 PRO B CA 1
ATOM 3313 C C . PRO B 1 53 ? 54.233 -14.948 -39.280 1.00 80.93 75 PRO B C 1
ATOM 3314 O O . PRO B 1 53 ? 54.677 -14.135 -38.472 1.00 78.82 75 PRO B O 1
ATOM 3318 N N . VAL B 1 54 ? 53.794 -14.606 -40.477 1.00 78.72 76 VAL B N 1
ATOM 3319 C CA . VAL B 1 54 ? 53.878 -13.249 -40.970 1.00 80.33 76 VAL B CA 1
ATOM 3320 C C . VAL B 1 54 ? 52.817 -12.341 -40.321 1.00 78.91 76 VAL B C 1
ATOM 3321 O O . VAL B 1 54 ? 53.119 -11.241 -39.853 1.00 75.61 76 VAL B O 1
ATOM 3325 N N . CYS B 1 55 ? 51.571 -12.800 -40.294 1.00 74.89 77 CYS B N 1
ATOM 3326 C CA . CYS B 1 55 ? 50.463 -11.904 -39.955 1.00 79.34 77 CYS B CA 1
ATOM 3327 C C . CYS B 1 55 ? 49.766 -12.209 -38.634 1.00 80.97 77 CYS B C 1
ATOM 3328 O O . CYS B 1 55 ? 48.969 -11.412 -38.155 1.00 65.38 77 CYS B O 1
ATOM 3331 N N . GLY B 1 56 ? 50.116 -13.329 -38.019 1.00 82.97 78 GLY B N 1
ATOM 3332 C CA . GLY B 1 56 ? 49.515 -13.699 -36.758 1.00 73.90 78 GLY B CA 1
ATOM 3333 C C . GLY B 1 56 ? 48.353 -14.647 -36.910 1.00 71.53 78 GLY B C 1
ATOM 3334 O O . GLY B 1 56 ? 47.956 -14.997 -38.026 1.00 70.58 78 GLY B O 1
ATOM 3335 N N . ASN B 1 57 ? 47.841 -15.107 -35.772 1.00 65.85 79 ASN B N 1
ATOM 3336 C CA . ASN B 1 57 ? 46.679 -15.970 -35.777 1.00 61.69 79 ASN B CA 1
ATOM 3337 C C . ASN B 1 57 ? 45.388 -15.141 -35.895 1.00 57.55 79 ASN B C 1
ATOM 3338 O O . ASN B 1 57 ? 45.420 -13.908 -35.883 1.00 55.30 79 ASN B O 1
ATOM 3343 N N . TYR B 1 58 ? 44.257 -15.826 -36.020 1.00 52.27 80 TYR B N 1
ATOM 3344 C CA . TYR B 1 58 ? 42.963 -15.155 -36.066 1.00 52.18 80 TYR B CA 1
ATOM 3345 C C . TYR B 1 58 ? 42.039 -15.599 -34.929 1.00 57.66 80 TYR B C 1
ATOM 3346 O O . TYR B 1 58 ? 42.224 -16.661 -34.352 1.00 50.98 80 TYR B O 1
ATOM 3355 N N . LEU B 1 59 ? 41.028 -14.789 -34.631 1.00 51.55 81 LEU B N 1
ATOM 3356 C CA . LEU B 1 59 ? 40.044 -15.114 -33.607 1.00 48.38 81 LEU B CA 1
ATOM 3357 C C . LEU B 1 59 ? 38.719 -15.421 -34.281 1.00 51.35 81 LEU B C 1
ATOM 3358 O O . LEU B 1 59 ? 38.248 -14.612 -35.088 1.00 52.29 81 LEU B O 1
ATOM 3363 N N . ASN B 1 60 ? 38.132 -16.583 -34.007 1.00 40.63 82 ASN B N 1
ATOM 3364 C CA . ASN B 1 60 ? 36.793 -16.880 -34.523 1.00 41.82 82 ASN B CA 1
ATOM 3365 C C . ASN B 1 60 ? 35.744 -16.197 -33.653 1.00 45.75 82 ASN B C 1
ATOM 3366 O O . ASN B 1 60 ? 35.728 -16.362 -32.452 1.00 53.93 82 ASN B O 1
ATOM 3371 N N . ALA B 1 61 ? 34.863 -15.424 -34.269 1.00 45.16 83 ALA B N 1
ATOM 3372 C CA . ALA B 1 61 ? 33.947 -14.595 -33.507 1.00 47.73 83 ALA B CA 1
ATOM 3373 C C . ALA B 1 61 ? 32.710 -15.357 -33.033 1.00 47.88 83 ALA B C 1
ATOM 3374 O O . ALA B 1 61 ? 31.998 -14.897 -32.126 1.00 45.27 83 ALA B O 1
ATOM 3376 N N . GLU B 1 62 ? 32.462 -16.516 -33.632 1.00 39.85 84 GLU B N 1
ATOM 3377 C CA . GLU B 1 62 ? 31.219 -17.221 -33.357 1.00 47.49 84 GLU B CA 1
ATOM 3378 C C . GLU B 1 62 ? 30.831 -17.353 -31.876 1.00 51.84 84 GLU B C 1
ATOM 3379 O O . GLU B 1 62 ? 29.682 -17.150 -31.520 1.00 59.31 84 GLU B O 1
ATOM 3385 N N . PRO B 1 63 ? 31.779 -17.695 -31.002 1.00 59.91 85 PRO B N 1
ATOM 3386 C CA . PRO B 1 63 ? 31.290 -17.836 -29.621 1.00 42.08 85 PRO B CA 1
ATOM 3387 C C . PRO B 1 63 ? 30.747 -16.527 -29.019 1.00 42.88 85 PRO B C 1
ATOM 3388 O O . PRO B 1 63 ? 30.022 -16.551 -28.046 1.00 50.63 85 PRO B O 1
ATOM 3392 N N . TYR B 1 64 ? 31.112 -15.383 -29.574 1.00 47.37 86 TYR B N 1
ATOM 3393 C CA . TYR B 1 64 ? 30.608 -14.131 -29.030 1.00 48.78 86 TYR B CA 1
ATOM 3394 C C . TYR B 1 64 ? 29.260 -13.752 -29.627 1.00 48.50 86 TYR B C 1
ATOM 3395 O O . TYR B 1 64 ? 28.484 -13.037 -29.002 1.00 50.58 86 TYR B O 1
ATOM 3404 N N . ILE B 1 65 ? 28.990 -14.218 -30.840 1.00 45.01 87 ILE B N 1
ATOM 3405 C CA . ILE B 1 65 ? 27.836 -13.733 -31.579 1.00 49.54 87 ILE B CA 1
ATOM 3406 C C . ILE B 1 65 ? 26.980 -14.828 -32.180 1.00 55.72 87 ILE B C 1
ATOM 3407 O O . ILE B 1 65 ? 25.879 -14.549 -32.677 1.00 51.60 87 ILE B O 1
ATOM 3412 N N . GLN B 1 66 ? 27.453 -16.070 -32.073 1.00 52.75 88 GLN B N 1
ATOM 3413 C CA . GLN B 1 66 ? 26.724 -17.214 -32.610 1.00 55.02 88 GLN B CA 1
ATOM 3414 C C . GLN B 1 66 ? 26.222 -16.954 -34.041 1.00 56.56 88 GLN B C 1
ATOM 3415 O O . GLN B 1 66 ? 27.017 -16.625 -34.921 1.00 59.37 88 GLN B O 1
ATOM 3421 N N . GLN B 1 67 ? 24.928 -17.108 -34.287 1.00 58.87 89 GLN B N 1
ATOM 3422 C CA . GLN B 1 67 ? 24.409 -16.916 -35.647 1.00 57.97 89 GLN B CA 1
ATOM 3423 C C . GLN B 1 67 ? 23.630 -15.631 -35.792 1.00 50.05 89 GLN B C 1
ATOM 3424 O O . GLN B 1 67 ? 22.972 -15.412 -36.796 1.00 60.83 89 GLN B O 1
ATOM 3430 N N . THR B 1 68 ? 23.697 -14.795 -34.773 1.00 45.50 90 THR B N 1
ATOM 3431 C CA . THR B 1 68 ? 23.101 -13.482 -34.839 1.00 49.07 90 THR B CA 1
ATOM 3432 C C . THR B 1 68 ? 23.485 -12.756 -36.138 1.00 50.53 90 THR B C 1
ATOM 3433 O O . THR B 1 68 ? 24.668 -12.579 -36.464 1.00 46.66 90 THR B O 1
ATOM 3437 N N . SER B 1 69 ? 22.460 -12.310 -36.845 1.00 44.54 91 SER B N 1
ATOM 3438 C CA . SER B 1 69 ? 22.615 -11.653 -38.116 1.00 44.01 91 SER B CA 1
ATOM 3439 C C . SER B 1 69 ? 23.466 -10.393 -37.978 1.00 47.31 91 SER B C 1
ATOM 3440 O O . SER B 1 69 ? 23.391 -9.724 -36.952 1.00 43.53 91 SER B O 1
ATOM 3443 N N . ASN B 1 70 ? 24.288 -10.086 -38.987 1.00 40.25 92 ASN B N 1
ATOM 3444 C CA . ASN B 1 70 ? 25.060 -8.845 -38.963 1.00 42.70 92 ASN B CA 1
ATOM 3445 C C . ASN B 1 70 ? 24.156 -7.634 -38.715 1.00 53.97 92 ASN B C 1
ATOM 3446 O O . ASN B 1 70 ? 24.586 -6.685 -38.061 1.00 50.17 92 ASN B O 1
ATOM 3451 N N . ARG B 1 71 ? 22.910 -7.671 -39.227 1.00 58.43 93 ARG B N 1
ATOM 3452 C CA . ARG B 1 71 ? 21.942 -6.574 -39.049 1.00 57.34 93 ARG B CA 1
ATOM 3453 C C . ARG B 1 71 ? 21.799 -6.188 -37.584 1.00 52.50 93 ARG B C 1
ATOM 3454 O O . ARG B 1 71 ? 21.647 -5.034 -37.250 1.00 59.75 93 ARG B O 1
ATOM 3462 N N . PHE B 1 72 ? 21.901 -7.163 -36.693 1.00 44.59 94 PHE B N 1
ATOM 3463 C CA . PHE B 1 72 ? 21.647 -6.890 -35.284 1.00 48.24 94 PHE B CA 1
ATOM 3464 C C . PHE B 1 72 ? 22.879 -6.679 -34.405 1.00 46.05 94 PHE B C 1
ATOM 3465 O O . PHE B 1 72 ? 22.757 -6.529 -33.177 1.00 47.72 94 PHE B O 1
ATOM 3473 N N . LEU B 1 73 ? 24.055 -6.703 -35.014 1.00 42.97 95 LEU B N 1
ATOM 3474 C CA . LEU B 1 73 ? 25.288 -6.578 -34.245 1.00 50.56 95 LEU B CA 1
ATOM 3475 C C . LEU B 1 73 ? 25.844 -5.173 -34.292 1.00 46.03 95 LEU B C 1
ATOM 3476 O O . LEU B 1 73 ? 25.805 -4.545 -35.331 1.00 51.01 95 LEU B O 1
ATOM 3481 N N . ASP B 1 74 ? 26.356 -4.685 -33.166 1.00 59.55 96 ASP B N 1
ATOM 3482 C CA . ASP B 1 74 ? 27.182 -3.479 -33.151 1.00 58.17 96 ASP B CA 1
ATOM 3483 C C . ASP B 1 74 ? 28.626 -3.921 -33.479 1.00 56.68 96 ASP B C 1
ATOM 3484 O O . ASP B 1 74 ? 29.469 -4.083 -32.594 1.00 47.59 96 ASP B O 1
ATOM 3489 N N . SER B 1 75 ? 28.874 -4.129 -34.767 1.00 46.94 97 SER B N 1
ATOM 3490 C CA . SER B 1 75 ? 30.124 -4.664 -35.276 1.00 48.60 97 SER B CA 1
ATOM 3491 C C . SER B 1 75 ? 31.376 -3.881 -34.907 1.00 53.34 97 SER B C 1
ATOM 3492 O O . SER B 1 75 ? 32.424 -4.469 -34.640 1.00 49.71 97 SER B O 1
ATOM 3495 N N . LYS B 1 76 ? 31.281 -2.561 -34.912 1.00 53.06 98 LYS B N 1
ATOM 3496 C CA . LYS B 1 76 ? 32.456 -1.783 -34.621 1.00 56.78 98 LYS B CA 1
ATOM 3497 C C . LYS B 1 76 ? 32.766 -1.958 -33.145 1.00 56.76 98 LYS B C 1
ATOM 3498 O O . LYS B 1 76 ? 33.940 -2.021 -32.766 1.00 61.96 98 LYS B O 1
ATOM 3504 N N . LYS B 1 77 ? 31.736 -2.056 -32.304 1.00 52.59 99 LYS B N 1
ATOM 3505 C CA . LYS B 1 77 ? 32.025 -2.230 -30.883 1.00 58.82 99 LYS B CA 1
ATOM 3506 C C . LYS B 1 77 ? 32.634 -3.604 -30.627 1.00 57.58 99 LYS B C 1
ATOM 3507 O O . LYS B 1 77 ? 33.542 -3.747 -29.830 1.00 62.48 99 LYS B O 1
ATOM 3513 N N . LEU B 1 78 ? 32.133 -4.602 -31.336 1.00 52.87 100 LEU B N 1
ATOM 3514 C CA . LEU B 1 78 ? 32.638 -5.947 -31.234 1.00 53.55 100 LEU B CA 1
ATOM 3515 C C . LEU B 1 78 ? 34.097 -5.994 -31.666 1.00 58.04 100 LEU B C 1
ATOM 3516 O O . LEU B 1 78 ? 34.947 -6.485 -30.923 1.00 59.71 100 LEU B O 1
ATOM 3521 N N . LEU B 1 79 ? 34.376 -5.458 -32.854 1.00 53.75 101 LEU B N 1
ATOM 3522 C CA . LEU B 1 79 ? 35.709 -5.500 -33.416 1.00 49.02 101 LEU B CA 1
ATOM 3523 C C . LEU B 1 79 ? 36.677 -4.827 -32.455 1.00 54.55 101 LEU B C 1
ATOM 3524 O O . LEU B 1 79 ? 37.752 -5.346 -32.187 1.00 59.32 101 LEU B O 1
ATOM 3529 N N . ASP B 1 80 ? 36.260 -3.702 -31.898 1.00 52.37 102 ASP B N 1
ATOM 3530 C CA . ASP B 1 80 ? 37.061 -2.969 -30.933 1.00 54.91 102 ASP B CA 1
ATOM 3531 C C . ASP B 1 80 ? 37.354 -3.762 -29.664 1.00 64.69 102 ASP B C 1
ATOM 3532 O O . ASP B 1 80 ? 38.494 -3.791 -29.196 1.00 75.53 102 ASP B O 1
ATOM 3537 N N . LYS B 1 81 ? 36.341 -4.400 -29.085 1.00 66.35 103 LYS B N 1
ATOM 3538 C CA . LYS B 1 81 ? 36.547 -4.995 -27.769 1.00 65.59 103 LYS B CA 1
ATOM 3539 C C . LYS B 1 81 ? 37.294 -6.311 -27.839 1.00 60.61 103 LYS B C 1
ATOM 3540 O O . LYS B 1 81 ? 37.918 -6.717 -26.867 1.00 69.59 103 LYS B O 1
ATOM 3546 N N . LEU B 1 82 ? 37.265 -6.971 -28.987 1.00 56.79 104 LEU B N 1
ATOM 3547 C CA . LEU B 1 82 ? 38.029 -8.207 -29.134 1.00 48.44 104 LEU B CA 1
ATOM 3548 C C . LEU B 1 82 ? 39.450 -7.972 -29.671 1.00 52.89 104 LEU B C 1
ATOM 3549 O O . LEU B 1 82 ? 40.165 -8.917 -29.987 1.00 48.10 104 LEU B O 1
ATOM 3554 N N . THR B 1 83 ? 39.833 -6.710 -29.835 1.00 56.15 105 THR B N 1
ATOM 3555 C CA . THR B 1 83 ? 41.172 -6.399 -30.307 1.00 61.23 105 THR B CA 1
ATOM 3556 C C . THR B 1 83 ? 41.885 -5.392 -29.399 1.00 67.61 105 THR B C 1
ATOM 3557 O O . THR B 1 83 ? 42.850 -4.764 -29.819 1.00 75.50 105 THR B O 1
ATOM 3561 N N . SER B 1 84 ? 41.388 -5.199 -28.181 1.00 62.01 106 SER B N 1
ATOM 3562 C CA . SER B 1 84 ? 42.065 -4.333 -27.212 1.00 71.72 106 SER B CA 1
ATOM 3563 C C . SER B 1 84 ? 42.038 -4.914 -25.798 1.00 86.56 106 SER B C 1
ATOM 3564 O O . SER B 1 84 ? 41.212 -5.782 -25.509 1.00 83.68 106 SER B O 1
ATOM 3567 N N . TYR B 1 85 ? 42.950 -4.474 -24.927 1.00 104.49 107 TYR B N 1
ATOM 3568 C CA . TYR B 1 85 ? 42.834 -4.855 -23.514 1.00 111.57 107 TYR B CA 1
ATOM 3569 C C . TYR B 1 85 ? 43.177 -3.687 -22.569 1.00 116.66 107 TYR B C 1
ATOM 3570 O O . TYR B 1 85 ? 44.028 -2.845 -22.868 1.00 115.35 107 TYR B O 1
ATOM 3579 N N . HIS B 1 86 ? 42.484 -3.665 -21.430 1.00 122.30 108 HIS B N 1
ATOM 3580 C CA . HIS B 1 86 ? 42.675 -2.695 -20.345 1.00 125.88 108 HIS B CA 1
ATOM 3581 C C . HIS B 1 86 ? 43.245 -3.358 -19.078 1.00 126.96 108 HIS B C 1
ATOM 3582 O O . HIS B 1 86 ? 42.884 -4.483 -18.729 1.00 132.69 108 HIS B O 1
ATOM 3589 N N . SER B 1 87 ? 44.144 -2.636 -18.413 1.00 121.68 109 SER B N 1
ATOM 3590 C CA . SER B 1 87 ? 44.988 -3.140 -17.324 1.00 119.36 109 SER B CA 1
ATOM 3591 C C . SER B 1 87 ? 44.376 -3.817 -16.079 1.00 127.18 109 SER B C 1
ATOM 3592 O O . SER B 1 87 ? 45.130 -4.380 -15.279 1.00 132.86 109 SER B O 1
ATOM 3595 N N . ILE B 1 88 ? 43.052 -3.805 -15.922 1.00 129.09 110 ILE B N 1
ATOM 3596 C CA . ILE B 1 88 ? 42.393 -4.428 -14.756 1.00 129.28 110 ILE B CA 1
ATOM 3597 C C . ILE B 1 88 ? 43.061 -4.021 -13.438 1.00 126.45 110 ILE B C 1
ATOM 3598 O O . ILE B 1 88 ? 42.447 -4.054 -12.372 1.00 126.22 110 ILE B O 1
ATOM 3603 N N . PRO B 1 93 ? 49.623 -7.188 -4.803 1.00 138.31 115 PRO B N 1
ATOM 3604 C CA . PRO B 1 93 ? 50.236 -8.418 -4.308 1.00 138.86 115 PRO B CA 1
ATOM 3605 C C . PRO B 1 93 ? 49.277 -9.581 -4.063 1.00 138.35 115 PRO B C 1
ATOM 3606 O O . PRO B 1 93 ? 48.268 -9.405 -3.388 1.00 143.21 115 PRO B O 1
ATOM 3610 N N . TYR B 1 94 ? 49.607 -10.744 -4.625 1.00 131.61 116 TYR B N 1
ATOM 3611 C CA . TYR B 1 94 ? 48.989 -12.015 -4.260 1.00 122.73 116 TYR B CA 1
ATOM 3612 C C . TYR B 1 94 ? 49.877 -12.656 -3.207 1.00 125.30 116 TYR B C 1
ATOM 3613 O O . TYR B 1 94 ? 51.099 -12.698 -3.367 1.00 118.96 116 TYR B O 1
ATOM 3622 N N . PRO B 1 95 ? 49.269 -13.168 -2.128 1.00 130.31 117 PRO B N 1
ATOM 3623 C CA . PRO B 1 95 ? 50.046 -13.747 -1.025 1.00 133.12 117 PRO B CA 1
ATOM 3624 C C . PRO B 1 95 ? 50.796 -15.022 -1.409 1.00 135.95 117 PRO B C 1
ATOM 3625 O O . PRO B 1 95 ? 50.259 -15.888 -2.099 1.00 137.80 117 PRO B O 1
ATOM 3629 N N . ILE B 1 96 ? 52.034 -15.121 -0.939 1.00 137.15 118 ILE B N 1
ATOM 3630 C CA . ILE B 1 96 ? 52.851 -16.317 -1.090 1.00 136.81 118 ILE B CA 1
ATOM 3631 C C . ILE B 1 96 ? 53.186 -16.849 0.305 1.00 143.85 118 ILE B C 1
ATOM 3632 O O . ILE B 1 96 ? 54.036 -16.287 0.994 1.00 143.44 118 ILE B O 1
ATOM 3637 N N . ASN B 1 97 ? 52.517 -17.926 0.723 1.00 147.36 119 ASN B N 1
ATOM 3638 C CA . ASN B 1 97 ? 52.443 -18.239 2.149 1.00 148.72 119 ASN B CA 1
ATOM 3639 C C . ASN B 1 97 ? 52.637 -19.680 2.602 1.00 138.00 119 ASN B C 1
ATOM 3640 O O . ASN B 1 97 ? 52.893 -19.925 3.781 1.00 142.35 119 ASN B O 1
ATOM 3645 N N . HIS B 1 98 ? 52.547 -20.626 1.677 1.00 126.67 120 HIS B N 1
ATOM 3646 C CA . HIS B 1 98 ? 52.512 -22.036 2.057 1.00 120.04 120 HIS B CA 1
ATOM 3647 C C . HIS B 1 98 ? 53.645 -22.872 1.484 1.00 125.71 120 HIS B C 1
ATOM 3648 O O . HIS B 1 98 ? 53.394 -23.868 0.808 1.00 124.62 120 HIS B O 1
ATOM 3655 N N . GLU B 1 99 ? 54.885 -22.485 1.769 1.00 132.06 121 GLU B N 1
ATOM 3656 C CA . GLU B 1 99 ? 56.036 -23.161 1.176 1.00 133.28 121 GLU B CA 1
ATOM 3657 C C . GLU B 1 99 ? 56.091 -24.657 1.512 1.00 126.94 121 GLU B C 1
ATOM 3658 O O . GLU B 1 99 ? 56.486 -25.467 0.674 1.00 135.06 121 GLU B O 1
ATOM 3664 N N . ALA B 1 100 ? 55.716 -25.025 2.730 1.00 118.07 122 ALA B N 1
ATOM 3665 C CA . ALA B 1 100 ? 55.733 -26.427 3.122 1.00 105.64 122 ALA B CA 1
ATOM 3666 C C . ALA B 1 100 ? 54.749 -27.272 2.297 1.00 102.59 122 ALA B C 1
ATOM 3667 O O . ALA B 1 100 ? 55.098 -28.346 1.817 1.00 103.78 122 ALA B O 1
ATOM 3669 N N . GLN B 1 101 ? 53.529 -26.771 2.129 1.00 101.19 123 GLN B N 1
ATOM 3670 C CA . GLN B 1 101 ? 52.473 -27.484 1.417 1.00 105.14 123 GLN B CA 1
ATOM 3671 C C . GLN B 1 101 ? 52.878 -27.706 -0.025 1.00 112.24 123 GLN B C 1
ATOM 3672 O O . GLN B 1 101 ? 52.616 -28.762 -0.606 1.00 111.53 123 GLN B O 1
ATOM 3678 N N . VAL B 1 102 ? 53.508 -26.682 -0.591 1.00 111.63 124 VAL B N 1
ATOM 3679 C CA . VAL B 1 102 ? 54.030 -26.719 -1.945 1.00 104.29 124 VAL B CA 1
ATOM 3680 C C . VAL B 1 102 ? 55.058 -27.836 -2.103 1.00 101.84 124 VAL B C 1
ATOM 3681 O O . VAL B 1 102 ? 55.006 -28.609 -3.055 1.00 98.82 124 VAL B O 1
ATOM 3685 N N . HIS B 1 103 ? 55.978 -27.932 -1.152 1.00 108.19 125 HIS B N 1
ATOM 3686 C CA . HIS B 1 103 ? 57.022 -28.954 -1.192 1.00 109.91 125 HIS B CA 1
ATOM 3687 C C . HIS B 1 103 ? 56.456 -30.371 -1.065 1.00 93.52 125 HIS B C 1
ATOM 3688 O O . HIS B 1 103 ? 56.940 -31.293 -1.721 1.00 84.19 125 HIS B O 1
ATOM 3695 N N . SER B 1 104 ? 55.424 -30.530 -0.241 1.00 88.52 126 SER B N 1
ATOM 3696 C CA . SER B 1 104 ? 54.728 -31.805 -0.100 1.00 87.56 126 SER B CA 1
ATOM 3697 C C . SER B 1 104 ? 54.273 -32.315 -1.455 1.00 93.44 126 SER B C 1
ATOM 3698 O O . SER B 1 104 ? 54.491 -33.477 -1.808 1.00 90.62 126 SER B O 1
ATOM 3701 N N . LEU B 1 105 ? 53.649 -31.409 -2.209 1.00 87.63 127 LEU B N 1
ATOM 3702 C CA . LEU B 1 105 ? 53.041 -31.721 -3.496 1.00 78.68 127 LEU B CA 1
ATOM 3703 C C . LEU B 1 105 ? 54.053 -31.970 -4.610 1.00 80.07 127 LEU B C 1
ATOM 3704 O O . LEU B 1 105 ? 53.891 -32.907 -5.395 1.00 80.97 127 LEU B O 1
ATOM 3709 N N . PHE B 1 106 ? 55.087 -31.127 -4.675 1.00 79.89 128 PHE B N 1
ATOM 3710 C CA . PHE B 1 106 ? 56.193 -31.309 -5.617 1.00 75.85 128 PHE B CA 1
ATOM 3711 C C . PHE B 1 106 ? 56.757 -32.722 -5.578 1.00 84.99 128 PHE B C 1
ATOM 3712 O O . PHE B 1 106 ? 56.916 -33.363 -6.613 1.00 89.89 128 PHE B O 1
ATOM 3720 N N . GLU B 1 107 ? 57.047 -33.203 -4.372 1.00 88.19 129 GLU B N 1
ATOM 3721 C CA . GLU B 1 107 ? 57.657 -34.515 -4.179 1.00 97.12 129 GLU B CA 1
ATOM 3722 C C . GLU B 1 107 ? 56.784 -35.672 -4.663 1.00 95.38 129 GLU B C 1
ATOM 3723 O O . GLU B 1 107 ? 57.250 -36.803 -4.776 1.00 100.72 129 GLU B O 1
ATOM 3729 N N . GLN B 1 108 ? 55.522 -35.389 -4.956 1.00 85.79 130 GLN B N 1
ATOM 3730 C CA . GLN B 1 108 ? 54.620 -36.426 -5.434 1.00 83.84 130 GLN B CA 1
ATOM 3731 C C . GLN B 1 108 ? 54.468 -36.431 -6.955 1.00 76.80 130 GLN B C 1
ATOM 3732 O O . GLN B 1 108 ? 53.725 -37.243 -7.507 1.00 82.29 130 GLN B O 1
ATOM 3738 N N . ILE B 1 109 ? 55.171 -35.525 -7.627 1.00 72.72 131 ILE B N 1
ATOM 3739 C CA . ILE B 1 109 ? 55.157 -35.484 -9.091 1.00 81.95 131 ILE B CA 1
ATOM 3740 C C . ILE B 1 109 ? 55.841 -36.725 -9.669 1.00 84.57 131 ILE B C 1
ATOM 3741 O O . ILE B 1 109 ? 56.993 -37.010 -9.340 1.00 82.20 131 ILE B O 1
ATOM 3746 N N . ASP B 1 110 ? 55.114 -37.459 -10.510 1.00 80.33 132 ASP B N 1
ATOM 3747 C CA . ASP B 1 110 ? 55.608 -38.669 -11.167 1.00 79.89 132 ASP B CA 1
ATOM 3748 C C . ASP B 1 110 ? 55.953 -38.404 -12.629 1.00 80.59 132 ASP B C 1
ATOM 3749 O O . ASP B 1 110 ? 55.097 -38.556 -13.502 1.00 85.49 132 ASP B O 1
ATOM 3754 N N . PRO B 1 111 ? 57.217 -38.034 -12.901 1.00 76.20 133 PRO B N 1
ATOM 3755 C CA . PRO B 1 111 ? 57.697 -37.718 -14.251 1.00 69.92 133 PRO B CA 1
ATOM 3756 C C . PRO B 1 111 ? 57.354 -38.803 -15.265 1.00 69.85 133 PRO B C 1
ATOM 3757 O O . PRO B 1 111 ? 57.101 -38.487 -16.420 1.00 75.98 133 PRO B O 1
ATOM 3761 N N . ALA B 1 112 ? 57.337 -40.063 -14.847 1.00 68.75 134 ALA B N 1
ATOM 3762 C CA . ALA B 1 112 ? 56.987 -41.117 -15.790 1.00 69.95 134 ALA B CA 1
ATOM 3763 C C . ALA B 1 112 ? 55.538 -41.013 -16.285 1.00 62.93 134 ALA B C 1
ATOM 3764 O O . ALA B 1 112 ? 55.280 -41.240 -17.455 1.00 62.35 134 ALA B O 1
ATOM 3766 N N . LYS B 1 113 ? 54.599 -40.652 -15.420 1.00 60.80 135 LYS B N 1
ATOM 3767 C CA . LYS B 1 113 ? 53.211 -40.594 -15.859 1.00 66.47 135 LYS B CA 1
ATOM 3768 C C . LYS B 1 113 ? 52.946 -39.399 -16.811 1.00 78.19 135 LYS B C 1
ATOM 3769 O O . LYS B 1 113 ? 52.145 -39.504 -17.750 1.00 57.07 135 LYS B O 1
ATOM 3775 N N . ILE B 1 114 ? 53.620 -38.278 -16.573 1.00 57.84 136 ILE B N 1
ATOM 3776 C CA . ILE B 1 114 ? 53.667 -37.215 -17.564 1.00 59.53 136 ILE B CA 1
ATOM 3777 C C . ILE B 1 114 ? 54.059 -37.774 -18.935 1.00 59.15 136 ILE B C 1
ATOM 3778 O O . ILE B 1 114 ? 53.353 -37.546 -19.920 1.00 60.15 136 ILE B O 1
ATOM 3783 N N . TRP B 1 115 ? 55.188 -38.489 -19.011 1.00 61.30 137 TRP B N 1
ATOM 3784 C CA . TRP B 1 115 ? 55.643 -39.001 -20.305 1.00 59.44 137 TRP B CA 1
ATOM 3785 C C . TRP B 1 115 ? 54.613 -39.925 -20.948 1.00 62.33 137 TRP B C 1
ATOM 3786 O O . TRP B 1 115 ? 54.401 -39.898 -22.164 1.00 55.33 137 TRP B O 1
ATOM 3797 N N . GLN B 1 116 ? 53.992 -40.754 -20.121 1.00 56.73 138 GLN B N 1
ATOM 3798 C CA . GLN B 1 116 ? 52.977 -41.675 -20.583 1.00 60.77 138 GLN B CA 1
ATOM 3799 C C . GLN B 1 116 ? 51.839 -40.930 -21.284 1.00 66.56 138 GLN B C 1
ATOM 3800 O O . GLN B 1 116 ? 51.350 -41.374 -22.326 1.00 74.78 138 GLN B O 1
ATOM 3806 N N . THR B 1 117 ? 51.422 -39.801 -20.709 1.00 59.28 139 THR B N 1
ATOM 3807 C CA . THR B 1 117 ? 50.329 -39.001 -21.277 1.00 61.31 139 THR B CA 1
ATOM 3808 C C . THR B 1 117 ? 50.716 -38.507 -22.671 1.00 59.88 139 THR B C 1
ATOM 3809 O O . THR B 1 117 ? 49.964 -38.669 -23.641 1.00 52.96 139 THR B O 1
ATOM 3813 N N . ASN B 1 118 ? 51.898 -37.909 -22.762 1.00 52.88 140 ASN B N 1
ATOM 3814 C CA . ASN B 1 118 ? 52.413 -37.476 -24.041 1.00 54.45 140 ASN B CA 1
ATOM 3815 C C . ASN B 1 118 ? 52.501 -38.607 -25.056 1.00 66.11 140 ASN B C 1
ATOM 3816 O O . ASN B 1 118 ? 52.183 -38.415 -26.229 1.00 66.80 140 ASN B O 1
ATOM 3821 N N . GLN B 1 119 ? 52.943 -39.777 -24.600 1.00 72.08 141 GLN B N 1
ATOM 3822 C CA . GLN B 1 119 ? 53.113 -40.940 -25.471 1.00 75.35 141 GLN B CA 1
ATOM 3823 C C . GLN B 1 119 ? 51.782 -41.375 -26.070 1.00 63.02 141 GLN B C 1
ATOM 3824 O O . GLN B 1 119 ? 51.716 -41.739 -27.240 1.00 68.87 141 GLN B O 1
ATOM 3830 N N . HIS B 1 120 ? 50.714 -41.304 -25.290 1.00 60.30 142 HIS B N 1
ATOM 3831 C CA . HIS B 1 120 ? 49.415 -41.672 -25.828 1.00 62.89 142 HIS B CA 1
ATOM 3832 C C . HIS B 1 120 ? 48.919 -40.651 -26.845 1.00 64.29 142 HIS B C 1
ATOM 3833 O O . HIS B 1 120 ? 48.463 -41.013 -27.934 1.00 71.16 142 HIS B O 1
ATOM 3840 N N . LEU B 1 121 ? 48.988 -39.374 -26.489 1.00 57.89 143 LEU B N 1
ATOM 3841 C CA . LEU B 1 121 ? 48.374 -38.351 -27.339 1.00 62.00 143 LEU B CA 1
ATOM 3842 C C . LEU B 1 121 ? 49.061 -38.275 -28.676 1.00 63.50 143 LEU B C 1
ATOM 3843 O O . LEU B 1 121 ? 48.392 -38.199 -29.701 1.00 61.73 143 LEU B O 1
ATOM 3848 N N . THR B 1 122 ? 50.390 -38.376 -28.670 1.00 64.56 144 THR B N 1
ATOM 3849 C CA . THR B 1 122 ? 51.161 -38.252 -29.901 1.00 64.45 144 THR B CA 1
ATOM 3850 C C . THR B 1 122 ? 51.055 -39.515 -30.730 1.00 67.63 144 THR B C 1
ATOM 3851 O O . THR B 1 122 ? 51.533 -39.564 -31.855 1.00 73.95 144 THR B O 1
ATOM 3855 N N . SER B 1 123 ? 50.427 -40.539 -30.171 1.00 73.37 145 SER B N 1
ATOM 3856 C CA . SER B 1 123 ? 50.271 -41.790 -30.893 1.00 73.84 145 SER B CA 1
ATOM 3857 C C . SER B 1 123 ? 49.127 -41.653 -31.884 1.00 72.13 145 SER B C 1
ATOM 3858 O O . SER B 1 123 ? 49.081 -42.351 -32.889 1.00 73.08 145 SER B O 1
ATOM 3861 N N . TYR B 1 124 ? 48.206 -40.740 -31.610 1.00 68.63 146 TYR B N 1
ATOM 3862 C CA . TYR B 1 124 ? 47.167 -40.441 -32.586 1.00 73.22 146 TYR B CA 1
ATOM 3863 C C . TYR B 1 124 ? 47.817 -39.892 -33.862 1.00 78.15 146 TYR B C 1
ATOM 3864 O O . TYR B 1 124 ? 48.818 -39.170 -33.795 1.00 74.74 146 TYR B O 1
ATOM 3873 N N . ILE B 1 125 ? 47.275 -40.260 -35.020 1.00 74.14 147 ILE B N 1
ATOM 3874 C CA . ILE B 1 125 ? 47.759 -39.709 -36.281 1.00 74.73 147 ILE B CA 1
ATOM 3875 C C . ILE B 1 125 ? 47.620 -38.175 -36.242 1.00 75.27 147 ILE B C 1
ATOM 3876 O O . ILE B 1 125 ? 48.526 -37.434 -36.630 1.00 73.85 147 ILE B O 1
ATOM 3881 N N . ASN B 1 126 ? 46.470 -37.707 -35.776 1.00 64.96 148 ASN B N 1
ATOM 3882 C CA . ASN B 1 126 ? 46.323 -36.318 -35.404 1.00 54.20 148 ASN B CA 1
ATOM 3883 C C . ASN B 1 126 ? 45.259 -36.208 -34.345 1.00 54.64 148 ASN B C 1
ATOM 3884 O O . ASN B 1 126 ? 44.663 -37.199 -33.968 1.00 62.79 148 ASN B O 1
ATOM 3889 N N . ARG B 1 127 ? 45.100 -35.014 -33.798 1.00 63.16 149 ARG B N 1
ATOM 3890 C CA . ARG B 1 127 ? 44.013 -34.689 -32.884 1.00 62.95 149 ARG B 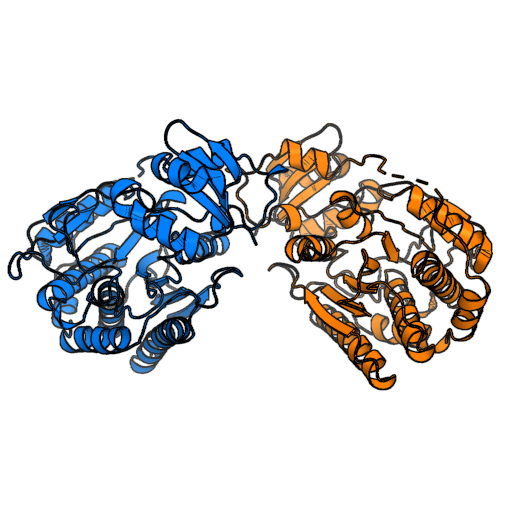CA 1
ATOM 3891 C C . ARG B 1 127 ? 43.197 -33.515 -33.463 1.00 62.41 149 ARG B C 1
ATOM 3892 O O . ARG B 1 127 ? 42.858 -32.565 -32.763 1.00 60.48 149 ARG B O 1
ATOM 3900 N N . SER B 1 128 ? 42.879 -33.587 -34.751 1.00 66.02 150 SER B N 1
ATOM 3901 C CA . SER B 1 128 ? 42.170 -32.501 -35.422 1.00 59.72 150 SER B CA 1
ATOM 3902 C C . SER B 1 128 ? 40.739 -32.358 -34.952 1.00 64.52 150 SER B C 1
ATOM 3903 O O . SER B 1 128 ? 40.072 -33.357 -34.665 1.00 66.25 150 SER B O 1
ATOM 3906 N N . ALA B 1 129 ? 40.259 -31.116 -34.902 1.00 61.46 151 ALA B N 1
ATOM 3907 C CA . ALA B 1 129 ? 38.889 -30.851 -34.491 1.00 61.04 151 ALA B CA 1
ATOM 3908 C C . ALA B 1 129 ? 37.872 -31.408 -35.491 1.00 68.49 151 ALA B C 1
ATOM 3909 O O . ALA B 1 129 ? 36.686 -31.537 -35.177 1.00 71.87 151 ALA B O 1
ATOM 3911 N N . LYS B 1 130 ? 38.338 -31.725 -36.694 1.00 71.75 152 LYS B N 1
ATOM 3912 C CA . LYS B 1 130 ? 37.488 -32.306 -37.731 1.00 74.89 152 LYS B CA 1
ATOM 3913 C C . LYS B 1 130 ? 37.534 -33.827 -37.774 1.00 82.29 152 LYS B C 1
ATOM 3914 O O . LYS B 1 130 ? 36.668 -34.447 -38.376 1.00 89.04 152 LYS B O 1
ATOM 3920 N N . SER B 1 131 ? 38.554 -34.424 -37.163 1.00 82.30 153 SER B N 1
ATOM 3921 C CA . SER B 1 131 ? 38.838 -35.842 -37.357 1.00 74.83 153 SER B CA 1
ATOM 3922 C C . SER B 1 131 ? 38.313 -36.756 -36.249 1.00 73.95 153 SER B C 1
ATOM 3923 O O . SER B 1 131 ? 37.945 -36.301 -35.164 1.00 66.82 153 SER B O 1
ATOM 3926 N N . ARG B 1 132 ? 38.276 -38.052 -36.556 1.00 85.92 154 ARG B N 1
ATOM 3927 C CA . ARG B 1 132 ? 37.880 -39.091 -35.616 1.00 89.42 154 ARG B CA 1
ATOM 3928 C C . ARG B 1 132 ? 38.816 -39.143 -34.408 1.00 86.45 154 ARG B C 1
ATOM 3929 O O . ARG B 1 132 ? 38.377 -39.038 -33.258 1.00 87.17 154 ARG B O 1
ATOM 3937 N N . THR B 1 133 ? 40.117 -39.229 -34.687 1.00 82.50 155 THR B N 1
ATOM 3938 C CA . THR B 1 133 ? 41.149 -39.297 -33.651 1.00 76.26 155 THR B CA 1
ATOM 3939 C C . THR B 1 133 ? 41.106 -38.065 -32.758 1.00 79.41 155 THR B C 1
ATOM 3940 O O . THR B 1 133 ? 41.263 -38.164 -31.538 1.00 81.30 155 THR B O 1
ATOM 3944 N N . GLY B 1 134 ? 40.867 -36.912 -33.379 1.00 82.32 156 GLY B N 1
ATOM 3945 C CA . GLY B 1 134 ? 40.659 -35.666 -32.664 1.00 76.27 156 GLY B CA 1
ATOM 3946 C C . GLY B 1 134 ? 39.559 -35.745 -31.629 1.00 72.73 156 GLY B C 1
ATOM 3947 O O . GLY B 1 134 ? 39.651 -35.135 -30.570 1.00 73.54 156 GLY B O 1
ATOM 3948 N N . VAL B 1 135 ? 38.500 -36.480 -31.943 1.00 78.65 157 VAL B N 1
ATOM 3949 C CA . VAL B 1 135 ? 37.415 -36.708 -30.991 1.00 81.91 157 VAL B CA 1
ATOM 3950 C C . VAL B 1 135 ? 37.824 -37.645 -29.851 1.00 81.08 157 VAL B C 1
ATOM 3951 O O . VAL B 1 135 ? 37.544 -37.391 -28.683 1.00 74.39 157 VAL B O 1
ATOM 3955 N N . GLU B 1 136 ? 38.498 -38.726 -30.216 1.00 84.80 158 GLU B N 1
ATOM 3956 C CA . GLU B 1 136 ? 38.971 -39.721 -29.274 1.00 84.77 158 GLU B CA 1
ATOM 3957 C C . GLU B 1 136 ? 39.871 -39.125 -28.208 1.00 84.99 158 GLU B C 1
ATOM 3958 O O . GLU B 1 136 ? 39.809 -39.512 -27.038 1.00 82.80 158 GLU B O 1
ATOM 3964 N N . ALA B 1 137 ? 40.734 -38.209 -28.632 1.00 85.09 159 ALA B N 1
ATOM 3965 C CA . ALA B 1 137 ? 41.627 -37.524 -27.713 1.00 85.35 159 ALA B CA 1
ATOM 3966 C C . ALA B 1 137 ? 40.803 -36.792 -26.660 1.00 80.49 159 ALA B C 1
ATOM 3967 O O . ALA B 1 137 ? 41.136 -36.804 -25.476 1.00 86.70 159 ALA B O 1
ATOM 3969 N N . ALA B 1 138 ? 39.712 -36.173 -27.092 1.00 68.39 160 ALA B N 1
ATOM 3970 C CA . ALA B 1 138 ? 38.857 -35.457 -26.158 1.00 71.40 160 ALA B CA 1
ATOM 3971 C C . ALA B 1 138 ? 38.226 -36.428 -25.178 1.00 74.27 160 ALA B C 1
ATOM 3972 O O . ALA B 1 138 ? 38.229 -36.183 -23.978 1.00 84.58 160 ALA B O 1
ATOM 3974 N N . GLN B 1 139 ? 37.677 -37.521 -25.695 1.00 79.24 161 GLN B N 1
ATOM 3975 C CA . GLN B 1 139 ? 37.039 -38.535 -24.856 1.00 89.57 161 GLN B CA 1
ATOM 3976 C C . GLN B 1 139 ? 38.039 -39.164 -23.896 1.00 82.90 161 GLN B C 1
ATOM 3977 O O . GLN B 1 139 ? 37.776 -39.291 -22.696 1.00 81.73 161 GLN B O 1
ATOM 3983 N N . TRP B 1 140 ? 39.193 -39.525 -24.448 1.00 68.25 162 TRP B N 1
ATOM 3984 C CA . TRP B 1 140 ? 40.298 -40.046 -23.671 1.00 70.68 162 TRP B CA 1
ATOM 3985 C C . TRP B 1 140 ? 40.580 -39.158 -22.474 1.00 77.73 162 TRP B C 1
ATOM 3986 O O . TRP B 1 140 ? 40.605 -39.621 -21.348 1.00 90.92 162 TRP B O 1
ATOM 3997 N N . PHE B 1 141 ? 40.779 -37.876 -22.724 1.00 80.47 163 PHE B N 1
ATOM 3998 C CA . PHE B 1 141 ? 41.076 -36.939 -21.657 1.00 76.31 163 PHE B CA 1
ATOM 3999 C C . PHE B 1 141 ? 39.996 -36.964 -20.574 1.00 74.06 163 PHE B C 1
ATOM 4000 O O . PHE B 1 141 ? 40.313 -37.004 -19.384 1.00 72.49 163 PHE B O 1
ATOM 4008 N N . LYS B 1 142 ? 38.731 -36.941 -20.982 1.00 66.85 164 LYS B N 1
ATOM 4009 C CA . LYS B 1 142 ? 37.642 -36.943 -20.013 1.00 78.49 164 LYS B CA 1
ATOM 4010 C C . LYS B 1 142 ? 37.671 -38.207 -19.158 1.00 91.44 164 LYS B C 1
ATOM 4011 O O . LYS B 1 142 ? 37.529 -38.156 -17.929 1.00 79.34 164 LYS B O 1
ATOM 4017 N N . GLN B 1 143 ? 37.827 -39.343 -19.823 1.00 90.99 165 GLN B N 1
ATOM 4018 C CA . GLN B 1 143 ? 37.813 -40.604 -19.125 1.00 94.16 165 GLN B CA 1
ATOM 4019 C C . GLN B 1 143 ? 39.023 -40.693 -18.174 1.00 91.10 165 GLN B C 1
ATOM 4020 O O . GLN B 1 143 ? 38.898 -41.213 -17.064 1.00 84.39 165 GLN B O 1
ATOM 4026 N N . GLN B 1 144 ? 40.164 -40.124 -18.574 1.00 89.98 166 GLN B N 1
ATOM 4027 C CA . GLN B 1 144 ? 41.352 -40.065 -17.699 1.00 84.12 166 GLN B CA 1
ATOM 4028 C C . GLN B 1 144 ? 41.079 -39.338 -16.394 1.00 89.21 166 GLN B C 1
ATOM 4029 O O . GLN B 1 144 ? 41.644 -39.695 -15.363 1.00 88.63 166 GLN B O 1
ATOM 4035 N N . PHE B 1 145 ? 40.238 -38.305 -16.447 1.00 90.92 167 PHE B N 1
ATOM 4036 C CA . PHE B 1 145 ? 39.875 -37.551 -15.250 1.00 89.16 167 PHE B CA 1
ATOM 4037 C C . PHE B 1 145 ? 38.915 -38.335 -14.373 1.00 93.87 167 PHE B C 1
ATOM 4038 O O . PHE B 1 145 ? 39.088 -38.395 -13.155 1.00 90.77 167 PHE B O 1
ATOM 4046 N N . ASP B 1 146 ? 37.866 -38.866 -14.995 1.00 100.80 168 ASP B N 1
ATOM 4047 C CA . ASP B 1 146 ? 36.864 -39.663 -14.302 1.00 99.86 168 ASP B CA 1
ATOM 4048 C C . ASP B 1 146 ? 37.541 -40.788 -13.522 1.00 99.21 168 ASP B C 1
ATOM 4049 O O . ASP B 1 146 ? 37.275 -41.010 -12.340 1.00 102.14 168 ASP B O 1
ATOM 4054 N N . THR B 1 147 ? 38.438 -41.476 -14.209 1.00 89.58 169 THR B N 1
ATOM 4055 C CA . THR B 1 147 ? 39.220 -42.551 -13.641 1.00 90.02 169 THR B CA 1
ATOM 4056 C C . THR B 1 147 ? 40.089 -42.131 -12.452 1.00 100.48 169 THR B C 1
ATOM 4057 O O . THR B 1 147 ? 39.978 -42.712 -11.371 1.00 101.27 169 THR B O 1
ATOM 4061 N N . LEU B 1 148 ? 40.957 -41.139 -12.652 1.00 100.63 170 LEU B N 1
ATOM 4062 C CA . LEU B 1 148 ? 41.823 -40.645 -11.573 1.00 100.26 170 LEU B CA 1
ATOM 4063 C C . LEU B 1 148 ? 41.044 -40.181 -10.346 1.00 97.90 170 LEU B C 1
ATOM 4064 O O . LEU B 1 148 ? 41.469 -40.426 -9.216 1.00 93.77 170 LEU B O 1
ATOM 4069 N N . ALA B 1 149 ? 39.913 -39.515 -10.561 1.00 86.74 171 ALA B N 1
ATOM 4070 C CA . ALA B 1 149 ? 39.088 -39.081 -9.445 1.00 87.21 171 ALA B CA 1
ATOM 4071 C C . ALA B 1 149 ? 38.489 -40.287 -8.724 1.00 114.13 171 ALA B C 1
ATOM 4072 O O . ALA B 1 149 ? 38.288 -40.258 -7.507 1.00 117.72 171 ALA B O 1
ATOM 4074 N N . GLN B 1 150 ? 38.203 -41.342 -9.484 1.00 121.72 172 GLN B N 1
ATOM 4075 C CA . GLN B 1 150 ? 37.646 -42.573 -8.924 1.00 124.72 172 GLN B CA 1
ATOM 4076 C C . GLN B 1 150 ? 38.683 -43.488 -8.265 1.00 121.77 172 GLN B C 1
ATOM 4077 O O . GLN B 1 150 ? 38.419 -44.084 -7.214 1.00 119.13 172 GLN B O 1
ATOM 4083 N N . ASP B 1 151 ? 39.856 -43.608 -8.881 1.00 120.81 173 ASP B N 1
ATOM 4084 C CA . ASP B 1 151 ? 40.935 -44.402 -8.295 1.00 114.61 173 ASP B CA 1
ATOM 4085 C C . ASP B 1 151 ? 41.423 -43.863 -6.955 1.00 115.14 173 ASP B C 1
ATOM 4086 O O . ASP B 1 151 ? 41.910 -44.634 -6.134 1.00 123.86 173 ASP B O 1
ATOM 4091 N N . TYR B 1 152 ? 41.334 -42.553 -6.741 1.00 112.10 174 TYR B N 1
ATOM 4092 C CA . TYR B 1 152 ? 41.697 -42.001 -5.438 1.00 108.96 174 TYR B CA 1
ATOM 4093 C C . TYR B 1 152 ? 40.466 -41.653 -4.621 1.00 107.90 174 TYR B C 1
ATOM 4094 O O . TYR B 1 152 ? 40.554 -40.957 -3.603 1.00 106.27 174 TYR B O 1
ATOM 4103 N N . GLY B 1 153 ? 39.327 -42.181 -5.059 1.00 105.46 175 GLY B N 1
ATOM 4104 C CA . GLY B 1 153 ? 38.067 -41.990 -4.372 1.00 100.40 175 GLY B CA 1
ATOM 4105 C C . GLY B 1 153 ? 37.703 -40.562 -4.014 1.00 107.65 175 GLY B C 1
ATOM 4106 O O . GLY B 1 153 ? 37.425 -40.269 -2.854 1.00 107.41 175 GLY B O 1
ATOM 4107 N N . ARG B 1 154 ? 37.734 -39.655 -4.987 1.00 110.01 176 ARG B N 1
ATOM 4108 C CA . ARG B 1 154 ? 37.257 -38.304 -4.710 1.00 107.56 176 ARG B CA 1
ATOM 4109 C C . ARG B 1 154 ? 35.890 -38.063 -5.320 1.00 109.25 176 ARG B C 1
ATOM 4110 O O . ARG B 1 154 ? 35.726 -38.138 -6.539 1.00 105.91 176 ARG B O 1
ATOM 4118 N N . LYS B 1 155 ? 34.921 -37.778 -4.449 1.00 122.29 177 LYS B N 1
ATOM 4119 C CA . LYS B 1 155 ? 33.519 -37.583 -4.826 1.00 125.65 177 LYS B CA 1
ATOM 4120 C C . LYS B 1 155 ? 33.266 -36.118 -5.159 1.00 120.52 177 LYS B C 1
ATOM 4121 O O . LYS B 1 155 ? 32.161 -35.717 -5.526 1.00 121.72 177 LYS B O 1
ATOM 4127 N N . ASP B 1 156 ? 34.323 -35.333 -5.020 1.00 121.13 178 ASP B N 1
ATOM 4128 C CA . ASP B 1 156 ? 34.254 -33.882 -4.997 1.00 123.72 178 ASP B CA 1
ATOM 4129 C C . ASP B 1 156 ? 34.267 -33.273 -6.436 1.00 123.25 178 ASP B C 1
ATOM 4130 O O . ASP B 1 156 ? 34.552 -32.084 -6.626 1.00 115.35 178 ASP B O 1
ATOM 4135 N N . VAL B 1 157 ? 33.969 -34.096 -7.446 1.00 115.68 179 VAL B N 1
ATOM 4136 C CA . VAL B 1 157 ? 34.319 -33.761 -8.828 1.00 111.03 179 VAL B CA 1
ATOM 4137 C C . VAL B 1 157 ? 33.227 -33.943 -9.894 1.00 116.12 179 VAL B C 1
ATOM 4138 O O . VAL B 1 157 ? 32.230 -34.637 -9.675 1.00 115.53 179 VAL B O 1
ATOM 4142 N N . GLU B 1 158 ? 33.463 -33.326 -11.057 1.00 110.71 180 GLU B N 1
ATOM 4143 C CA . GLU B 1 158 ? 32.629 -33.474 -12.262 1.00 110.15 180 GLU B CA 1
ATOM 4144 C C . GLU B 1 158 ? 33.352 -33.168 -13.575 1.00 99.30 180 GLU B C 1
ATOM 4145 O O . GLU B 1 158 ? 34.201 -32.282 -13.634 1.00 86.64 180 GLU B O 1
ATOM 4151 N N . SER B 1 159 ? 32.933 -33.846 -14.639 1.00 96.71 181 SER B N 1
ATOM 4152 C CA . SER B 1 159 ? 33.448 -33.592 -15.974 1.00 106.36 181 SER B CA 1
ATOM 4153 C C . SER B 1 159 ? 32.339 -33.635 -17.027 1.00 108.27 181 SER B C 1
ATOM 4154 O O . SER B 1 159 ? 31.492 -34.529 -17.018 1.00 115.13 181 SER B O 1
ATOM 4157 N N . TYR B 1 160 ? 32.355 -32.664 -17.938 1.00 93.29 182 TYR B N 1
ATOM 4158 C CA . TYR B 1 160 ? 31.383 -32.625 -19.024 1.00 93.28 182 TYR B CA 1
ATOM 4159 C C . TYR B 1 160 ? 32.001 -32.088 -20.326 1.00 89.59 182 TYR B C 1
ATOM 4160 O O . TYR B 1 160 ? 32.973 -31.327 -20.315 1.00 80.90 182 TYR B O 1
ATOM 4169 N N . PHE B 1 161 ? 31.414 -32.508 -21.441 1.00 80.94 183 PHE B N 1
ATOM 4170 C CA . PHE B 1 161 ? 31.707 -31.940 -22.743 1.00 85.06 183 PHE B CA 1
ATOM 4171 C C . PHE B 1 161 ? 31.106 -30.544 -22.939 1.00 86.49 183 PHE B C 1
ATOM 4172 O O . PHE B 1 161 ? 30.021 -30.237 -22.447 1.00 91.53 183 PHE B O 1
ATOM 4180 N N . VAL B 1 162 ? 31.837 -29.688 -23.640 1.00 80.48 184 VAL B N 1
ATOM 4181 C CA . VAL B 1 162 ? 31.256 -28.462 -24.159 1.00 83.24 184 VAL B CA 1
ATOM 4182 C C . VAL B 1 162 ? 31.403 -28.519 -25.671 1.00 83.60 184 VAL B C 1
ATOM 4183 O O . VAL B 1 162 ? 32.507 -28.379 -26.197 1.00 86.01 184 VAL B O 1
ATOM 4187 N N . LYS B 1 163 ? 30.292 -28.778 -26.353 1.00 81.67 185 LYS B N 1
ATOM 4188 C CA . LYS B 1 163 ? 30.284 -28.937 -27.798 1.00 82.57 185 LYS B CA 1
ATOM 4189 C C . LYS B 1 163 ? 30.852 -27.685 -28.478 1.00 77.48 185 LYS B C 1
ATOM 4190 O O . LYS B 1 163 ? 30.686 -26.562 -28.003 1.00 71.87 185 LYS B O 1
ATOM 4196 N N . THR B 1 164 ? 31.573 -27.891 -29.568 1.00 71.82 186 THR B N 1
ATOM 4197 C CA . THR B 1 164 ? 32.195 -26.780 -30.263 1.00 65.32 186 THR B CA 1
ATOM 4198 C C . THR B 1 164 ? 31.268 -26.236 -31.333 1.00 65.32 186 THR B C 1
ATOM 4199 O O . THR B 1 164 ? 31.541 -26.333 -32.523 1.00 61.85 186 THR B O 1
ATOM 4203 N N . GLY B 1 165 ? 30.145 -25.683 -30.884 1.00 86.54 187 GLY B N 1
ATOM 4204 C CA . GLY B 1 165 ? 29.084 -25.215 -31.769 1.00 85.15 187 GLY B CA 1
ATOM 4205 C C . GLY B 1 165 ? 28.698 -26.345 -32.714 1.00 86.49 187 GLY B C 1
ATOM 4206 O O . GLY B 1 165 ? 28.687 -27.498 -32.312 1.00 93.08 187 GLY B O 1
ATOM 4207 N N . ASN B 1 166 ? 28.425 -26.034 -33.975 1.00 90.83 188 ASN B N 1
ATOM 4208 C CA . ASN B 1 166 ? 28.076 -27.062 -34.934 1.00 93.67 188 ASN B CA 1
ATOM 4209 C C . ASN B 1 166 ? 29.173 -27.323 -35.972 1.00 86.61 188 ASN B C 1
ATOM 4210 O O . ASN B 1 166 ? 28.929 -28.104 -36.898 1.00 93.15 188 ASN B O 1
ATOM 4215 N N . LYS B 1 167 ? 30.337 -26.664 -35.878 1.00 83.61 189 LYS B N 1
ATOM 4216 C CA . LYS B 1 167 ? 31.344 -26.843 -36.935 1.00 78.43 189 LYS B CA 1
ATOM 4217 C C . LYS B 1 167 ? 32.355 -27.965 -36.700 1.00 72.04 189 LYS B C 1
ATOM 4218 O O . LYS B 1 167 ? 32.976 -28.449 -37.645 1.00 79.66 189 LYS B O 1
ATOM 4224 N N . PHE B 1 168 ? 32.587 -28.339 -35.454 1.00 69.86 190 PHE B N 1
ATOM 4225 C CA . PHE B 1 168 ? 33.609 -29.338 -35.224 1.00 57.34 190 PHE B CA 1
ATOM 4226 C C . PHE B 1 168 ? 33.114 -30.401 -34.293 1.00 66.08 190 PHE B C 1
ATOM 4227 O O . PHE B 1 168 ? 32.617 -30.121 -33.201 1.00 68.54 190 PHE B O 1
ATOM 4235 N N . ILE B 1 169 ? 33.272 -31.634 -34.749 1.00 73.32 191 ILE B N 1
ATOM 4236 C CA . ILE B 1 169 ? 32.842 -32.804 -34.015 1.00 71.03 191 ILE B CA 1
ATOM 4237 C C . ILE B 1 169 ? 33.625 -32.956 -32.709 1.00 78.13 191 ILE B C 1
ATOM 4238 O O . ILE B 1 169 ? 33.166 -33.615 -31.783 1.00 90.04 191 ILE B O 1
ATOM 4243 N N . GLN B 1 170 ? 34.818 -32.370 -32.637 1.00 72.13 192 GLN B N 1
ATOM 4244 C CA . GLN B 1 170 ? 35.611 -32.422 -31.406 1.00 67.57 192 GLN B CA 1
ATOM 4245 C C . GLN B 1 170 ? 35.100 -31.423 -30.377 1.00 67.95 192 GLN B C 1
ATOM 4246 O O . GLN B 1 170 ? 35.076 -30.214 -30.630 1.00 67.66 192 GLN B O 1
ATOM 4252 N N . PRO B 1 171 ? 34.701 -31.916 -29.203 1.00 65.62 193 PRO B N 1
ATOM 4253 C CA . PRO B 1 171 ? 34.217 -31.030 -28.144 1.00 63.85 193 PRO B CA 1
ATOM 4254 C C . PRO B 1 171 ? 35.347 -30.602 -27.227 1.00 69.48 193 PRO B C 1
ATOM 4255 O O . PRO B 1 171 ? 36.415 -31.195 -27.278 1.00 67.82 193 PRO B O 1
ATOM 4259 N N . SER B 1 172 ? 35.128 -29.572 -26.421 1.00 72.21 194 SER B N 1
ATOM 4260 C CA . SER B 1 172 ? 36.025 -29.314 -25.312 1.00 71.65 194 SER B CA 1
ATOM 4261 C C . SER B 1 172 ? 35.658 -30.234 -24.161 1.00 85.11 194 SER B C 1
ATOM 4262 O O . SER B 1 172 ? 34.601 -30.861 -24.183 1.00 92.67 194 SER B O 1
ATOM 4265 N N . VAL B 1 173 ? 36.550 -30.337 -23.179 1.00 81.56 195 VAL B N 1
ATOM 4266 C CA . VAL B 1 173 ? 36.263 -31.055 -21.945 1.00 72.85 195 VAL B CA 1
ATOM 4267 C C . VAL B 1 173 ? 36.615 -30.176 -20.745 1.00 69.01 195 VAL B C 1
ATOM 4268 O O . VAL B 1 173 ? 37.709 -29.627 -20.648 1.00 69.40 195 VAL B O 1
ATOM 4272 N N . VAL B 1 174 ? 35.636 -30.004 -19.871 1.00 72.45 196 VAL B N 1
ATOM 4273 C CA . VAL B 1 174 ? 35.761 -29.238 -18.642 1.00 77.28 196 VAL B CA 1
ATOM 4274 C C . VAL B 1 174 ? 35.719 -30.210 -17.456 1.00 84.54 196 VAL B C 1
ATOM 4275 O O . VAL B 1 174 ? 34.800 -31.021 -17.342 1.00 81.88 196 VAL B O 1
ATOM 4279 N N . THR B 1 175 ? 36.709 -30.131 -16.575 1.00 85.34 197 THR B N 1
ATOM 4280 C CA . THR B 1 175 ? 36.698 -30.937 -15.365 1.00 76.84 197 THR B CA 1
ATOM 4281 C C . THR B 1 175 ? 36.884 -29.998 -14.180 1.00 75.86 197 THR B C 1
ATOM 4282 O O . THR B 1 175 ? 37.495 -28.934 -14.303 1.00 71.46 197 THR B O 1
ATOM 4286 N N . VAL B 1 176 ? 36.340 -30.394 -13.036 1.00 71.44 198 VAL B N 1
ATOM 4287 C CA . VAL B 1 176 ? 36.337 -29.541 -11.866 1.00 74.11 198 VAL B CA 1
ATOM 4288 C C . VAL B 1 176 ? 36.439 -30.333 -10.567 1.00 91.98 198 VAL B C 1
ATOM 4289 O O . VAL B 1 176 ? 35.765 -31.359 -10.376 1.00 91.58 198 VAL B O 1
ATOM 4293 N N . ILE B 1 177 ? 37.299 -29.860 -9.673 1.00 95.43 199 ILE B N 1
ATOM 4294 C CA . ILE B 1 177 ? 37.347 -30.404 -8.328 1.00 100.80 199 ILE B CA 1
ATOM 4295 C C . ILE B 1 177 ? 36.841 -29.354 -7.335 1.00 100.83 199 ILE B C 1
ATOM 4296 O O . ILE B 1 177 ? 37.324 -28.224 -7.317 1.00 106.53 199 ILE B O 1
ATOM 4301 N N . GLY B 1 178 ? 35.843 -29.713 -6.539 1.00 101.55 200 GLY B N 1
ATOM 4302 C CA . GLY B 1 178 ? 35.298 -28.788 -5.558 1.00 106.21 200 GLY B CA 1
ATOM 4303 C C . GLY B 1 178 ? 34.324 -27.814 -6.192 1.00 107.13 200 GLY B C 1
ATOM 4304 O O . GLY B 1 178 ? 34.432 -26.606 -6.003 1.00 98.86 200 GLY B O 1
ATOM 4305 N N . LYS B 1 179 ? 33.368 -28.352 -6.940 1.00 124.06 201 LYS B N 1
ATOM 4306 C CA . LYS B 1 179 ? 32.383 -27.556 -7.678 1.00 135.54 201 LYS B CA 1
ATOM 4307 C C . LYS B 1 179 ? 31.482 -26.628 -6.854 1.00 143.15 201 LYS B C 1
ATOM 4308 O O . LYS B 1 179 ? 31.267 -25.475 -7.236 1.00 144.69 201 LYS B O 1
ATOM 4314 N N . ASP B 1 180 ? 30.993 -27.110 -5.712 1.00 145.24 202 ASP B N 1
ATOM 4315 C CA . ASP B 1 180 ? 29.960 -26.388 -4.964 1.00 139.33 202 ASP B CA 1
ATOM 4316 C C . ASP B 1 180 ? 30.537 -25.517 -3.891 1.00 128.54 202 ASP B C 1
ATOM 4317 O O . ASP B 1 180 ? 29.828 -24.810 -3.186 1.00 138.27 202 ASP B O 1
ATOM 4322 N N . LYS B 1 181 ? 31.841 -25.593 -3.760 1.00 116.58 203 LYS B N 1
ATOM 4323 C CA . LYS B 1 181 ? 32.517 -24.888 -2.711 1.00 117.77 203 LYS B CA 1
ATOM 4324 C C . LYS B 1 181 ? 32.678 -23.394 -3.023 1.00 118.98 203 LYS B C 1
ATOM 4325 O O . LYS B 1 181 ? 32.750 -22.997 -4.193 1.00 119.89 203 LYS B O 1
ATOM 4331 N N . PRO B 1 182 ? 32.667 -22.554 -1.970 1.00 126.61 204 PRO B N 1
ATOM 4332 C CA . PRO B 1 182 ? 32.638 -21.085 -2.076 1.00 127.66 204 PRO B CA 1
ATOM 4333 C C . PRO B 1 182 ? 33.942 -20.380 -2.480 1.00 120.70 204 PRO B C 1
ATOM 4334 O O . PRO B 1 182 ? 35.055 -20.862 -2.266 1.00 123.83 204 PRO B O 1
ATOM 4338 N N . GLY B 1 183 ? 33.743 -19.199 -3.059 1.00 107.96 205 GLY B N 1
ATOM 4339 C CA . GLY B 1 183 ? 34.775 -18.271 -3.482 1.00 99.01 205 GLY B CA 1
ATOM 4340 C C . GLY B 1 183 ? 34.834 -18.401 -4.975 1.00 108.81 205 GLY B C 1
ATOM 4341 O O . GLY B 1 183 ? 34.217 -19.273 -5.514 1.00 100.31 205 GLY B O 1
ATOM 4342 N N . GLU B 1 184 ? 35.579 -17.554 -5.657 1.00 129.98 206 GLU B N 1
ATOM 4343 C CA . GLU B 1 184 ? 35.662 -17.654 -7.120 1.00 130.58 206 GLU B CA 1
ATOM 4344 C C . GLU B 1 184 ? 36.778 -18.613 -7.505 1.00 130.53 206 GLU B C 1
ATOM 4345 O O . GLU B 1 184 ? 37.814 -18.673 -6.840 1.00 131.43 206 GLU B O 1
ATOM 4351 N N . ALA B 1 185 ? 36.553 -19.352 -8.586 1.00 120.47 207 ALA B N 1
ATOM 4352 C CA . ALA B 1 185 ? 37.393 -20.480 -8.974 1.00 102.90 207 ALA B CA 1
ATOM 4353 C C . ALA B 1 185 ? 38.717 -20.164 -9.671 1.00 99.60 207 ALA B C 1
ATOM 4354 O O . ALA B 1 185 ? 38.990 -19.034 -10.096 1.00 97.43 207 ALA B O 1
ATOM 4356 N N . ILE B 1 186 ? 39.548 -21.199 -9.747 1.00 102.41 208 ILE B N 1
ATOM 4357 C CA . ILE B 1 186 ? 40.783 -21.155 -10.523 1.00 99.01 208 ILE B CA 1
ATOM 4358 C C . ILE B 1 186 ? 40.680 -22.074 -11.752 1.00 86.38 208 ILE B C 1
ATOM 4359 O O . ILE B 1 186 ? 40.188 -23.210 -11.653 1.00 83.51 208 ILE B O 1
ATOM 4364 N N . VAL B 1 187 ? 41.158 -21.585 -12.898 1.00 67.50 209 VAL B N 1
ATOM 4365 C CA . VAL B 1 187 ? 41.114 -22.349 -14.133 1.00 65.49 209 VAL B CA 1
ATOM 4366 C C . VAL B 1 187 ? 42.513 -22.691 -14.656 1.00 74.98 209 VAL B C 1
ATOM 4367 O O . VAL B 1 187 ? 43.374 -21.817 -14.814 1.00 75.48 209 VAL B O 1
ATOM 4371 N N . ILE B 1 188 ? 42.724 -23.974 -14.933 1.00 73.78 210 ILE B N 1
ATOM 4372 C CA . ILE B 1 188 ? 43.910 -24.408 -15.651 1.00 70.95 210 ILE B CA 1
ATOM 4373 C C . ILE B 1 188 ? 43.469 -24.969 -17.001 1.00 67.04 210 ILE B C 1
ATOM 4374 O O . ILE B 1 188 ? 42.537 -25.771 -17.086 1.00 60.32 210 ILE B O 1
ATOM 4379 N N . GLY B 1 189 ? 44.144 -24.556 -18.060 1.00 58.65 211 GLY B N 1
ATOM 4380 C CA . GLY B 1 189 ? 43.778 -25.042 -19.372 1.00 65.76 211 GLY B CA 1
ATOM 4381 C C . GLY B 1 189 ? 44.907 -25.322 -20.344 1.00 69.55 211 GLY B C 1
ATOM 4382 O O . GLY B 1 189 ? 46.003 -24.756 -20.236 1.00 55.82 211 GLY B O 1
ATOM 4383 N N . ALA B 1 190 ? 44.612 -26.207 -21.295 1.00 64.00 212 ALA B N 1
ATOM 4384 C CA . ALA B 1 190 ? 45.476 -26.506 -22.430 1.00 57.05 212 ALA B CA 1
ATOM 4385 C C . ALA B 1 190 ? 44.601 -26.981 -23.587 1.00 54.23 212 ALA B C 1
ATOM 4386 O O . ALA B 1 190 ? 43.474 -27.421 -23.368 1.00 63.06 212 ALA B O 1
ATOM 4388 N N . HIS B 1 191 ? 45.095 -26.900 -24.814 1.00 52.14 213 HIS B N 1
ATOM 4389 C CA . HIS B 1 191 ? 44.307 -27.398 -25.925 1.00 51.71 213 HIS B CA 1
ATOM 4390 C C . HIS B 1 191 ? 44.707 -28.788 -26.416 1.00 55.45 213 HIS B C 1
ATOM 4391 O O . HIS B 1 191 ? 45.901 -29.145 -26.486 1.00 51.16 213 HIS B O 1
ATOM 4398 N N . ILE B 1 192 ? 43.676 -29.579 -26.711 1.00 51.89 214 ILE B N 1
ATOM 4399 C CA . ILE B 1 192 ? 43.823 -30.986 -27.048 1.00 52.88 214 ILE B CA 1
ATOM 4400 C C . ILE B 1 192 ? 44.065 -31.207 -28.531 1.00 54.99 214 ILE B C 1
ATOM 4401 O O . ILE B 1 192 ? 44.516 -32.279 -28.942 1.00 56.37 214 ILE B O 1
ATOM 4406 N N . ASP B 1 193 ? 43.779 -30.200 -29.344 1.00 50.96 215 ASP B N 1
ATOM 4407 C CA . ASP B 1 193 ? 43.703 -30.436 -30.778 1.00 54.79 215 ASP B CA 1
ATOM 4408 C C . ASP B 1 193 ? 45.014 -30.188 -31.492 1.00 58.03 215 ASP B C 1
ATOM 4409 O O . ASP B 1 193 ? 45.978 -29.671 -30.927 1.00 54.97 215 ASP B O 1
ATOM 4414 N N . THR B 1 194 ? 45.030 -30.592 -32.752 1.00 60.03 216 THR B N 1
ATOM 4415 C CA . THR B 1 194 ? 46.135 -30.312 -33.638 1.00 62.41 216 THR B CA 1
ATOM 4416 C C . THR B 1 194 ? 45.573 -29.996 -35.032 1.00 60.80 216 THR B C 1
ATOM 4417 O O . THR B 1 194 ? 44.356 -29.939 -35.211 1.00 67.79 216 THR B O 1
ATOM 4421 N N . LEU B 1 195 ? 46.449 -29.753 -36.002 1.00 64.11 217 LEU B N 1
ATOM 4422 C CA . LEU B 1 195 ? 46.056 -29.672 -37.417 1.00 62.88 217 LEU B CA 1
ATOM 4423 C C . LEU B 1 195 ? 45.684 -31.019 -38.030 1.00 68.10 217 LEU B C 1
ATOM 4424 O O . LEU B 1 195 ? 45.807 -32.066 -37.393 1.00 72.90 217 LEU B O 1
ATOM 4429 N N . ASP B 1 196 ? 45.245 -30.977 -39.283 1.00 61.88 218 ASP B N 1
ATOM 4430 C CA . ASP B 1 196 ? 44.925 -32.179 -40.038 1.00 64.58 218 ASP B CA 1
ATOM 4431 C C . ASP B 1 196 ? 46.192 -32.791 -40.607 1.00 68.52 218 ASP B C 1
ATOM 4432 O O . ASP B 1 196 ? 47.230 -32.138 -40.679 1.00 68.65 218 ASP B O 1
ATOM 4437 N N . GLY B 1 197 ? 46.090 -34.037 -41.051 1.00 75.39 219 GLY B N 1
ATOM 4438 C CA . GLY B 1 197 ? 47.212 -34.722 -41.661 1.00 74.16 219 GLY B CA 1
ATOM 4439 C C . GLY B 1 197 ? 48.026 -35.478 -40.639 1.00 75.10 219 GLY B C 1
ATOM 4440 O O . GLY B 1 197 ? 47.480 -36.085 -39.721 1.00 84.97 219 GLY B O 1
ATOM 4441 N N . ASN B 1 198 ? 49.342 -35.438 -40.776 1.00 79.34 220 ASN B N 1
ATOM 4442 C CA . ASN B 1 198 ? 50.194 -36.145 -39.831 1.00 77.77 220 ASN B CA 1
ATOM 4443 C C . ASN B 1 198 ? 50.802 -35.198 -38.796 1.00 71.64 220 ASN B C 1
ATOM 4444 O O . ASN B 1 198 ? 51.839 -34.567 -39.026 1.00 66.44 220 ASN B O 1
ATOM 4449 N N . MET B 1 199 ? 50.139 -35.125 -37.646 1.00 66.28 221 MET B N 1
ATOM 4450 C CA . MET B 1 199 ? 50.453 -34.144 -36.621 1.00 61.91 221 MET B CA 1
ATOM 4451 C C . MET B 1 199 ? 50.386 -34.753 -35.237 1.00 68.24 221 MET B C 1
ATOM 4452 O O . MET B 1 199 ? 49.307 -34.813 -34.643 1.00 67.30 221 MET B O 1
ATOM 4457 N N . PRO B 1 200 ? 51.533 -35.209 -34.721 1.00 54.19 222 PRO B N 1
ATOM 4458 C CA . PRO B 1 200 ? 51.639 -35.737 -33.361 1.00 54.97 222 PRO B CA 1
ATOM 4459 C C . PRO B 1 200 ? 51.429 -34.658 -32.309 1.00 51.35 222 PRO B C 1
ATOM 4460 O O . PRO B 1 200 ? 50.907 -34.947 -31.237 1.00 56.38 222 PRO B O 1
ATOM 4464 N N . GLY B 1 201 ? 51.827 -33.431 -32.614 1.00 52.05 223 GLY B N 1
ATOM 4465 C CA . GLY B 1 201 ? 51.585 -32.303 -31.734 1.00 49.77 223 GLY B CA 1
ATOM 4466 C C . GLY B 1 201 ? 52.072 -32.497 -30.323 1.00 56.03 223 GLY B C 1
ATOM 4467 O O . GLY B 1 201 ? 51.377 -32.187 -29.367 1.00 60.32 223 GLY B O 1
ATOM 4468 N N . ALA B 1 202 ? 53.278 -33.032 -30.200 1.00 67.78 224 ALA B N 1
ATOM 4469 C CA . ALA B 1 202 ? 53.870 -33.336 -28.909 1.00 60.33 224 ALA B CA 1
ATOM 4470 C C . ALA B 1 202 ? 54.035 -32.068 -28.079 1.00 57.47 224 ALA B C 1
ATOM 4471 O O . ALA B 1 202 ? 53.448 -31.926 -27.006 1.00 53.44 224 ALA B O 1
ATOM 4473 N N . ASP B 1 203 ? 54.830 -31.135 -28.581 1.00 55.95 225 ASP B N 1
ATOM 4474 C CA . ASP B 1 203 ? 54.973 -29.889 -27.868 1.00 55.00 225 ASP B CA 1
ATOM 4475 C C . ASP B 1 203 ? 53.715 -29.058 -27.977 1.00 60.71 225 ASP B C 1
ATOM 4476 O O . ASP B 1 203 ? 53.277 -28.490 -26.977 1.00 50.85 225 ASP B O 1
ATOM 4481 N N . ASP B 1 204 ? 53.102 -29.025 -29.167 1.00 63.44 226 ASP B N 1
ATOM 4482 C CA . ASP B 1 204 ? 51.894 -28.222 -29.362 1.00 55.67 226 ASP B CA 1
ATOM 4483 C C . ASP B 1 204 ? 50.736 -28.856 -28.648 1.00 70.40 226 ASP B C 1
ATOM 4484 O O . ASP B 1 204 ? 49.800 -29.393 -29.242 1.00 63.76 226 ASP B O 1
ATOM 4489 N N . ASP B 1 205 ? 50.920 -28.815 -27.338 1.00 77.64 227 ASP B N 1
ATOM 4490 C CA . ASP B 1 205 ? 49.990 -29.091 -26.281 1.00 64.96 227 ASP B CA 1
ATOM 4491 C C . ASP B 1 205 ? 49.558 -30.507 -26.023 1.00 58.38 227 ASP B C 1
ATOM 4492 O O . ASP B 1 205 ? 48.663 -30.725 -25.230 1.00 66.49 227 ASP B O 1
ATOM 4497 N N . SER B 1 206 ? 50.244 -31.480 -26.600 1.00 59.11 228 SER B N 1
ATOM 4498 C CA . SER B 1 206 ? 50.253 -32.752 -25.884 1.00 60.45 228 SER B CA 1
ATOM 4499 C C . SER B 1 206 ? 50.918 -32.442 -24.557 1.00 52.66 228 SER B C 1
ATOM 4500 O O . SER B 1 206 ? 50.423 -32.829 -23.506 1.00 53.50 228 SER B O 1
ATOM 4503 N N . SER B 1 207 ? 52.007 -31.679 -24.627 1.00 52.45 229 SER B N 1
ATOM 4504 C CA . SER B 1 207 ? 52.760 -31.256 -23.446 1.00 53.22 229 SER B CA 1
ATOM 4505 C C . SER B 1 207 ? 51.883 -30.597 -22.375 1.00 63.12 229 SER B C 1
ATOM 4506 O O . SER B 1 207 ? 51.735 -31.122 -21.258 1.00 54.74 229 SER B O 1
ATOM 4509 N N . GLY B 1 208 ? 51.288 -29.459 -22.745 1.00 56.53 230 GLY B N 1
ATOM 4510 C CA . GLY B 1 208 ? 50.411 -28.704 -21.873 1.00 53.77 230 GLY B CA 1
ATOM 4511 C C . GLY B 1 208 ? 49.327 -29.561 -21.257 1.00 54.39 230 GLY B C 1
ATOM 4512 O O . GLY B 1 208 ? 49.040 -29.435 -20.078 1.00 63.43 230 GLY B O 1
ATOM 4513 N N . ILE B 1 209 ? 48.701 -30.410 -22.062 1.00 53.93 231 ILE B N 1
ATOM 4514 C CA . ILE B 1 209 ? 47.699 -31.339 -21.565 1.00 54.75 231 ILE B CA 1
ATOM 4515 C C . ILE B 1 209 ? 48.302 -32.263 -20.509 1.00 71.48 231 ILE B C 1
ATOM 4516 O O . ILE B 1 209 ? 47.741 -32.399 -19.426 1.00 69.49 231 ILE B O 1
ATOM 4521 N N . SER B 1 210 ? 49.462 -32.863 -20.803 1.00 70.25 232 SER B N 1
ATOM 4522 C CA . SER B 1 210 ? 50.070 -33.809 -19.874 1.00 59.15 232 SER B CA 1
ATOM 4523 C C . SER B 1 210 ? 50.371 -33.104 -18.557 1.00 61.44 232 SER B C 1
ATOM 4524 O O . SER B 1 210 ? 50.026 -33.604 -17.491 1.00 62.32 232 SER B O 1
ATOM 4527 N N . VAL B 1 211 ? 50.951 -31.911 -18.636 1.00 62.59 233 VAL B N 1
ATOM 4528 C CA . VAL B 1 211 ? 51.271 -31.154 -17.427 1.00 67.96 233 VAL B CA 1
ATOM 4529 C C . VAL B 1 211 ? 50.058 -30.922 -16.523 1.00 69.77 233 VAL B C 1
ATOM 4530 O O . VAL B 1 211 ? 50.148 -31.112 -15.309 1.00 74.67 233 VAL B O 1
ATOM 4534 N N . GLU B 1 212 ? 48.917 -30.553 -17.096 1.00 72.62 234 GLU B N 1
ATOM 4535 C CA . GLU B 1 212 ? 47.753 -30.273 -16.251 1.00 73.97 234 GLU B CA 1
ATOM 4536 C C . GLU B 1 212 ? 47.133 -31.566 -15.722 1.00 70.94 234 GLU B C 1
ATOM 4537 O O . GLU B 1 212 ? 46.592 -31.583 -14.616 1.00 68.26 234 GLU B O 1
ATOM 4543 N N . LEU B 1 213 ? 47.231 -32.645 -16.502 1.00 70.66 235 LEU B N 1
ATOM 4544 C CA . LEU B 1 213 ? 46.740 -33.955 -16.064 1.00 71.57 235 LEU B CA 1
ATOM 4545 C C . LEU B 1 213 ? 47.526 -34.449 -14.854 1.00 72.27 235 LEU B C 1
ATOM 4546 O O . LEU B 1 213 ? 46.958 -35.002 -13.914 1.00 75.86 235 LEU B O 1
ATOM 4551 N N . GLU B 1 214 ? 48.836 -34.238 -14.890 1.00 63.09 236 GLU B N 1
ATOM 4552 C CA . GLU B 1 214 ? 49.689 -34.531 -13.752 1.00 67.53 236 GLU B CA 1
ATOM 4553 C C . GLU B 1 214 ? 49.331 -33.687 -12.542 1.00 77.13 236 GLU B C 1
ATOM 4554 O O . GLU B 1 214 ? 49.261 -34.195 -11.418 1.00 83.23 236 GLU B O 1
ATOM 4560 N N . MET B 1 215 ? 49.110 -32.398 -12.777 1.00 74.14 237 MET B N 1
ATOM 4561 C CA . MET B 1 215 ? 48.680 -31.500 -11.722 1.00 70.19 237 MET B CA 1
ATOM 4562 C C . MET B 1 215 ? 47.445 -32.042 -11.069 1.00 79.90 237 MET B C 1
ATOM 4563 O O . MET B 1 215 ? 47.368 -32.120 -9.842 1.00 89.75 237 MET B O 1
ATOM 4568 N N . ALA B 1 216 ? 46.502 -32.465 -11.901 1.00 80.95 238 ALA B N 1
ATOM 4569 C CA . ALA B 1 216 ? 45.254 -33.020 -11.408 1.00 82.33 238 ALA B CA 1
ATOM 4570 C C . ALA B 1 216 ? 45.478 -34.242 -10.530 1.00 82.23 238 ALA B C 1
ATOM 4571 O O . ALA B 1 216 ? 44.903 -34.362 -9.457 1.00 89.51 238 ALA B O 1
ATOM 4573 N N . ARG B 1 217 ? 46.307 -35.163 -10.987 1.00 78.98 239 ARG B N 1
ATOM 4574 C CA . ARG B 1 217 ? 46.438 -36.402 -10.246 1.00 93.80 239 ARG B CA 1
ATOM 4575 C C . ARG B 1 217 ? 47.319 -36.261 -8.991 1.00 88.35 239 ARG B C 1
ATOM 4576 O O . ARG B 1 217 ? 47.066 -36.941 -7.994 1.00 79.44 239 ARG B O 1
ATOM 4584 N N . VAL B 1 218 ? 48.348 -35.415 -9.045 1.00 84.76 240 VAL B N 1
ATOM 4585 C CA . VAL B 1 218 ? 49.033 -35.002 -7.823 1.00 82.96 240 VAL B CA 1
ATOM 4586 C C . VAL B 1 218 ? 48.021 -34.546 -6.766 1.00 90.74 240 VAL B C 1
ATOM 4587 O O . VAL B 1 218 ? 48.087 -34.979 -5.620 1.00 87.94 240 VAL B O 1
ATOM 4591 N N . VAL B 1 219 ? 47.079 -33.686 -7.152 1.00 96.80 241 VAL B N 1
ATOM 4592 C CA . VAL B 1 219 ? 46.014 -33.262 -6.240 1.00 97.56 241 VAL B CA 1
ATOM 4593 C C . VAL B 1 219 ? 45.207 -34.466 -5.729 1.00 101.20 241 VAL B C 1
ATOM 4594 O O . VAL B 1 219 ? 44.816 -34.510 -4.561 1.00 110.11 241 VAL B O 1
ATOM 4598 N N . PHE B 1 220 ? 44.962 -35.437 -6.603 1.00 96.42 242 PHE B N 1
ATOM 4599 C CA . PHE B 1 220 ? 44.240 -36.655 -6.231 1.00 95.61 242 PHE B CA 1
ATOM 4600 C C . PHE B 1 220 ? 44.996 -37.608 -5.263 1.00 104.50 242 PHE B C 1
ATOM 4601 O O . PHE B 1 220 ? 44.381 -38.176 -4.355 1.00 112.93 242 PHE B O 1
ATOM 4609 N N . SER B 1 221 ? 46.305 -37.801 -5.447 1.00 87.06 243 SER B N 1
ATOM 4610 C CA . SER B 1 221 ? 47.046 -38.707 -4.561 1.00 91.93 243 SER B CA 1
ATOM 4611 C C . SER B 1 221 ? 47.558 -38.007 -3.313 1.00 91.22 243 SER B C 1
ATOM 4612 O O . SER B 1 221 ? 47.747 -38.632 -2.278 1.00 92.81 243 SER B O 1
ATOM 4615 N N . SER B 1 222 ? 47.774 -36.701 -3.415 1.00 102.47 244 SER B N 1
ATOM 4616 C CA . SER B 1 222 ? 48.081 -35.893 -2.248 1.00 108.84 244 SER B CA 1
ATOM 4617 C C . SER B 1 222 ? 46.889 -35.921 -1.314 1.00 117.36 244 SER B C 1
ATOM 4618 O O . SER B 1 222 ? 47.035 -35.770 -0.100 1.00 102.19 244 SER B O 1
ATOM 4621 N N . ASN B 1 223 ? 45.715 -36.138 -1.912 1.00 134.32 245 ASN B N 1
ATOM 4622 C CA . ASN B 1 223 ? 44.436 -36.017 -1.227 1.00 135.24 245 ASN B CA 1
ATOM 4623 C C . ASN B 1 223 ? 44.501 -34.691 -0.487 1.00 126.45 245 ASN B C 1
ATOM 4624 O O . ASN B 1 223 ? 44.364 -34.613 0.731 1.00 131.56 245 ASN B O 1
ATOM 4629 N N . PHE B 1 224 ? 44.732 -33.653 -1.283 1.00 111.54 246 PHE B N 1
ATOM 4630 C CA . PHE B 1 224 ? 44.915 -32.286 -0.828 1.00 111.77 246 PHE B CA 1
ATOM 4631 C C . PHE B 1 224 ? 43.702 -31.496 -1.324 1.00 113.95 246 PHE B C 1
ATOM 4632 O O . PHE B 1 224 ? 43.546 -31.285 -2.523 1.00 106.07 246 PHE B O 1
ATOM 4640 N N . GLU B 1 225 ? 42.835 -31.080 -0.402 1.00 120.69 247 GLU B N 1
ATOM 4641 C CA . GLU B 1 225 ? 41.626 -30.346 -0.772 1.00 123.98 247 GLU B CA 1
ATOM 4642 C C . GLU B 1 225 ? 41.835 -28.831 -0.667 1.00 121.24 247 GLU B C 1
ATOM 4643 O O . GLU B 1 225 ? 42.626 -28.333 0.135 1.00 109.28 247 GLU B O 1
ATOM 4649 N N . LEU B 1 226 ? 41.088 -28.109 -1.490 1.00 125.70 248 LEU B N 1
ATOM 4650 C CA . LEU B 1 226 ? 41.058 -26.658 -1.451 1.00 121.95 248 LEU B CA 1
ATOM 4651 C C . LEU B 1 226 ? 39.765 -26.097 -0.930 1.00 123.88 248 LEU B C 1
ATOM 4652 O O . LEU B 1 226 ? 38.799 -26.832 -0.700 1.00 121.32 248 LEU B O 1
ATOM 4657 N N . ASN B 1 227 ? 39.800 -24.788 -0.668 1.00 133.08 249 ASN B N 1
ATOM 4658 C CA . ASN B 1 227 ? 38.589 -24.045 -0.334 1.00 147.89 249 ASN B CA 1
ATOM 4659 C C . ASN B 1 227 ? 38.002 -23.379 -1.588 1.00 157.85 249 ASN B C 1
ATOM 4660 O O . ASN B 1 227 ? 36.995 -22.682 -1.516 1.00 166.95 249 ASN B O 1
ATOM 4665 N N . ARG B 1 228 ? 38.552 -23.708 -2.752 1.00 138.57 250 ARG B N 1
ATOM 4666 C CA . ARG B 1 228 ? 38.007 -23.201 -4.017 1.00 115.43 250 ARG B CA 1
ATOM 4667 C C . ARG B 1 228 ? 37.777 -24.289 -5.045 1.00 115.16 250 ARG B C 1
ATOM 4668 O O . ARG B 1 228 ? 38.416 -25.349 -5.008 1.00 114.04 250 ARG B O 1
ATOM 4676 N N . PRO B 1 229 ? 36.829 -24.041 -5.951 1.00 121.65 251 PRO B N 1
ATOM 4677 C CA . PRO B 1 229 ? 36.803 -24.876 -7.148 1.00 123.29 251 PRO B CA 1
ATOM 4678 C C . PRO B 1 229 ? 38.086 -24.682 -7.980 1.00 110.88 251 PRO B C 1
ATOM 4679 O O . PRO B 1 229 ? 38.603 -23.569 -8.103 1.00 114.91 251 PRO B O 1
ATOM 4683 N N . ILE B 1 230 ? 38.608 -25.779 -8.513 1.00 96.72 252 ILE B N 1
ATOM 4684 C CA . ILE B 1 230 ? 39.685 -25.739 -9.492 1.00 89.22 252 ILE B CA 1
ATOM 4685 C C . ILE B 1 230 ? 39.169 -26.430 -10.729 1.00 87.84 252 ILE B C 1
ATOM 4686 O O . ILE B 1 230 ? 38.676 -27.565 -10.637 1.00 83.22 252 ILE B O 1
ATOM 4691 N N . TYR B 1 231 ? 39.249 -25.744 -11.868 1.00 76.78 253 TYR B N 1
ATOM 4692 C CA . TYR B 1 231 ? 38.867 -26.349 -13.130 1.00 76.70 253 TYR B CA 1
ATOM 4693 C C . TYR B 1 231 ? 40.102 -26.774 -13.936 1.00 80.39 253 TYR B C 1
ATOM 4694 O O . TYR B 1 231 ? 41.093 -26.043 -14.015 1.00 85.04 253 TYR B O 1
ATOM 4703 N N . PHE B 1 232 ? 40.033 -27.946 -14.558 1.00 68.87 254 PHE B N 1
ATOM 4704 C CA . PHE B 1 232 ? 41.053 -28.348 -15.518 1.00 71.79 254 PHE B CA 1
ATOM 4705 C C . PHE B 1 232 ? 40.364 -28.564 -16.848 1.00 71.57 254 PHE B C 1
ATOM 4706 O O . PHE B 1 232 ? 39.454 -29.389 -16.948 1.00 72.57 254 PHE B O 1
ATOM 4714 N N . ILE B 1 233 ? 40.815 -27.853 -17.876 1.00 60.98 255 ILE B N 1
ATOM 4715 C CA . ILE B 1 233 ? 40.099 -27.846 -19.131 1.00 59.57 255 ILE B CA 1
ATOM 4716 C C . ILE B 1 233 ? 40.963 -28.259 -20.307 1.00 63.08 255 ILE B C 1
ATOM 4717 O O . ILE B 1 233 ? 42.083 -27.769 -20.457 1.00 59.78 255 ILE B O 1
ATOM 4722 N N . ALA B 1 234 ? 40.425 -29.151 -21.140 1.00 59.15 256 ALA B N 1
ATOM 4723 C CA . ALA B 1 234 ? 41.011 -29.478 -22.439 1.00 62.78 256 ALA B CA 1
ATOM 4724 C C . ALA B 1 234 ? 40.198 -28.836 -23.581 1.00 69.71 256 ALA B C 1
ATOM 4725 O O . ALA B 1 234 ? 39.170 -29.377 -23.999 1.00 65.11 256 ALA B O 1
ATOM 4727 N N . TYR B 1 235 ? 40.683 -27.704 -24.098 1.00 72.19 257 TYR B N 1
ATOM 4728 C CA . TYR B 1 235 ? 39.977 -26.946 -25.140 1.00 63.06 257 TYR B CA 1
ATOM 4729 C C . TYR B 1 235 ? 40.046 -27.635 -26.488 1.00 58.78 257 TYR B C 1
ATOM 4730 O O . TYR B 1 235 ? 41.117 -28.058 -26.924 1.00 53.88 257 TYR B O 1
ATOM 4739 N N . ALA B 1 236 ? 38.910 -27.713 -27.169 1.00 59.12 258 ALA B N 1
ATOM 4740 C CA . ALA B 1 236 ? 38.909 -28.160 -28.555 1.00 60.12 258 ALA B CA 1
ATOM 4741 C C . ALA B 1 236 ? 39.396 -27.067 -29.495 1.00 56.46 258 ALA B C 1
ATOM 4742 O O . ALA B 1 236 ? 39.461 -25.884 -29.126 1.00 52.31 258 ALA B O 1
ATOM 4744 N N . ALA B 1 237 ? 39.799 -27.493 -30.688 1.00 57.90 259 ALA B N 1
ATOM 4745 C CA . ALA B 1 237 ? 39.894 -26.613 -31.850 1.00 53.97 259 ALA B CA 1
ATOM 4746 C C . ALA B 1 237 ? 40.641 -25.287 -31.642 1.00 54.46 259 ALA B C 1
ATOM 4747 O O . ALA B 1 237 ? 40.291 -24.283 -32.250 1.00 63.64 259 ALA B O 1
ATOM 4749 N N . GLU B 1 238 ? 41.666 -25.270 -30.805 1.00 58.98 260 GLU B N 1
ATOM 4750 C CA . GLU B 1 238 ? 42.449 -24.053 -30.607 1.00 54.67 260 GLU B CA 1
ATOM 4751 C C . GLU B 1 238 ? 43.088 -23.642 -31.915 1.00 49.61 260 GLU B C 1
ATOM 4752 O O . GLU B 1 238 ? 43.310 -22.461 -32.180 1.00 56.19 260 GLU B O 1
ATOM 4758 N N . GLU B 1 239 ? 43.362 -24.637 -32.749 1.00 56.05 261 GLU B N 1
ATOM 4759 C CA . GLU B 1 239 ? 44.044 -24.396 -34.003 1.00 48.83 261 GLU B CA 1
ATOM 4760 C C . GLU B 1 239 ? 43.065 -23.841 -35.022 1.00 49.08 261 GLU B C 1
ATOM 4761 O O . GLU B 1 239 ? 43.439 -23.621 -36.164 1.00 57.66 261 GLU B O 1
ATOM 4767 N N . ARG B 1 240 ? 41.824 -23.588 -34.600 1.00 53.64 262 ARG B N 1
ATOM 4768 C CA . ARG B 1 240 ? 40.788 -22.979 -35.471 1.00 52.99 262 ARG B CA 1
ATOM 4769 C C . ARG B 1 240 ? 40.310 -21.644 -34.923 1.00 50.60 262 ARG B C 1
ATOM 4770 O O . ARG B 1 240 ? 39.145 -21.493 -34.600 1.00 57.02 262 ARG B O 1
ATOM 4778 N N . GLY B 1 241 ? 41.202 -20.675 -34.817 1.00 50.47 263 GLY B N 1
ATOM 4779 C CA . GLY B 1 241 ? 40.863 -19.374 -34.278 1.00 51.16 263 GLY B CA 1
ATOM 4780 C C . GLY B 1 241 ? 40.371 -19.353 -32.836 1.00 51.68 263 GLY B C 1
ATOM 4781 O O . GLY B 1 241 ? 39.565 -18.495 -32.472 1.00 56.86 263 GLY B O 1
ATOM 4782 N N . LEU B 1 242 ? 40.866 -20.274 -32.012 1.00 51.31 264 LEU B N 1
ATOM 4783 C CA . LEU B 1 242 ? 40.563 -20.293 -30.581 1.00 51.92 264 LEU B CA 1
ATOM 4784 C C . LEU B 1 242 ? 39.086 -20.528 -30.252 1.00 52.75 264 LEU B C 1
ATOM 4785 O O . LEU B 1 242 ? 38.589 -20.085 -29.207 1.00 53.66 264 LEU B O 1
ATOM 4790 N N . ILE B 1 243 ? 38.380 -21.217 -31.140 1.00 52.65 265 ILE B N 1
ATOM 4791 C CA . ILE B 1 243 ? 36.929 -21.318 -31.020 1.00 62.31 265 ILE B CA 1
ATOM 4792 C C . ILE B 1 243 ? 36.523 -22.233 -29.862 1.00 55.34 265 ILE B C 1
ATOM 4793 O O . ILE B 1 243 ? 35.497 -22.011 -29.227 1.00 65.40 265 ILE B O 1
ATOM 4798 N N . GLY B 1 244 ? 37.332 -23.252 -29.587 1.00 59.25 266 GLY B N 1
ATOM 4799 C CA . GLY B 1 244 ? 37.086 -24.168 -28.489 1.00 54.28 266 GLY B CA 1
ATOM 4800 C C . GLY B 1 244 ? 37.024 -23.457 -27.156 1.00 55.10 266 GLY B C 1
ATOM 4801 O O . GLY B 1 244 ? 36.066 -23.625 -26.414 1.00 60.36 266 GLY B O 1
ATOM 4802 N N . SER B 1 245 ? 38.053 -22.690 -26.819 1.00 54.64 267 SER B N 1
ATOM 4803 C CA . SER B 1 245 ? 38.016 -21.920 -25.580 1.00 55.62 267 SER B CA 1
ATOM 4804 C C . SER B 1 245 ? 36.964 -20.815 -25.637 1.00 58.44 267 SER B C 1
ATOM 4805 O O . SER B 1 245 ? 36.445 -20.424 -24.607 1.00 63.37 267 SER B O 1
ATOM 4808 N N . GLY B 1 246 ? 36.680 -20.304 -26.837 1.00 58.08 268 GLY B N 1
ATOM 4809 C CA . GLY B 1 246 ? 35.566 -19.400 -27.049 1.00 57.30 268 GLY B CA 1
ATOM 4810 C C . GLY B 1 246 ? 34.294 -19.909 -26.390 1.00 60.28 268 GLY B C 1
ATOM 4811 O O . GLY B 1 246 ? 33.738 -19.271 -25.494 1.00 60.05 268 GLY B O 1
ATOM 4812 N N . TYR B 1 247 ? 33.833 -21.073 -26.822 1.00 58.50 269 TYR B N 1
ATOM 4813 C CA . TYR B 1 247 ? 32.668 -21.673 -26.196 1.00 65.12 269 TYR B CA 1
ATOM 4814 C C . TYR B 1 247 ? 32.810 -21.912 -24.685 1.00 73.61 269 TYR B C 1
ATOM 4815 O O . TYR B 1 247 ? 31.903 -21.576 -23.922 1.00 79.59 269 TYR B O 1
ATOM 4824 N N . VAL B 1 248 ? 33.949 -22.448 -24.252 1.00 68.37 270 VAL B N 1
ATOM 4825 C CA . VAL B 1 248 ? 34.162 -22.684 -22.829 1.00 73.00 270 VAL B CA 1
ATOM 4826 C C . VAL B 1 248 ? 34.045 -21.392 -22.021 1.00 67.25 270 VAL B C 1
ATOM 4827 O O . VAL B 1 248 ? 33.353 -21.373 -21.015 1.00 73.12 270 VAL B O 1
ATOM 4831 N N . VAL B 1 249 ? 34.699 -20.315 -22.442 1.00 61.31 271 VAL B N 1
ATOM 4832 C CA . VAL B 1 249 ? 34.606 -19.082 -21.669 1.00 72.37 271 VAL B CA 1
ATOM 4833 C C . VAL B 1 249 ? 33.130 -18.610 -21.624 1.00 78.91 271 VAL B C 1
ATOM 4834 O O . VAL B 1 249 ? 32.638 -18.163 -20.581 1.00 76.02 271 VAL B O 1
ATOM 4838 N N . GLN B 1 250 ? 32.429 -18.736 -22.748 1.00 70.96 272 GLN B N 1
ATOM 4839 C CA . GLN B 1 250 ? 30.992 -18.437 -22.797 1.00 79.85 272 GLN B CA 1
ATOM 4840 C C . GLN B 1 250 ? 30.156 -19.338 -21.880 1.00 84.83 272 GLN B C 1
ATOM 4841 O O . GLN B 1 250 ? 29.199 -18.863 -21.252 1.00 82.94 272 GLN B O 1
ATOM 4847 N N . ASP B 1 251 ? 30.493 -20.629 -21.822 1.00 76.62 273 ASP B N 1
ATOM 4848 C CA . ASP B 1 251 ? 29.741 -21.570 -20.982 1.00 79.18 273 ASP B CA 1
ATOM 4849 C C . ASP B 1 251 ? 29.879 -21.204 -19.505 1.00 79.24 273 ASP B C 1
ATOM 4850 O O . ASP B 1 251 ? 28.954 -21.402 -18.715 1.00 79.40 273 ASP B O 1
ATOM 4855 N N . PHE B 1 252 ? 31.045 -20.680 -19.140 1.00 82.48 274 PHE B N 1
ATOM 4856 C CA . PHE B 1 252 ? 31.275 -20.174 -17.790 1.00 82.90 274 PHE B CA 1
ATOM 4857 C C . PHE B 1 252 ? 30.402 -18.954 -17.496 1.00 84.61 274 PHE B C 1
ATOM 4858 O O . PHE B 1 252 ? 29.973 -18.741 -16.365 1.00 80.06 274 PHE B O 1
ATOM 4866 N N . LEU B 1 253 ? 30.164 -18.145 -18.521 1.00 82.23 275 LEU B N 1
ATOM 4867 C CA . LEU B 1 253 ? 29.362 -16.938 -18.378 1.00 79.88 275 LEU B CA 1
ATOM 4868 C C . LEU B 1 253 ? 27.873 -17.288 -18.238 1.00 92.98 275 LEU B C 1
ATOM 4869 O O . LEU B 1 253 ? 27.179 -16.793 -17.336 1.00 88.23 275 LEU B O 1
ATOM 4874 N N . GLN B 1 254 ? 27.407 -18.170 -19.119 1.00 93.45 276 GLN B N 1
ATOM 4875 C CA . GLN B 1 254 ? 26.041 -18.691 -19.082 1.00 89.80 276 GLN B CA 1
ATOM 4876 C C . GLN B 1 254 ? 25.722 -19.447 -17.784 1.00 96.85 276 GLN B C 1
ATOM 4877 O O . GLN B 1 254 ? 24.615 -19.339 -17.261 1.00 109.32 276 GLN B O 1
ATOM 4883 N N . LYS B 1 255 ? 26.671 -20.234 -17.280 1.00 100.46 277 LYS B N 1
ATOM 4884 C CA . LYS B 1 255 ? 26.459 -20.980 -16.036 1.00 95.37 277 LYS B CA 1
ATOM 4885 C C . LYS B 1 255 ? 26.786 -20.083 -14.831 1.00 93.70 277 LYS B C 1
ATOM 4886 O O . LYS B 1 255 ? 26.655 -20.491 -13.688 1.00 103.66 277 LYS B O 1
ATOM 4892 N N . LYS B 1 256 ? 27.161 -18.838 -15.117 1.00 99.02 278 LYS B N 1
ATOM 4893 C CA . LYS B 1 256 ? 27.482 -17.812 -14.111 1.00 103.51 278 LYS B CA 1
ATOM 4894 C C . LYS B 1 256 ? 28.559 -18.165 -13.077 1.00 109.14 278 LYS B C 1
ATOM 4895 O O . LYS B 1 256 ? 28.544 -17.615 -11.977 1.00 107.13 278 LYS B O 1
ATOM 4901 N N . ILE B 1 257 ? 29.463 -19.088 -13.423 1.00 115.59 279 ILE B N 1
ATOM 4902 C CA . ILE B 1 257 ? 30.616 -19.458 -12.588 1.00 99.37 279 ILE B CA 1
ATOM 4903 C C . ILE B 1 257 ? 31.702 -18.372 -12.499 1.00 93.85 279 ILE B C 1
ATOM 4904 O O . ILE B 1 257 ? 32.260 -17.960 -13.506 1.00 90.36 279 ILE B O 1
ATOM 4909 N N . PRO B 1 258 ? 32.002 -17.904 -11.284 1.00 100.49 280 PRO B N 1
ATOM 4910 C CA . PRO B 1 258 ? 33.044 -16.894 -11.059 1.00 103.25 280 PRO B CA 1
ATOM 4911 C C . PRO B 1 258 ? 34.449 -17.479 -11.095 1.00 103.50 280 PRO B C 1
ATOM 4912 O O . PRO B 1 258 ? 34.651 -18.617 -10.679 1.00 100.03 280 PRO B O 1
ATOM 4916 N N . VAL B 1 259 ? 35.398 -16.703 -11.613 1.00 102.09 281 VAL B N 1
ATOM 4917 C CA . VAL B 1 259 ? 36.779 -17.150 -11.787 1.00 96.18 281 VAL B CA 1
ATOM 4918 C C . VAL B 1 259 ? 37.791 -16.043 -11.411 1.00 96.31 281 VAL B C 1
ATOM 4919 O O . VAL B 1 259 ? 37.804 -14.979 -12.034 1.00 93.29 281 VAL B O 1
ATOM 4923 N N . LYS B 1 260 ? 38.639 -16.309 -10.405 1.00 93.94 282 LYS B N 1
ATOM 4924 C CA . LYS B 1 260 ? 39.627 -15.331 -9.901 1.00 90.84 282 LYS B CA 1
ATOM 4925 C C . LYS B 1 260 ? 40.916 -15.332 -10.701 1.00 94.74 282 LYS B C 1
ATOM 4926 O O . LYS B 1 260 ? 41.610 -14.309 -10.733 1.00 102.19 282 LYS B O 1
ATOM 4932 N N . ALA B 1 261 ? 41.226 -16.446 -11.372 1.00 94.56 283 ALA B N 1
ATOM 4933 C CA . ALA B 1 261 ? 42.537 -16.612 -12.015 1.00 90.96 283 ALA B CA 1
ATOM 4934 C C . ALA B 1 261 ? 42.552 -17.729 -13.038 1.00 84.75 283 ALA B C 1
ATOM 4935 O O . ALA B 1 261 ? 41.941 -18.783 -12.863 1.00 82.64 283 ALA B O 1
ATOM 4937 N N . VAL B 1 262 ? 43.254 -17.471 -14.128 1.00 79.57 284 VAL B N 1
ATOM 4938 C CA . VAL B 1 262 ? 43.333 -18.428 -15.212 1.00 80.98 284 VAL B CA 1
ATOM 4939 C C . VAL B 1 262 ? 44.766 -18.614 -15.637 1.00 72.50 284 VAL B C 1
ATOM 4940 O O . VAL B 1 262 ? 45.468 -17.633 -15.884 1.00 78.86 284 VAL B O 1
ATOM 4944 N N . MET B 1 263 ? 45.194 -19.870 -15.713 1.00 75.73 285 MET B N 1
ATOM 4945 C CA . MET B 1 263 ? 46.494 -20.213 -16.286 1.00 70.00 285 MET B CA 1
ATOM 4946 C C . MET B 1 263 ? 46.331 -20.969 -17.594 1.00 63.26 285 MET B C 1
ATOM 4947 O O . MET B 1 263 ? 45.583 -21.948 -17.668 1.00 64.07 285 MET B O 1
ATOM 4952 N N . GLN B 1 264 ? 47.059 -20.529 -18.614 1.00 61.56 286 GLN B N 1
ATOM 4953 C CA . GLN B 1 264 ? 47.062 -21.229 -19.890 1.00 63.82 286 GLN B CA 1
ATOM 4954 C C . GLN B 1 264 ? 48.367 -21.980 -20.116 1.00 68.65 286 GLN B C 1
ATOM 4955 O O . GLN B 1 264 ? 49.455 -21.390 -20.109 1.00 64.89 286 GLN B O 1
ATOM 4961 N N . LEU B 1 265 ? 48.232 -23.272 -20.408 1.00 68.29 287 LEU B N 1
ATOM 4962 C CA . LEU B 1 265 ? 49.380 -24.118 -20.694 1.00 55.95 287 LEU B CA 1
ATOM 4963 C C . LEU B 1 265 ? 49.442 -24.473 -22.165 1.00 55.59 287 LEU B C 1
ATOM 4964 O O . LEU B 1 265 ? 48.769 -25.390 -22.629 1.00 60.54 287 LEU B O 1
ATOM 4969 N N . ASP B 1 266 ? 50.265 -23.741 -22.902 1.00 58.32 288 ASP B N 1
ATOM 4970 C CA . ASP B 1 266 ? 50.454 -24.042 -24.304 1.00 63.95 288 ASP B CA 1
ATOM 4971 C C . ASP B 1 266 ? 51.952 -24.147 -24.590 1.00 66.87 288 ASP B C 1
ATOM 4972 O O . ASP B 1 266 ? 52.685 -23.178 -24.416 1.00 78.22 288 ASP B O 1
ATOM 4977 N N . GLN B 1 267 ? 52.387 -25.329 -25.025 1.00 66.25 289 GLN B N 1
ATOM 4978 C CA . GLN B 1 267 ? 53.811 -25.657 -25.232 1.00 63.14 289 GLN B CA 1
ATOM 4979 C C . GLN B 1 267 ? 54.627 -25.555 -23.952 1.00 64.33 289 GLN B C 1
ATOM 4980 O O . GLN B 1 267 ? 55.258 -24.532 -23.678 1.00 69.74 289 GLN B O 1
ATOM 4986 N N . ALA B 1 268 ? 54.570 -26.614 -23.153 1.00 57.48 290 ALA B N 1
ATOM 4987 C CA . ALA B 1 268 ? 55.291 -26.657 -21.897 1.00 67.44 290 ALA B CA 1
ATOM 4988 C C . ALA B 1 268 ? 56.460 -27.652 -21.923 1.00 80.17 290 ALA B C 1
ATOM 4989 O O . ALA B 1 268 ? 57.015 -27.990 -20.881 1.00 78.98 290 ALA B O 1
ATOM 4991 N N . GLY B 1 269 ? 56.854 -28.108 -23.103 1.00 81.27 291 GLY B N 1
ATOM 4992 C CA . GLY B 1 269 ? 57.738 -29.253 -23.156 1.00 79.60 291 GLY B CA 1
ATOM 4993 C C . GLY B 1 269 ? 58.960 -29.164 -24.037 1.00 75.51 291 GLY B C 1
ATOM 4994 O O . GLY B 1 269 ? 59.713 -30.124 -24.151 1.00 81.30 291 GLY B O 1
ATOM 4995 N N . TYR B 1 270 ? 59.167 -28.029 -24.680 1.00 77.60 292 TYR B N 1
ATOM 4996 C CA . TYR B 1 270 ? 60.252 -27.962 -25.625 1.00 85.15 292 TYR B CA 1
ATOM 4997 C C . TYR B 1 270 ? 61.300 -27.011 -25.151 1.00 93.83 292 TYR B C 1
ATOM 4998 O O . TYR B 1 270 ? 61.032 -25.833 -24.917 1.00 98.67 292 TYR B O 1
ATOM 5007 N N . ARG B 1 271 ? 62.520 -27.509 -25.048 1.00 94.32 293 ARG B N 1
ATOM 5008 C CA . ARG B 1 271 ? 63.600 -26.593 -24.787 1.00 98.79 293 ARG B CA 1
ATOM 5009 C C . ARG B 1 271 ? 64.319 -26.415 -26.099 1.00 101.47 293 ARG B C 1
ATOM 5010 O O . ARG B 1 271 ? 64.811 -27.373 -26.694 1.00 90.91 293 ARG B O 1
ATOM 5018 N N . ALA B 1 272 ? 64.382 -25.158 -26.530 1.00 125.65 294 ALA B N 1
ATOM 5019 C CA . ALA B 1 272 ? 65.003 -24.793 -27.800 1.00 132.66 294 ALA B CA 1
ATOM 5020 C C . ALA B 1 272 ? 66.450 -25.142 -27.659 1.00 135.75 294 ALA B C 1
ATOM 5021 O O . ALA B 1 272 ? 67.044 -25.835 -28.485 1.00 142.24 294 ALA B O 1
ATOM 5023 N N . ASN B 1 273 ? 66.989 -24.655 -26.556 1.00 131.87 295 ASN B N 1
ATOM 5024 C CA . ASN B 1 273 ? 68.292 -25.029 -26.062 1.00 130.88 295 ASN B CA 1
ATOM 5025 C C . ASN B 1 273 ? 68.160 -25.955 -24.848 1.00 129.79 295 ASN B C 1
ATOM 5026 O O . ASN B 1 273 ? 67.669 -25.529 -23.799 1.00 131.49 295 ASN B O 1
ATOM 5031 N N . ALA B 1 274 ? 68.591 -27.213 -24.989 1.00 127.47 296 ALA B N 1
ATOM 5032 C CA . ALA B 1 274 ? 68.440 -28.230 -23.934 1.00 124.42 296 ALA B CA 1
ATOM 5033 C C . ALA B 1 274 ? 69.095 -27.802 -22.618 1.00 135.60 296 ALA B C 1
ATOM 5034 O O . ALA B 1 274 ? 68.991 -28.490 -21.608 1.00 126.65 296 ALA B O 1
ATOM 5036 N N . LYS B 1 275 ? 69.805 -26.681 -22.674 1.00 150.75 297 LYS B N 1
ATOM 5037 C CA . LYS B 1 275 ? 70.440 -26.064 -21.523 1.00 156.91 297 LYS B CA 1
ATOM 5038 C C . LYS B 1 275 ? 69.596 -24.937 -20.916 1.00 155.59 297 LYS B C 1
ATOM 5039 O O . LYS B 1 275 ? 69.742 -24.614 -19.753 1.00 161.37 297 LYS B O 1
ATOM 5045 N N . ASP B 1 276 ? 68.590 -24.466 -21.629 1.00 143.61 298 ASP B N 1
ATOM 5046 C CA . ASP B 1 276 ? 67.980 -23.198 -21.208 1.00 130.49 298 ASP B CA 1
ATOM 5047 C C . ASP B 1 276 ? 67.195 -23.272 -19.885 1.00 118.00 298 ASP B C 1
ATOM 5048 O O . ASP B 1 276 ? 67.551 -22.625 -18.911 1.00 113.75 298 ASP B O 1
ATOM 5053 N N . GLN B 1 277 ? 66.151 -24.090 -19.846 1.00 117.48 299 GLN B N 1
ATOM 5054 C CA . GLN B 1 277 ? 65.280 -24.267 -18.659 1.00 117.45 299 GLN B CA 1
ATOM 5055 C C . GLN B 1 277 ? 64.616 -22.953 -18.166 1.00 107.74 299 GLN B C 1
ATOM 5056 O O . GLN B 1 277 ? 63.916 -22.950 -17.150 1.00 102.51 299 GLN B O 1
ATOM 5062 N N . THR B 1 278 ? 64.859 -21.845 -18.866 1.00 109.10 300 THR B N 1
ATOM 5063 C CA . THR B 1 278 ? 64.145 -20.592 -18.629 1.00 107.34 300 THR B CA 1
ATOM 5064 C C . THR B 1 278 ? 62.696 -20.777 -19.036 1.00 103.19 300 THR B C 1
ATOM 5065 O O . THR B 1 278 ? 62.411 -21.353 -20.082 1.00 103.31 300 THR B O 1
ATOM 5069 N N . ILE B 1 279 ? 61.784 -20.284 -18.208 1.00 101.44 301 ILE B N 1
ATOM 5070 C CA . ILE B 1 279 ? 60.377 -20.266 -18.564 1.00 100.75 301 ILE B CA 1
ATOM 5071 C C . ILE B 1 279 ? 59.919 -18.842 -18.843 1.00 107.69 301 ILE B C 1
ATOM 5072 O O . ILE B 1 279 ? 60.293 -17.915 -18.120 1.00 109.90 301 ILE B O 1
ATOM 5077 N N . TRP B 1 280 ? 59.126 -18.672 -19.901 1.00 106.74 302 TRP B N 1
ATOM 5078 C CA . TRP B 1 280 ? 58.695 -17.342 -20.322 1.00 105.67 302 TRP B CA 1
ATOM 5079 C C . TRP B 1 280 ? 57.250 -16.987 -20.011 1.00 99.33 302 TRP B C 1
ATOM 5080 O O . TRP B 1 280 ? 56.331 -17.782 -20.203 1.00 93.20 302 TRP B O 1
ATOM 5091 N N . LEU B 1 281 ? 57.088 -15.769 -19.504 1.00 100.66 303 LEU B N 1
ATOM 5092 C CA . LEU B 1 281 ? 55.790 -15.178 -19.259 1.00 96.01 303 LEU B CA 1
ATOM 5093 C C . LEU B 1 281 ? 55.467 -14.145 -20.334 1.00 104.65 303 LEU B C 1
ATOM 5094 O O . LEU B 1 281 ? 56.362 -13.522 -20.908 1.00 108.17 303 LEU B O 1
ATOM 5099 N N . LEU B 1 282 ? 54.180 -14.018 -20.633 1.00 100.03 304 LEU B N 1
ATOM 5100 C CA . LEU B 1 282 ? 53.681 -13.102 -21.642 1.00 94.58 304 LEU B CA 1
ATOM 5101 C C . LEU B 1 282 ? 53.244 -11.774 -21.036 1.00 101.75 304 LEU B C 1
ATOM 5102 O O . LEU B 1 282 ? 52.777 -11.734 -19.902 1.00 108.58 304 LEU B O 1
ATOM 5107 N N . LYS B 1 283 ? 53.418 -10.684 -21.776 1.00 105.39 305 LYS B N 1
ATOM 5108 C CA . LYS B 1 283 ? 53.058 -9.361 -21.278 1.00 109.12 305 LYS B CA 1
ATOM 5109 C C . LYS B 1 283 ? 51.748 -8.864 -21.955 1.00 126.58 305 LYS B C 1
ATOM 5110 O O . LYS B 1 283 ? 51.204 -7.829 -21.593 1.00 122.88 305 LYS B O 1
ATOM 5116 N N . ASP B 1 284 ? 51.227 -9.602 -22.932 1.00 130.27 306 ASP B N 1
ATOM 5117 C CA . ASP B 1 284 ? 49.972 -9.202 -23.575 1.00 133.10 306 ASP B CA 1
ATOM 5118 C C . ASP B 1 284 ? 48.772 -9.992 -23.099 1.00 125.03 306 ASP B C 1
ATOM 5119 O O . ASP B 1 284 ? 48.916 -11.131 -22.658 1.00 127.10 306 ASP B O 1
ATOM 5124 N N . TYR B 1 285 ? 47.600 -9.366 -23.141 1.00 119.72 307 TYR B N 1
ATOM 5125 C CA . TYR B 1 285 ? 46.338 -10.089 -23.052 1.00 107.74 307 TYR B CA 1
ATOM 5126 C C . TYR B 1 285 ? 46.307 -10.977 -21.816 1.00 104.81 307 TYR B C 1
ATOM 5127 O O . TYR B 1 285 ? 45.637 -12.012 -21.786 1.00 106.13 307 TYR B O 1
ATOM 5136 N N . VAL B 1 286 ? 47.053 -10.554 -20.800 1.00 100.98 308 VAL B N 1
ATOM 5137 C CA . VAL B 1 286 ? 47.156 -11.259 -19.533 1.00 97.66 308 VAL B CA 1
ATOM 5138 C C . VAL B 1 286 ? 47.010 -10.250 -18.404 1.00 101.57 308 VAL B C 1
ATOM 5139 O O . VAL B 1 286 ? 47.240 -9.057 -18.603 1.00 109.88 308 VAL B O 1
ATOM 5143 N N . ASP B 1 287 ? 46.642 -10.723 -17.220 1.00 104.27 309 ASP B N 1
ATOM 5144 C CA . ASP B 1 287 ? 46.586 -9.854 -16.057 1.00 114.18 309 ASP B CA 1
ATOM 5145 C C . ASP B 1 287 ? 47.994 -9.732 -15.489 1.00 110.54 309 ASP B C 1
ATOM 5146 O O . ASP B 1 287 ? 48.588 -10.746 -15.125 1.00 115.29 309 ASP B O 1
ATOM 5151 N N . LYS B 1 288 ? 48.532 -8.514 -15.396 1.00 107.97 310 LYS B N 1
ATOM 5152 C CA . LYS B 1 288 ? 49.901 -8.348 -14.895 1.00 116.90 310 LYS B CA 1
ATOM 5153 C C . LYS B 1 288 ? 49.950 -8.672 -13.400 1.00 119.53 310 LYS B C 1
ATOM 5154 O O . LYS B 1 288 ? 50.997 -9.065 -12.874 1.00 114.44 310 LYS B O 1
ATOM 5160 N N . GLY B 1 289 ? 48.823 -8.492 -12.717 1.00 118.72 311 GLY B N 1
ATOM 5161 C CA . GLY B 1 289 ? 48.724 -8.909 -11.331 1.00 116.74 311 GLY B CA 1
ATOM 5162 C C . GLY B 1 289 ? 48.988 -10.400 -11.170 1.00 110.68 311 GLY B C 1
ATOM 5163 O O . GLY B 1 289 ? 49.854 -10.800 -10.392 1.00 112.34 311 GLY B O 1
ATOM 5164 N N . LEU B 1 290 ? 48.240 -11.220 -11.903 1.00 105.35 312 LEU B N 1
ATOM 5165 C CA . LEU B 1 290 ? 48.438 -12.668 -11.907 1.00 103.43 312 LEU B CA 1
ATOM 5166 C C . LEU B 1 290 ? 49.821 -13.080 -12.448 1.00 105.36 312 LEU B C 1
ATOM 5167 O O . LEU B 1 290 ? 50.401 -14.062 -11.989 1.00 100.52 312 LEU B O 1
ATOM 5172 N N . THR B 1 291 ? 50.331 -12.338 -13.433 1.00 109.82 313 THR B N 1
ATOM 5173 C CA . THR B 1 291 ? 51.645 -12.609 -14.031 1.00 110.79 313 THR B CA 1
ATOM 5174 C C . THR B 1 291 ? 52.796 -12.271 -13.080 1.00 107.79 313 THR B C 1
ATOM 5175 O O . THR B 1 291 ? 53.814 -12.970 -13.051 1.00 101.76 313 THR B O 1
ATOM 5179 N N . GLU B 1 292 ? 52.640 -11.187 -12.324 1.00 109.48 314 GLU B N 1
ATOM 5180 C CA . GLU B 1 292 ? 53.621 -10.823 -11.312 1.00 114.76 314 GLU B CA 1
ATOM 5181 C C . GLU B 1 292 ? 53.642 -11.911 -10.249 1.00 108.33 314 GLU B C 1
ATOM 5182 O O . GLU B 1 292 ? 54.698 -12.285 -9.745 1.00 104.26 314 GLU B O 1
ATOM 5188 N N . PHE B 1 293 ? 52.454 -12.411 -9.923 1.00 102.02 315 PHE B N 1
ATOM 5189 C CA . PHE B 1 293 ? 52.296 -13.541 -9.018 1.00 94.31 315 PHE B CA 1
ATOM 5190 C C . PHE B 1 293 ? 53.003 -14.776 -9.555 1.00 90.97 315 PHE B C 1
ATOM 5191 O O . PHE B 1 293 ? 53.824 -15.389 -8.871 1.00 83.27 315 PHE B O 1
ATOM 5199 N N . THR B 1 294 ? 52.690 -15.112 -10.801 1.00 93.79 316 THR B N 1
ATOM 5200 C CA . THR B 1 294 ? 53.312 -16.235 -11.493 1.00 93.58 316 THR B CA 1
ATOM 5201 C C . THR B 1 294 ? 54.827 -16.089 -11.555 1.00 96.80 316 THR B C 1
ATOM 5202 O O . THR B 1 294 ? 55.548 -17.066 -11.395 1.00 87.94 316 THR B O 1
ATOM 5206 N N . ALA B 1 295 ? 55.294 -14.864 -11.781 1.00 113.74 317 ALA B N 1
ATOM 5207 C CA . ALA B 1 295 ? 56.725 -14.578 -11.882 1.00 121.18 317 ALA B CA 1
ATOM 5208 C C . ALA B 1 295 ? 57.590 -15.094 -10.722 1.00 124.00 317 ALA B C 1
ATOM 5209 O O . ALA B 1 295 ? 58.566 -15.809 -10.960 1.00 128.53 317 ALA B O 1
ATOM 5211 N N . GLU B 1 296 ? 57.251 -14.749 -9.481 1.00 119.42 318 GLU B N 1
ATOM 5212 C CA . GLU B 1 296 ? 58.070 -15.206 -8.358 1.00 120.09 318 GLU B CA 1
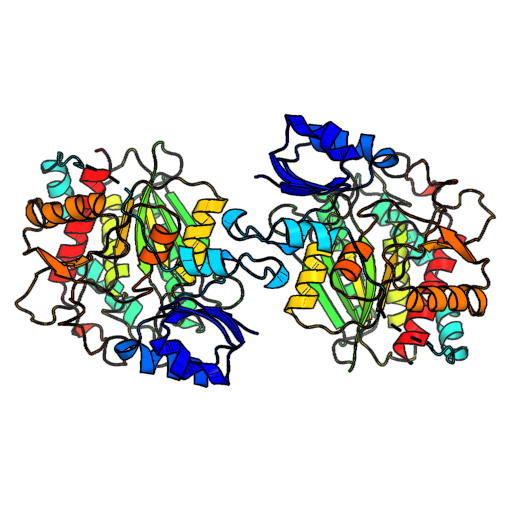ATOM 5213 C C . GLU B 1 296 ? 57.738 -16.615 -7.865 1.00 114.86 318 GLU B C 1
ATOM 5214 O O . GLU B 1 296 ? 58.524 -17.187 -7.115 1.00 118.85 318 GLU B O 1
ATOM 5220 N N . LEU B 1 297 ? 56.592 -17.168 -8.259 1.00 107.97 319 LEU B N 1
ATOM 5221 C CA . LEU B 1 297 ? 56.335 -18.576 -7.985 1.00 100.31 319 LEU B CA 1
ATOM 5222 C C . LEU B 1 297 ? 57.407 -19.376 -8.688 1.00 103.87 319 LEU B C 1
ATOM 5223 O O . LEU B 1 297 ? 57.898 -20.383 -8.174 1.00 112.31 319 LEU B O 1
ATOM 5228 N N . LEU B 1 298 ? 57.740 -18.938 -9.893 1.00 99.48 320 LEU B N 1
ATOM 5229 C CA . LEU B 1 298 ? 58.847 -19.530 -10.615 1.00 106.71 320 LEU B CA 1
ATOM 5230 C C . LEU B 1 298 ? 60.133 -19.272 -9.827 1.00 105.70 320 LEU B C 1
ATOM 5231 O O . LEU B 1 298 ? 60.934 -20.177 -9.603 1.00 107.19 320 LEU B O 1
ATOM 5236 N N . THR B 1 299 ? 60.285 -18.033 -9.368 1.00 102.89 321 THR B N 1
ATOM 5237 C CA . THR B 1 299 ? 61.458 -17.613 -8.602 1.00 104.91 321 THR B CA 1
ATOM 5238 C C . THR B 1 299 ? 61.496 -18.324 -7.234 1.00 109.55 321 THR B C 1
ATOM 5239 O O . THR B 1 299 ? 62.530 -18.810 -6.811 1.00 95.13 321 THR B O 1
ATOM 5243 N N . ARG B 1 300 ? 60.385 -18.321 -6.505 1.00 119.53 322 ARG B N 1
ATOM 5244 C CA . ARG B 1 300 ? 60.362 -18.963 -5.186 1.00 120.86 322 ARG B CA 1
ATOM 5245 C C . ARG B 1 300 ? 60.384 -20.505 -5.193 1.00 117.45 322 ARG B C 1
ATOM 5246 O O . ARG B 1 300 ? 61.042 -21.099 -4.338 1.00 114.83 322 ARG B O 1
ATOM 5254 N N . TYR B 1 301 ? 59.703 -21.159 -6.130 1.00 108.27 323 TYR B N 1
ATOM 5255 C CA . TYR B 1 301 ? 59.574 -22.614 -6.031 1.00 106.18 323 TYR B CA 1
ATOM 5256 C C . TYR B 1 301 ? 60.281 -23.433 -7.109 1.00 105.53 323 TYR B C 1
ATOM 5257 O O . TYR B 1 301 ? 60.964 -24.410 -6.804 1.00 115.22 323 TYR B O 1
ATOM 5266 N N . VAL B 1 302 ? 60.120 -23.051 -8.366 1.00 99.33 324 VAL B N 1
ATOM 5267 C CA . VAL B 1 302 ? 60.726 -23.817 -9.443 1.00 92.53 324 VAL B CA 1
ATOM 5268 C C . VAL B 1 302 ? 62.192 -23.393 -9.596 1.00 94.44 324 VAL B C 1
ATOM 5269 O O . VAL B 1 302 ? 63.010 -24.144 -10.125 1.00 84.82 324 VAL B O 1
ATOM 5273 N N . LYS B 1 303 ? 62.499 -22.194 -9.103 1.00 111.09 325 LYS B N 1
ATOM 5274 C CA . LYS B 1 303 ? 63.798 -21.552 -9.289 1.00 120.43 325 LYS B CA 1
ATOM 5275 C C . LYS B 1 303 ? 64.389 -21.741 -10.665 1.00 122.77 325 LYS B C 1
ATOM 5276 O O . LYS B 1 303 ? 65.473 -22.286 -10.809 1.00 129.22 325 LYS B O 1
ATOM 5282 N N . THR B 1 304 ? 63.673 -21.255 -11.667 1.00 114.13 326 THR B N 1
ATOM 5283 C CA . THR B 1 304 ? 64.161 -21.251 -13.032 1.00 110.63 326 THR B CA 1
ATOM 5284 C C . THR B 1 304 ? 64.208 -19.802 -13.441 1.00 104.09 326 THR B C 1
ATOM 5285 O O . THR B 1 304 ? 63.387 -19.008 -12.978 1.00 105.59 326 THR B O 1
ATOM 5289 N N . PRO B 1 305 ? 65.163 -19.451 -14.308 1.00 98.06 327 PRO B N 1
ATOM 5290 C CA . PRO B 1 305 ? 65.206 -18.064 -14.767 1.00 102.21 327 PRO B CA 1
ATOM 5291 C C . PRO B 1 305 ? 63.899 -17.682 -15.445 1.00 107.38 327 PRO B C 1
ATOM 5292 O O . PRO B 1 305 ? 63.345 -18.460 -16.220 1.00 113.63 327 PRO B O 1
ATOM 5296 N N . VAL B 1 306 ? 63.395 -16.501 -15.108 1.00 102.52 328 VAL B N 1
ATOM 5297 C CA . VAL B 1 306 ? 62.130 -16.035 -15.642 1.00 95.10 328 VAL B CA 1
ATOM 5298 C C . VAL B 1 306 ? 62.351 -14.963 -16.687 1.00 108.90 328 VAL B C 1
ATOM 5299 O O . VAL B 1 306 ? 62.772 -13.848 -16.373 1.00 112.31 328 VAL B O 1
ATOM 5303 N N . GLY B 1 307 ? 62.053 -15.304 -17.932 1.00 113.30 329 GLY B N 1
ATOM 5304 C CA . GLY B 1 307 ? 62.072 -14.337 -19.006 1.00 112.67 329 GLY B CA 1
ATOM 5305 C C . GLY B 1 307 ? 60.683 -13.821 -19.313 1.00 111.85 329 GLY B C 1
ATOM 5306 O O . GLY B 1 307 ? 59.684 -14.269 -18.749 1.00 105.42 329 GLY B O 1
ATOM 5307 N N . TYR B 1 308 ? 60.632 -12.848 -20.207 1.00 116.95 330 TYR B N 1
ATOM 5308 C CA . TYR B 1 308 ? 59.375 -12.299 -20.662 1.00 117.10 330 TYR B CA 1
ATOM 5309 C C . TYR B 1 308 ? 59.375 -12.296 -22.172 1.00 120.99 330 TYR B C 1
ATOM 5310 O O . TYR B 1 308 ? 60.412 -12.117 -22.807 1.00 122.43 330 TYR B O 1
ATOM 5319 N N . THR B 1 309 ? 58.201 -12.524 -22.746 1.00 120.09 331 THR B N 1
ATOM 5320 C CA . THR B 1 309 ? 58.051 -12.511 -24.193 1.00 119.11 331 THR B CA 1
ATOM 5321 C C . THR B 1 309 ? 56.704 -11.898 -24.544 1.00 118.58 331 THR B C 1
ATOM 5322 O O . THR B 1 309 ? 55.813 -11.804 -23.712 1.00 124.71 331 THR B O 1
ATOM 5326 N N . LYS B 1 310 ? 56.559 -11.492 -25.791 1.00 111.15 332 LYS B N 1
ATOM 5327 C CA . LYS B 1 310 ? 55.344 -10.858 -26.245 1.00 106.53 332 LYS B CA 1
ATOM 5328 C C . LYS B 1 310 ? 54.783 -11.761 -27.368 1.00 102.87 332 LYS B C 1
ATOM 5329 O O . LYS B 1 310 ? 55.535 -12.490 -28.023 1.00 101.15 332 LYS B O 1
ATOM 5335 N N . CYS B 1 311 ? 53.468 -11.737 -27.568 1.00 105.84 333 CYS B N 1
ATOM 5336 C CA . CYS B 1 311 ? 52.807 -12.617 -28.530 1.00 109.84 333 CYS B CA 1
ATOM 5337 C C . CYS B 1 311 ? 51.974 -11.862 -29.561 1.00 115.79 333 CYS B C 1
ATOM 5338 O O . CYS B 1 311 ? 51.575 -10.710 -29.358 1.00 113.22 333 CYS B O 1
ATOM 5341 N N . GLY B 1 312 ? 51.702 -12.536 -30.672 1.00 118.92 334 GLY B N 1
ATOM 5342 C CA . GLY B 1 312 ? 50.790 -12.019 -31.676 1.00 119.75 334 GLY B CA 1
ATOM 5343 C C . GLY B 1 312 ? 49.349 -11.906 -31.201 1.00 107.00 334 GLY B C 1
ATOM 5344 O O . GLY B 1 312 ? 49.018 -12.242 -30.059 1.00 101.74 334 GLY B O 1
ATOM 5345 N N . TYR B 1 313 ? 48.492 -11.414 -32.090 1.00 101.65 335 TYR B N 1
ATOM 5346 C CA . TYR B 1 313 ? 47.061 -11.354 -31.835 1.00 89.06 335 TYR B CA 1
ATOM 5347 C C . TYR B 1 313 ? 46.509 -12.760 -31.698 1.00 81.00 335 TYR B C 1
ATOM 5348 O O . TYR B 1 313 ? 46.962 -13.664 -32.402 1.00 85.44 335 TYR B O 1
ATOM 5357 N N . ALA B 1 314 ? 45.547 -12.948 -30.796 1.00 72.22 336 ALA B N 1
ATOM 5358 C CA . ALA B 1 314 ? 44.861 -14.234 -30.674 1.00 70.41 336 ALA B CA 1
ATOM 5359 C C . ALA B 1 314 ? 45.879 -15.390 -30.537 1.00 66.67 336 ALA B C 1
ATOM 5360 O O . ALA B 1 314 ? 45.817 -16.411 -31.229 1.00 61.63 336 ALA B O 1
ATOM 5362 N N . CYS B 1 315 ? 46.840 -15.165 -29.653 1.00 65.07 337 CYS B N 1
ATOM 5363 C CA . CYS B 1 315 ? 47.988 -16.044 -29.419 1.00 74.09 337 CYS B CA 1
ATOM 5364 C C . CYS B 1 315 ? 47.627 -17.479 -29.042 1.00 65.90 337 CYS B C 1
ATOM 5365 O O . CYS B 1 315 ? 48.177 -18.440 -29.577 1.00 69.21 337 CYS B O 1
ATOM 5368 N N . SER B 1 316 ? 46.717 -17.605 -28.086 1.00 66.22 338 SER B N 1
ATOM 5369 C CA . SER B 1 316 ? 46.297 -18.894 -27.554 1.00 66.09 338 SER B CA 1
ATOM 5370 C C . SER B 1 316 ? 45.016 -18.695 -26.749 1.00 68.18 338 SER B C 1
ATOM 5371 O O . SER B 1 316 ? 44.493 -17.584 -26.677 1.00 74.22 338 SER B O 1
ATOM 5374 N N . ASP B 1 317 ? 44.524 -19.762 -26.133 1.00 61.81 339 ASP B N 1
ATOM 5375 C CA . ASP B 1 317 ? 43.199 -19.752 -25.530 1.00 59.36 339 ASP B CA 1
ATOM 5376 C C . ASP B 1 317 ? 43.011 -18.711 -24.428 1.00 69.14 339 ASP B C 1
ATOM 5377 O O . ASP B 1 317 ? 41.879 -18.233 -24.212 1.00 70.19 339 ASP B O 1
ATOM 5382 N N . HIS B 1 318 ? 44.099 -18.339 -23.751 1.00 62.50 340 HIS B N 1
ATOM 5383 C CA . HIS B 1 318 ? 44.009 -17.305 -22.718 1.00 69.26 340 HIS B CA 1
ATOM 5384 C C . HIS B 1 318 ? 43.290 -16.009 -23.193 1.00 77.41 340 HIS B C 1
ATOM 5385 O O . HIS B 1 318 ? 42.606 -15.344 -22.414 1.00 78.44 340 HIS B O 1
ATOM 5392 N N . VAL B 1 319 ? 43.430 -15.677 -24.472 1.00 73.71 341 VAL B N 1
ATOM 5393 C CA . VAL B 1 319 ? 42.814 -14.483 -25.045 1.00 74.56 341 VAL B CA 1
ATOM 5394 C C . VAL B 1 319 ? 41.293 -14.387 -24.807 1.00 77.92 341 VAL B C 1
ATOM 5395 O O . VAL B 1 319 ? 40.789 -13.325 -24.442 1.00 82.87 341 VAL B O 1
ATOM 5399 N N . ASN B 1 320 ? 40.572 -15.486 -24.999 1.00 74.47 342 ASN B N 1
ATOM 5400 C CA . ASN B 1 320 ? 39.138 -15.510 -24.739 1.00 62.72 342 ASN B CA 1
ATOM 5401 C C . ASN B 1 320 ? 38.759 -15.212 -23.280 1.00 75.61 342 ASN B C 1
ATOM 5402 O O . ASN B 1 320 ? 37.758 -14.540 -23.031 1.00 76.01 342 ASN B O 1
ATOM 5407 N N . TRP B 1 321 ? 39.542 -15.694 -22.315 1.00 73.08 343 TRP B N 1
ATOM 5408 C CA . TRP B 1 321 ? 39.276 -15.343 -20.923 1.00 72.92 343 TRP B CA 1
ATOM 5409 C C . TRP B 1 321 ? 39.495 -13.855 -20.753 1.00 82.21 343 TRP B C 1
ATOM 5410 O O . TRP B 1 321 ? 38.609 -13.150 -20.264 1.00 94.13 343 TRP B O 1
ATOM 5421 N N . THR B 1 322 ? 40.641 -13.364 -21.214 1.00 71.15 344 THR B N 1
ATOM 5422 C CA . THR B 1 322 ? 40.954 -11.949 -21.065 1.00 77.04 344 THR B CA 1
ATOM 5423 C C . THR B 1 322 ? 39.914 -11.054 -21.741 1.00 84.35 344 THR B C 1
ATOM 5424 O O . THR B 1 322 ? 39.536 -10.010 -21.215 1.00 84.05 344 THR B O 1
ATOM 5428 N N . ASN B 1 323 ? 39.448 -11.482 -22.906 1.00 86.96 345 ASN B N 1
ATOM 5429 C CA . ASN B 1 323 ? 38.407 -10.765 -23.622 1.00 85.29 345 ASN B CA 1
ATOM 5430 C C . ASN B 1 323 ? 37.082 -10.690 -22.856 1.00 90.90 345 ASN B C 1
ATOM 5431 O O . ASN B 1 323 ? 36.261 -9.820 -23.123 1.00 98.15 345 ASN B O 1
ATOM 5436 N N . GLU B 1 324 ? 36.871 -11.596 -21.905 1.00 91.69 346 GLU B N 1
ATOM 5437 C CA . GLU B 1 324 ? 35.639 -11.592 -21.116 1.00 83.79 346 GLU B CA 1
ATOM 5438 C C . GLU B 1 324 ? 35.853 -11.167 -19.656 1.00 85.32 346 GLU B C 1
ATOM 5439 O O . GLU B 1 324 ? 35.049 -11.503 -18.788 1.00 78.84 346 GLU B O 1
ATOM 5445 N N . GLY B 1 325 ? 36.948 -10.457 -19.389 1.00 76.20 347 GLY B N 1
ATOM 5446 C CA . GLY B 1 325 ? 37.201 -9.875 -18.079 1.00 78.12 347 GLY B CA 1
ATOM 5447 C C . GLY B 1 325 ? 37.800 -10.734 -16.974 1.00 92.11 347 GLY B C 1
ATOM 5448 O O . GLY B 1 325 ? 37.839 -10.309 -15.818 1.00 94.89 347 GLY B O 1
ATOM 5449 N N . PHE B 1 326 ? 38.283 -11.927 -17.314 1.00 84.87 348 PHE B N 1
ATOM 5450 C CA . PHE B 1 326 ? 38.938 -12.788 -16.333 1.00 79.78 348 PHE B CA 1
ATOM 5451 C C . PHE B 1 326 ? 40.444 -12.539 -16.304 1.00 86.79 348 PHE B C 1
ATOM 5452 O O . PHE B 1 326 ? 41.063 -12.297 -17.343 1.00 87.82 348 PHE B O 1
ATOM 5460 N N . LYS B 1 327 ? 41.034 -12.617 -15.115 1.00 88.23 349 LYS B N 1
ATOM 5461 C CA . LYS B 1 327 ? 42.471 -12.415 -14.959 1.00 93.58 349 LYS B CA 1
ATOM 5462 C C . LYS B 1 327 ? 43.249 -13.634 -15.475 1.00 94.39 349 LYS B C 1
ATOM 5463 O O . LYS B 1 327 ? 42.864 -14.777 -15.223 1.00 94.87 349 LYS B O 1
ATOM 5469 N N . THR B 1 328 ? 44.337 -13.387 -16.201 1.00 91.09 350 THR B N 1
ATOM 5470 C CA . THR B 1 328 ? 44.937 -14.418 -17.044 1.00 84.24 350 THR B CA 1
ATOM 5471 C C . THR B 1 328 ? 46.463 -14.450 -16.981 1.00 84.23 350 THR B C 1
ATOM 5472 O O . THR B 1 328 ? 47.093 -13.395 -17.008 1.00 84.11 350 THR B O 1
ATOM 5476 N N . THR B 1 329 ? 47.056 -15.652 -16.927 1.00 72.68 351 THR B N 1
ATOM 5477 C CA . THR B 1 329 ? 48.512 -15.781 -17.054 1.00 71.82 351 THR B CA 1
ATOM 5478 C C . THR B 1 329 ? 48.946 -16.932 -17.981 1.00 71.09 351 THR B C 1
ATOM 5479 O O . THR B 1 329 ? 48.271 -17.972 -18.081 1.00 63.61 351 THR B O 1
ATOM 5483 N N . TYR B 1 330 ? 50.078 -16.742 -18.657 1.00 69.92 352 TYR B N 1
ATOM 5484 C CA . TYR B 1 330 ? 50.514 -17.689 -19.680 1.00 67.47 352 TYR B CA 1
ATOM 5485 C C . TYR B 1 330 ? 52.009 -17.962 -19.665 1.00 70.45 352 TYR B C 1
ATOM 5486 O O . TYR B 1 330 ? 52.775 -17.309 -20.371 1.00 73.19 352 TYR B O 1
ATOM 5495 N N . PRO B 1 331 ? 52.422 -18.968 -18.892 1.00 75.86 353 PRO B N 1
ATOM 5496 C CA . PRO B 1 331 ? 53.813 -19.422 -18.901 1.00 75.87 353 PRO B CA 1
ATOM 5497 C C . PRO B 1 331 ? 54.107 -20.299 -20.123 1.00 78.71 353 PRO B C 1
ATOM 5498 O O . PRO B 1 331 ? 53.327 -21.212 -20.436 1.00 75.87 353 PRO B O 1
ATOM 5502 N N . SER B 1 332 ? 55.220 -20.042 -20.801 1.00 79.99 354 SER B N 1
ATOM 5503 C CA . SER B 1 332 ? 55.571 -20.842 -21.966 1.00 77.29 354 SER B CA 1
ATOM 5504 C C . SER B 1 332 ? 57.022 -21.319 -21.995 1.00 84.98 354 SER B C 1
ATOM 5505 O O . SER B 1 332 ? 57.928 -20.645 -21.496 1.00 82.58 354 SER B O 1
ATOM 5508 N N . ALA B 1 333 ? 57.214 -22.496 -22.585 1.00 87.07 355 ALA B N 1
ATOM 5509 C CA . ALA B 1 333 ? 58.533 -23.086 -22.799 1.00 88.57 355 ALA B CA 1
ATOM 5510 C C . ALA B 1 333 ? 59.419 -22.239 -23.706 1.00 94.69 355 ALA B C 1
ATOM 5511 O O . ALA B 1 333 ? 60.638 -22.258 -23.574 1.00 104.16 355 ALA B O 1
ATOM 5513 N N . THR B 1 334 ? 58.815 -21.528 -24.653 1.00 93.61 356 THR B N 1
ATOM 5514 C CA . THR B 1 334 ? 59.600 -20.813 -25.655 1.00 101.61 356 THR B CA 1
ATOM 5515 C C . THR B 1 334 ? 59.150 -19.374 -25.831 1.00 114.68 356 THR B C 1
ATOM 5516 O O . THR B 1 334 ? 57.995 -19.038 -25.576 1.00 118.04 356 THR B O 1
ATOM 5520 N N . THR B 1 335 ? 60.072 -18.534 -26.289 1.00 121.63 357 THR B N 1
ATOM 5521 C CA . THR B 1 335 ? 59.732 -17.193 -26.733 1.00 121.34 357 THR B CA 1
ATOM 5522 C C . THR B 1 335 ? 59.153 -17.204 -28.131 1.00 124.79 357 THR B C 1
ATOM 5523 O O . THR B 1 335 ? 59.212 -18.206 -28.841 1.00 127.43 357 THR B O 1
ATOM 5527 N N . LEU B 1 336 ? 58.581 -16.075 -28.519 1.00 126.21 358 LEU B N 1
ATOM 5528 C CA . LEU B 1 336 ? 58.161 -15.884 -29.895 1.00 125.29 358 LEU B CA 1
ATOM 5529 C C . LEU B 1 336 ? 59.404 -15.724 -30.767 1.00 133.55 358 LEU B C 1
ATOM 5530 O O . LEU B 1 336 ? 59.338 -15.844 -31.991 1.00 131.83 358 LEU B O 1
ATOM 5535 N N . ASP B 1 337 ? 60.553 -15.511 -30.125 1.00 140.56 359 ASP B N 1
ATOM 5536 C CA . ASP B 1 337 ? 61.803 -15.298 -30.856 1.00 145.18 359 ASP B CA 1
ATOM 5537 C C . ASP B 1 337 ? 62.580 -16.589 -31.054 1.00 147.88 359 ASP B C 1
ATOM 5538 O O . ASP B 1 337 ? 63.010 -16.918 -32.158 1.00 142.29 359 ASP B O 1
ATOM 5543 N N . ASP B 1 338 ? 62.709 -17.340 -29.969 1.00 151.17 360 ASP B N 1
ATOM 5544 C CA . ASP B 1 338 ? 63.231 -18.696 -30.009 1.00 154.30 360 ASP B CA 1
ATOM 5545 C C . ASP B 1 338 ? 62.105 -19.687 -29.851 1.00 146.08 360 ASP B C 1
ATOM 5546 O O . ASP B 1 338 ? 61.792 -20.150 -28.766 1.00 144.01 360 ASP B O 1
ATOM 5551 N N . ASP B 1 339 ? 61.506 -20.024 -30.978 1.00 140.23 361 ASP B N 1
ATOM 5552 C CA . ASP B 1 339 ? 60.299 -20.823 -30.968 1.00 130.63 361 ASP B CA 1
ATOM 5553 C C . ASP B 1 339 ? 60.722 -22.274 -31.195 1.00 118.73 361 ASP B C 1
ATOM 5554 O O . ASP B 1 339 ? 61.890 -22.543 -31.472 1.00 125.24 361 ASP B O 1
ATOM 5559 N N . ASN B 1 340 ? 59.759 -23.188 -31.089 1.00 104.23 362 ASN B N 1
ATOM 5560 C CA . ASN B 1 340 ? 59.859 -24.571 -31.578 1.00 89.10 362 ASN B CA 1
ATOM 5561 C C . ASN B 1 340 ? 59.561 -24.556 -33.082 1.00 89.24 362 ASN B C 1
ATOM 5562 O O . ASN B 1 340 ? 58.403 -24.495 -33.483 1.00 89.96 362 ASN B O 1
ATOM 5567 N N . PRO B 1 341 ? 60.593 -24.672 -33.925 1.00 91.72 363 PRO B N 1
ATOM 5568 C CA . PRO B 1 341 ? 60.357 -24.588 -35.370 1.00 80.63 363 PRO B CA 1
ATOM 5569 C C . PRO B 1 341 ? 59.543 -25.753 -35.926 1.00 72.74 363 PRO B C 1
ATOM 5570 O O . PRO B 1 341 ? 59.223 -25.736 -37.107 1.00 80.44 363 PRO B O 1
ATOM 5574 N N . TYR B 1 342 ? 59.250 -26.761 -35.113 1.00 71.75 364 TYR B N 1
ATOM 5575 C CA . TYR B 1 342 ? 58.559 -27.955 -35.597 1.00 72.73 364 TYR B CA 1
ATOM 5576 C C . TYR B 1 342 ? 57.034 -27.964 -35.338 1.00 67.92 364 TYR B C 1
ATOM 5577 O O . TYR B 1 342 ? 56.331 -28.861 -35.802 1.00 63.94 364 TYR B O 1
ATOM 5586 N N . VAL B 1 343 ? 56.521 -26.995 -34.589 1.00 55.58 365 VAL B N 1
ATOM 5587 C CA . VAL B 1 343 ? 55.089 -26.979 -34.291 1.00 61.99 365 VAL B CA 1
ATOM 5588 C C . VAL B 1 343 ? 54.263 -26.911 -35.579 1.00 60.24 365 VAL B C 1
ATOM 5589 O O . VAL B 1 343 ? 54.698 -26.325 -36.570 1.00 58.74 365 VAL B O 1
ATOM 5593 N N . HIS B 1 344 ? 53.100 -27.555 -35.566 1.00 57.41 366 HIS B N 1
ATOM 5594 C CA . HIS B 1 344 ? 52.202 -27.638 -36.730 1.00 62.36 366 HIS B CA 1
ATOM 5595 C C . HIS B 1 344 ? 52.822 -28.389 -37.908 1.00 57.22 366 HIS B C 1
ATOM 5596 O O . HIS B 1 344 ? 52.373 -28.243 -39.051 1.00 67.29 366 HIS B O 1
ATOM 5603 N N . THR B 1 345 ? 53.858 -29.171 -37.636 1.00 56.15 367 THR B N 1
ATOM 5604 C CA . THR B 1 345 ? 54.429 -30.067 -38.632 1.00 56.69 367 THR B CA 1
ATOM 5605 C C . THR B 1 345 ? 54.483 -31.505 -38.121 1.00 63.75 367 THR B C 1
ATOM 5606 O O . THR B 1 345 ? 54.257 -31.772 -36.933 1.00 64.78 367 THR B O 1
ATOM 5610 N N . SER B 1 346 ? 54.813 -32.413 -39.036 1.00 69.84 368 SER B N 1
ATOM 5611 C CA . SER B 1 346 ? 55.102 -33.811 -38.743 1.00 67.64 368 SER B CA 1
ATOM 5612 C C . SER B 1 346 ? 56.235 -33.983 -37.744 1.00 69.53 368 SER B C 1
ATOM 5613 O O . SER B 1 346 ? 56.419 -35.067 -37.180 1.00 69.84 368 SER B O 1
ATOM 5616 N N . ASN B 1 347 ? 57.027 -32.935 -37.546 1.00 68.05 369 ASN B N 1
ATOM 5617 C CA . ASN B 1 347 ? 58.184 -33.056 -36.671 1.00 63.41 369 ASN B CA 1
ATOM 5618 C C . ASN B 1 347 ? 57.978 -32.577 -35.231 1.00 70.49 369 ASN B C 1
ATOM 5619 O O . ASN B 1 347 ? 58.944 -32.471 -34.471 1.00 69.72 369 ASN B O 1
ATOM 5624 N N . ASP B 1 348 ? 56.730 -32.319 -34.841 1.00 62.06 370 ASP B N 1
ATOM 5625 C CA . ASP B 1 348 ? 56.417 -32.058 -33.442 1.00 55.95 370 ASP B CA 1
ATOM 5626 C C . ASP B 1 348 ? 56.266 -33.413 -32.761 1.00 64.59 370 ASP B C 1
ATOM 5627 O O . ASP B 1 348 ? 55.167 -33.802 -32.351 1.00 67.91 370 ASP B O 1
ATOM 5632 N N . THR B 1 349 ? 57.381 -34.120 -32.621 1.00 60.19 371 THR B N 1
ATOM 5633 C CA . THR B 1 349 ? 57.349 -35.518 -32.217 1.00 57.81 371 THR B CA 1
ATOM 5634 C C . THR B 1 349 ? 57.594 -35.726 -30.726 1.00 57.66 371 THR B C 1
ATOM 5635 O O . THR B 1 349 ? 58.197 -34.905 -30.056 1.00 56.16 371 THR B O 1
ATOM 5639 N N . LEU B 1 350 ? 57.080 -36.826 -30.208 1.00 58.83 372 LEU B N 1
ATOM 5640 C CA . LEU B 1 350 ? 57.260 -37.182 -28.804 1.00 55.51 372 LEU B CA 1
ATOM 5641 C C . LEU B 1 350 ? 58.694 -37.033 -28.274 1.00 72.62 372 LEU B C 1
ATOM 5642 O O . LEU B 1 350 ? 58.905 -36.419 -27.223 1.00 67.29 372 LEU B O 1
ATOM 5647 N N . ASP B 1 351 ? 59.677 -37.558 -29.009 1.00 56.42 373 ASP B N 1
ATOM 5648 C CA . ASP B 1 351 ? 61.037 -37.588 -28.472 1.00 72.42 373 ASP B CA 1
ATOM 5649 C C . ASP B 1 351 ? 61.811 -36.250 -28.454 1.00 66.66 373 ASP B C 1
ATOM 5650 O O . ASP B 1 351 ? 62.906 -36.203 -27.906 1.00 80.17 373 ASP B O 1
ATOM 5655 N N . ILE B 1 352 ? 61.274 -35.178 -29.030 1.00 73.01 374 ILE B N 1
ATOM 5656 C CA . ILE B 1 352 ? 61.913 -33.854 -28.883 1.00 83.25 374 ILE B CA 1
ATOM 5657 C C . ILE B 1 352 ? 61.503 -33.250 -27.534 1.00 77.21 374 ILE B C 1
ATOM 5658 O O . ILE B 1 352 ? 62.125 -32.302 -27.056 1.00 81.90 374 ILE B O 1
ATOM 5663 N N . LEU B 1 353 ? 60.463 -33.802 -26.917 1.00 64.20 375 LEU B N 1
ATOM 5664 C CA . LEU B 1 353 ? 59.971 -33.275 -25.648 1.00 62.99 375 LEU B CA 1
ATOM 5665 C C . LEU B 1 353 ? 60.997 -33.441 -24.524 1.00 74.14 375 LEU B C 1
ATOM 5666 O O . LEU B 1 353 ? 61.655 -34.490 -24.387 1.00 64.62 375 LEU B O 1
ATOM 5671 N N . ASN B 1 354 ? 61.162 -32.376 -23.745 1.00 71.40 376 ASN B N 1
ATOM 5672 C CA . ASN B 1 354 ? 61.987 -32.439 -22.546 1.00 68.66 376 ASN B CA 1
ATOM 5673 C C . ASN B 1 354 ? 61.169 -32.666 -21.285 1.00 73.12 376 ASN B C 1
ATOM 5674 O O . ASN B 1 354 ? 60.304 -31.851 -20.935 1.00 77.10 376 ASN B O 1
ATOM 5679 N N . LEU B 1 355 ? 61.439 -33.781 -20.617 1.00 66.85 377 LEU B N 1
ATOM 5680 C CA . LEU B 1 355 ? 60.659 -34.177 -19.460 1.00 60.41 377 LEU B CA 1
ATOM 5681 C C . LEU B 1 355 ? 60.853 -33.314 -18.229 1.00 66.84 377 LEU B C 1
ATOM 5682 O O . LEU B 1 355 ? 59.908 -33.101 -17.467 1.00 69.97 377 LEU B O 1
ATOM 5687 N N . GLU B 1 356 ? 62.059 -32.821 -17.992 1.00 64.09 378 GLU B N 1
ATOM 5688 C CA . GLU B 1 356 ? 62.222 -31.963 -16.824 1.00 67.55 378 GLU B CA 1
ATOM 5689 C C . GLU B 1 356 ? 61.531 -30.612 -17.014 1.00 72.27 378 GLU B C 1
ATOM 5690 O O . GLU B 1 356 ? 61.050 -29.987 -16.054 1.00 73.18 378 GLU B O 1
ATOM 5696 N N . HIS B 1 357 ? 61.505 -30.125 -18.245 1.00 75.05 379 HIS B N 1
ATOM 5697 C CA . HIS B 1 357 ? 60.845 -28.845 -18.446 1.00 73.54 379 HIS B CA 1
ATOM 5698 C C . HIS B 1 357 ? 59.355 -29.033 -18.174 1.00 65.28 379 HIS B C 1
ATOM 5699 O O . HIS B 1 357 ? 58.732 -28.189 -17.539 1.00 63.41 379 HIS B O 1
ATOM 5706 N N . MET B 1 358 ? 58.798 -30.164 -18.591 1.00 68.33 380 MET B N 1
ATOM 5707 C CA . MET B 1 358 ? 57.422 -30.487 -18.232 1.00 54.83 380 MET B CA 1
ATOM 5708 C C . MET B 1 358 ? 57.196 -30.621 -16.730 1.00 60.75 380 MET B C 1
ATOM 5709 O O . MET B 1 358 ? 56.172 -30.174 -16.217 1.00 60.40 380 MET B O 1
ATOM 5714 N N . VAL B 1 359 ? 58.138 -31.249 -16.032 1.00 73.24 381 VAL B N 1
ATOM 5715 C CA . VAL B 1 359 ? 58.106 -31.309 -14.573 1.00 62.86 381 VAL B CA 1
ATOM 5716 C C . VAL B 1 359 ? 58.093 -29.906 -13.958 1.00 66.32 381 VAL B C 1
ATOM 5717 O O . VAL B 1 359 ? 57.357 -29.657 -13.010 1.00 74.40 381 VAL B O 1
ATOM 5721 N N . ASN B 1 360 ? 58.886 -28.988 -14.514 1.00 68.62 382 ASN B N 1
ATOM 5722 C CA . ASN B 1 360 ? 58.922 -27.599 -14.039 1.00 66.27 382 ASN B CA 1
ATOM 5723 C C . ASN B 1 360 ? 57.590 -26.855 -14.172 1.00 70.51 382 ASN B C 1
ATOM 5724 O O . ASN B 1 360 ? 57.197 -26.108 -13.275 1.00 70.47 382 ASN B O 1
ATOM 5729 N N . PHE B 1 361 ? 56.922 -27.014 -15.310 1.00 66.14 383 PHE B N 1
ATOM 5730 C CA . PHE B 1 361 ? 55.580 -26.451 -15.463 1.00 72.95 383 PHE B CA 1
ATOM 5731 C C . PHE B 1 361 ? 54.599 -27.115 -14.494 1.00 77.45 383 PHE B C 1
ATOM 5732 O O . PHE B 1 361 ? 53.738 -26.438 -13.939 1.00 82.10 383 PHE B O 1
ATOM 5740 N N . THR B 1 362 ? 54.734 -28.420 -14.258 1.00 65.96 384 THR B N 1
ATOM 5741 C CA . THR B 1 362 ? 53.906 -29.044 -13.226 1.00 69.79 384 THR B CA 1
ATOM 5742 C C . THR B 1 362 ? 54.203 -28.449 -11.840 1.00 66.76 384 THR B C 1
ATOM 5743 O O . THR B 1 362 ? 53.273 -28.167 -11.089 1.00 69.85 384 THR B O 1
ATOM 5747 N N . LYS B 1 363 ? 55.475 -28.210 -11.517 1.00 64.11 385 LYS B N 1
ATOM 5748 C CA . LYS B 1 363 ? 55.814 -27.514 -10.266 1.00 70.69 385 LYS B CA 1
ATOM 5749 C C . LYS B 1 363 ? 55.167 -26.125 -10.181 1.00 76.75 385 LYS B C 1
ATOM 5750 O O . LYS B 1 363 ? 54.490 -25.817 -9.198 1.00 79.69 385 LYS B O 1
ATOM 5756 N N . LEU B 1 364 ? 55.383 -25.297 -11.204 1.00 78.30 386 LEU B N 1
ATOM 5757 C CA . LEU B 1 364 ? 54.780 -23.963 -11.280 1.00 79.01 386 LEU B CA 1
ATOM 5758 C C . LEU B 1 364 ? 53.260 -24.038 -11.174 1.00 78.08 386 LEU B C 1
ATOM 5759 O O . LEU B 1 364 ? 52.643 -23.276 -10.430 1.00 81.38 386 LEU B O 1
ATOM 5764 N N . GLY B 1 365 ? 52.665 -24.938 -11.944 1.00 65.10 387 GLY B N 1
ATOM 5765 C CA . GLY B 1 365 ? 51.243 -25.208 -11.843 1.00 65.58 387 GLY B CA 1
ATOM 5766 C C . GLY B 1 365 ? 50.765 -25.513 -10.435 1.00 70.69 387 GLY B C 1
ATOM 5767 O O . GLY B 1 365 ? 49.758 -24.978 -9.983 1.00 75.66 387 GLY B O 1
ATOM 5768 N N . LEU B 1 366 ? 51.496 -26.360 -9.721 1.00 77.85 388 LEU B N 1
ATOM 5769 C CA . LEU B 1 366 ? 51.085 -26.744 -8.372 1.00 73.65 388 LEU B CA 1
ATOM 5770 C C . LEU B 1 366 ? 51.265 -25.608 -7.361 1.00 80.17 388 LEU B C 1
ATOM 5771 O O . LEU B 1 366 ? 50.409 -25.426 -6.501 1.00 79.92 388 LEU B O 1
ATOM 5776 N N . ALA B 1 367 ? 52.360 -24.850 -7.471 1.00 83.68 389 ALA B N 1
ATOM 5777 C CA . ALA B 1 367 ? 52.583 -23.645 -6.650 1.00 83.11 389 ALA B CA 1
ATOM 5778 C C . ALA B 1 367 ? 51.464 -22.632 -6.841 1.00 84.39 389 ALA B C 1
ATOM 5779 O O . ALA B 1 367 ? 50.969 -22.030 -5.889 1.00 83.73 389 ALA B O 1
ATOM 5781 N N . PHE B 1 368 ? 51.105 -22.437 -8.100 1.00 84.30 390 PHE B N 1
ATOM 5782 C CA . PHE B 1 368 ? 49.965 -21.637 -8.494 1.00 78.50 390 PHE B CA 1
ATOM 5783 C C . PHE B 1 368 ? 48.720 -22.106 -7.745 1.00 81.97 390 PHE B C 1
ATOM 5784 O O . PHE B 1 368 ? 48.054 -21.312 -7.082 1.00 85.43 390 PHE B O 1
ATOM 5792 N N . ILE B 1 369 ? 48.427 -23.402 -7.829 1.00 84.52 391 ILE B N 1
ATOM 5793 C CA . ILE B 1 369 ? 47.234 -23.968 -7.195 1.00 93.14 391 ILE B CA 1
ATOM 5794 C C . ILE B 1 369 ? 47.215 -23.804 -5.667 1.00 102.22 391 ILE B C 1
ATOM 5795 O O . ILE B 1 369 ? 46.176 -23.488 -5.091 1.00 103.25 391 ILE B O 1
ATOM 5800 N N . VAL B 1 370 ? 48.353 -24.014 -5.011 1.00 92.49 392 VAL B N 1
ATOM 5801 C CA . VAL B 1 370 ? 48.400 -23.905 -3.557 1.00 87.15 392 VAL B CA 1
ATOM 5802 C C . VAL B 1 370 ? 48.339 -22.454 -3.076 1.00 95.93 392 VAL B C 1
ATOM 5803 O O . VAL B 1 370 ? 47.485 -22.112 -2.262 1.00 102.87 392 VAL B O 1
ATOM 5807 N N . GLU B 1 371 ? 49.217 -21.601 -3.601 1.00 105.65 393 GLU B N 1
ATOM 5808 C CA . GLU B 1 371 ? 49.358 -20.230 -3.099 1.00 115.80 393 GLU B CA 1
ATOM 5809 C C . GLU B 1 371 ? 48.108 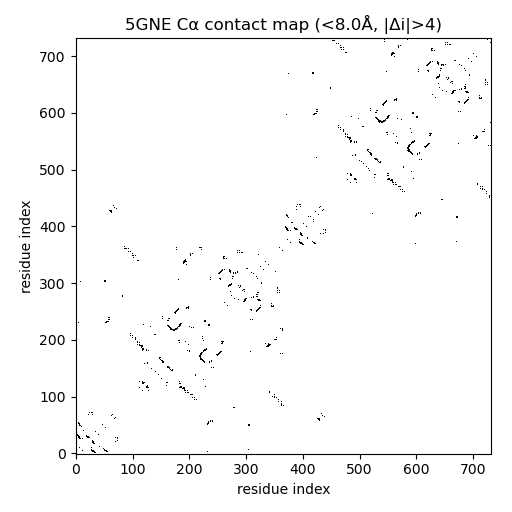-19.398 -3.360 1.00 120.98 393 GLU B C 1
ATOM 5810 O O . GLU B 1 371 ? 47.746 -18.510 -2.579 1.00 123.50 393 GLU B O 1
ATOM 5816 N N . LEU B 1 372 ? 47.445 -19.699 -4.466 1.00 119.64 394 LEU B N 1
ATOM 5817 C CA . LEU B 1 372 ? 46.130 -19.148 -4.735 1.00 115.06 394 LEU B CA 1
ATOM 5818 C C . LEU B 1 372 ? 45.054 -19.935 -4.008 1.00 115.69 394 LEU B C 1
ATOM 5819 O O . LEU B 1 372 ? 44.087 -19.353 -3.517 1.00 126.26 394 LEU B O 1
ATOM 5824 N N . GLY B 1 373 ? 45.239 -21.250 -3.904 1.00 117.19 395 GLY B N 1
ATOM 5825 C CA . GLY B 1 373 ? 44.177 -22.137 -3.434 1.00 123.04 395 GLY B CA 1
ATOM 5826 C C . GLY B 1 373 ? 43.614 -21.901 -2.040 1.00 131.59 395 GLY B C 1
ATOM 5827 O O . GLY B 1 373 ? 42.461 -22.193 -1.803 1.00 144.20 395 GLY B O 1
ATOM 5828 N N . LEU B 1 374 ? 44.449 -21.464 -1.106 1.00 126.81 396 LEU B N 1
ATOM 5829 C CA . LEU B 1 374 ? 43.963 -20.834 0.113 1.00 132.79 396 LEU B CA 1
ATOM 5830 C C . LEU B 1 374 ? 44.829 -19.647 0.467 1.00 137.44 396 LEU B C 1
ATOM 5831 O O . LEU B 1 374 ? 45.257 -19.505 1.597 1.00 140.92 396 LEU B O 1
ATOM 5836 N N . ASN B 1 375 ? 45.053 -18.800 -0.532 1.00 135.26 397 ASN B N 1
ATOM 5837 C CA . ASN B 1 375 ? 45.506 -17.434 -0.314 1.00 134.28 397 ASN B CA 1
ATOM 5838 C C . ASN B 1 375 ? 46.650 -17.276 0.667 1.00 130.31 397 ASN B C 1
ATOM 5839 O O . ASN B 1 375 ? 47.798 -17.166 0.260 1.00 127.22 397 ASN B O 1
#

Organism: Legionella pneumophila subsp. pneumophila (strain Philadelphia 1 / ATCC 33152 / DSM 7513) (NCBI:txid272624)

Secondary structure (DSSP, 8-state):
--EEEEEEHHHHHHHGGG-EEEEE-SSEEEEEE---HHHHHHHHHHHHHH---EE-HHHHTT--GGGB-HHHHHHHTS-----------HHHHHHHHTT--HHHHHHHHHHHHHSS--BTTSHHHHHHHHHHHHHHHHHHHHTT--SEEEEEEEETTTEEEEEEEEEE-TT--S-EEEEEEE--B-SSS---IIIIIHHHHHHHHHHHHHHH-SS--SS-EEEEEES-TTTTTHHHHHHHHHHHHTT--EEEEEE-S--S--SSTT---EEEE-SSS-HHHHHHHHHHIIIII---EEEE---TT-STHHHHHHTT--EE-EESS-SSS--TTTTSTT--GGG--HHHHHHHHHHHHHHHHHHHT-/--EEEEEEHHHHHHHGGG-EEEEE-SSEEEEEE---HHHHHHHHHSHHHH---EE-HHHHTT--GGGB-HHHHHHHTT-----------HHHHHHHHTT--HHHHHHHHHHHTTSS--BTTSHHHHHHHHHHHHHHHHHHHHTT--SEEEEEEEETTTEEEEEEEEEESTT-SS-EEEEEEE--B-SSS---IIIIIIHHHHHHHHHHHHHHHT---SS-EEEEEES-TTTTTHHHHHHHHHHHHTT--EEEEEE----S--SSTT---EEEE-SSS-HHHHHHHHHHIIIII---EEEE---TT-STHHHHHHTT--EE-EESS-SSS--TTTTSTT--GGG--HHHHHHHHHHHHHHHHHHHT-

Radius of gyration: 29.76 Å; Cα contacts (8 Å, |Δi|>4): 1658; chains: 2; bounding box: 94×52×66 Å